Protein AF-0000000075990435 (afdb_homodimer)

InterPro domains:
  IPR014830 Glycolipid transfer protein domain [PF08718] (36-181)
  IPR014830 Glycolipid transfer protein domain [PTHR10219] (14-207)
  IPR036497 Glycolipid transfer protein superfamily [G3DSA:1.10.3520.10] (11-220)
  IPR036497 Glycolipid transfer protein superfamily [SSF110004] (26-219)

Solvent-accessible surface area (backbone atoms only — not comparable to full-atom values): 23449 Å² total; per-residue (Å²): 136,83,81,79,78,80,80,76,78,75,83,64,88,68,92,52,32,55,58,65,55,29,37,51,22,48,52,56,10,58,64,48,88,89,35,41,30,36,61,33,44,48,52,19,49,52,42,53,37,50,38,33,66,72,72,34,75,74,33,45,68,58,31,50,53,49,49,51,46,50,49,54,46,50,51,45,40,70,38,99,60,14,82,39,40,48,23,55,56,44,32,43,51,50,28,58,76,64,66,31,60,80,38,84,88,50,88,23,60,60,37,47,48,47,61,57,50,48,47,33,56,21,50,19,45,24,39,61,49,51,68,73,51,55,56,81,36,64,39,27,62,45,44,48,53,25,30,65,74,47,39,40,82,79,42,58,71,69,57,39,52,51,51,52,56,40,36,64,66,45,50,27,41,49,57,47,43,36,50,39,53,33,93,50,61,67,69,61,34,47,53,49,44,50,50,37,21,51,47,36,44,51,49,37,52,56,52,50,48,54,34,54,75,67,72,51,78,77,56,119,138,84,80,80,78,78,81,76,79,75,83,61,87,71,92,53,31,53,59,66,55,29,39,50,23,45,52,54,11,56,63,47,88,88,35,41,30,36,63,33,42,48,53,19,48,51,44,55,36,52,38,32,65,72,72,35,76,74,33,43,68,59,31,49,52,50,50,50,46,48,49,54,47,50,50,46,40,72,39,98,61,14,83,38,40,47,22,54,56,44,32,45,50,49,28,58,77,64,66,32,61,80,38,86,89,49,88,23,60,61,36,46,48,47,60,57,50,48,47,32,56,20,51,20,46,23,41,62,49,51,69,73,52,55,56,82,35,64,38,26,64,46,43,48,54,26,32,66,74,48,39,40,83,76,43,59,70,69,57,39,53,52,52,52,55,40,37,65,68,46,50,26,41,48,57,46,43,35,52,39,50,34,92,52,62,67,68,61,35,47,55,49,44,51,49,36,22,51,49,36,43,50,49,40,52,56,52,50,49,54,36,54,76,66,72,51,77,78,58,119

pLDDT: mean 89.81, std 16.33, range [26.27, 98.75]

Structure (mmCIF, N/CA/C/O backbone):
data_AF-0000000075990435-model_v1
#
loop_
_entity.id
_entity.type
_entity.pdbx_description
1 polymer 'Ceramide-1-phosphate transfer protein-like'
#
loop_
_atom_site.group_PDB
_atom_site.id
_atom_site.type_symbol
_atom_site.label_atom_id
_atom_site.label_alt_id
_atom_site.label_comp_id
_atom_site.label_asym_id
_atom_site.label_entity_id
_atom_site.label_seq_id
_atom_site.pdbx_PDB_ins_code
_atom_site.Cartn_x
_atom_site.Cartn_y
_atom_site.Cartn_z
_atom_site.occupancy
_atom_site.B_iso_or_equiv
_atom_site.auth_seq_id
_atom_site.auth_comp_id
_atom_site.auth_asym_id
_atom_site.auth_atom_id
_atom_site.pdbx_PDB_model_num
ATOM 1 N N . MET A 1 1 ? 19.688 -35.156 38.5 1 26.73 1 MET A N 1
ATOM 2 C CA . MET A 1 1 ? 19.859 -33.719 38.219 1 26.73 1 MET A CA 1
ATOM 3 C C . MET A 1 1 ? 19.641 -33.406 36.75 1 26.73 1 MET A C 1
ATOM 5 O O . MET A 1 1 ? 20.516 -33.688 35.938 1 26.73 1 MET A O 1
ATOM 9 N N . SER A 1 2 ? 18.422 -33.656 36.094 1 28.64 2 SER A N 1
ATOM 10 C CA . SER A 1 2 ? 17.859 -33.844 34.781 1 28.64 2 SER A CA 1
ATOM 11 C C . SER A 1 2 ? 17.906 -32.562 33.969 1 28.64 2 SER A C 1
ATOM 13 O O . SER A 1 2 ? 17.375 -31.547 34.375 1 28.64 2 SER A O 1
ATOM 15 N N . SER A 1 3 ? 19.062 -32.312 33.125 1 29.47 3 SER A N 1
ATOM 16 C CA . SER A 1 3 ? 19.438 -31.141 32.344 1 29.47 3 SER A CA 1
ATOM 17 C C . SER A 1 3 ? 18.359 -30.812 31.297 1 29.47 3 SER A C 1
ATOM 19 O O . SER A 1 3 ? 18.047 -31.641 30.438 1 29.47 3 SER A O 1
ATOM 21 N N . SER A 1 4 ? 17.328 -29.984 31.578 1 29.11 4 SER A N 1
ATOM 22 C CA . SER A 1 4 ? 16.203 -29.5 30.797 1 29.11 4 SER A CA 1
ATOM 23 C C . SER A 1 4 ? 16.672 -28.891 29.484 1 29.11 4 SER A C 1
ATOM 25 O O . SER A 1 4 ? 17.375 -27.875 29.484 1 29.11 4 SER A O 1
ATOM 27 N N . GLU A 1 5 ? 16.875 -29.656 28.359 1 28.59 5 GLU A N 1
ATOM 28 C CA . GLU A 1 5 ? 17.25 -29.281 26.984 1 28.59 5 GLU A CA 1
ATOM 29 C C . GLU A 1 5 ? 16.312 -28.219 26.438 1 28.59 5 GLU A C 1
ATOM 31 O O . GLU A 1 5 ? 15.102 -28.391 26.422 1 28.59 5 GLU A O 1
ATOM 36 N N . ASP A 1 6 ? 16.609 -26.922 26.516 1 30.27 6 ASP A N 1
ATOM 37 C CA . ASP A 1 6 ? 16 -25.734 25.922 1 30.27 6 ASP A CA 1
ATOM 38 C C . ASP A 1 6 ? 15.742 -25.938 24.438 1 30.27 6 ASP A C 1
ATOM 40 O O . ASP A 1 6 ? 16.672 -26.188 23.656 1 30.27 6 ASP A O 1
ATOM 44 N N . VAL A 1 7 ? 14.68 -26.531 23.969 1 30.16 7 VAL A N 1
ATOM 45 C CA . VAL A 1 7 ? 14.156 -26.734 22.625 1 30.16 7 VAL A CA 1
ATOM 46 C C . VAL A 1 7 ? 14.172 -25.406 21.859 1 30.16 7 VAL A C 1
ATOM 48 O O . VAL A 1 7 ? 13.375 -24.516 22.141 1 30.16 7 VAL A O 1
ATOM 51 N N . ASN A 1 8 ? 15.352 -24.641 21.594 1 30.36 8 ASN A N 1
ATOM 52 C CA . ASN A 1 8 ? 15.516 -23.562 20.625 1 30.36 8 ASN A CA 1
ATOM 53 C C . ASN A 1 8 ? 14.906 -23.938 19.266 1 30.36 8 ASN A C 1
ATOM 55 O O . ASN A 1 8 ? 15.492 -24.719 18.516 1 30.36 8 ASN A O 1
ATOM 59 N N . ASN A 1 9 ? 13.719 -24.281 19.156 1 32.03 9 ASN A N 1
ATOM 60 C CA . ASN A 1 9 ? 13.023 -24.5 17.891 1 32.03 9 ASN A CA 1
ATOM 61 C C . ASN A 1 9 ? 13.359 -23.406 16.875 1 32.03 9 ASN A C 1
ATOM 63 O O . ASN A 1 9 ? 13.047 -22.234 17.094 1 32.03 9 ASN A O 1
ATOM 67 N N . GLY A 1 10 ? 14.523 -23.219 16.203 1 32.03 10 GLY A N 1
ATOM 68 C CA . GLY A 1 10 ? 15.32 -22.453 15.242 1 32.03 10 GLY A CA 1
ATOM 69 C C . GLY A 1 10 ? 14.508 -21.969 14.055 1 32.03 10 GLY A C 1
ATOM 70 O O . GLY A 1 10 ? 14.953 -22.078 12.906 1 32.03 10 GLY A O 1
ATOM 71 N N . SER A 1 11 ? 13.242 -21.938 13.883 1 37.38 11 SER A N 1
ATOM 72 C CA . SER A 1 11 ? 12.531 -21.25 12.82 1 37.38 11 SER A CA 1
ATOM 73 C C . SER A 1 11 ? 12.969 -19.797 12.711 1 37.38 11 SER A C 1
ATOM 75 O O . SER A 1 11 ? 12.5 -18.938 13.469 1 37.38 11 SER A O 1
ATOM 77 N N . GLY A 1 12 ? 14.18 -19.359 12.742 1 40.19 12 GLY A N 1
ATOM 78 C CA . GLY A 1 12 ? 14.914 -18.109 12.797 1 40.19 12 GLY A CA 1
ATOM 79 C C . GLY A 1 12 ? 14.438 -17.094 11.766 1 40.19 12 GLY A C 1
ATOM 80 O O . GLY A 1 12 ? 14.188 -17.453 10.609 1 40.19 12 GLY A O 1
ATOM 81 N N . LYS A 1 13 ? 13.766 -15.992 12.016 1 50.91 13 LYS A N 1
ATOM 82 C CA . LYS A 1 13 ? 13.406 -14.828 11.203 1 50.91 13 LYS A CA 1
ATOM 83 C C . LYS A 1 13 ? 14.492 -14.516 10.18 1 50.91 13 LYS A C 1
ATOM 85 O O . LYS A 1 13 ? 15.609 -14.141 10.539 1 50.91 13 LYS A O 1
ATOM 90 N N . LYS A 1 14 ? 14.695 -15.266 9.211 1 56 14 LYS A N 1
ATOM 91 C CA . LYS A 1 14 ? 15.617 -15 8.117 1 56 14 LYS A CA 1
ATOM 92 C C . LYS A 1 14 ? 15.383 -13.609 7.527 1 56 14 LYS A C 1
ATOM 94 O O . LYS A 1 14 ? 14.242 -13.219 7.27 1 56 14 LYS A O 1
ATOM 99 N N . ASP A 1 15 ? 16.344 -12.867 7.496 1 63.31 15 ASP A N 1
ATOM 100 C CA . ASP A 1 15 ? 16.359 -11.469 7.066 1 63.31 15 ASP A CA 1
ATOM 101 C C . ASP A 1 15 ? 16.531 -11.359 5.555 1 63.31 15 ASP A C 1
ATOM 103 O O . ASP A 1 15 ? 16.922 -10.305 5.047 1 63.31 15 ASP A O 1
ATOM 107 N N . TYR A 1 16 ? 16.469 -12.641 4.758 1 69.94 16 TYR A N 1
ATOM 108 C CA . TYR A 1 16 ? 16.656 -12.484 3.32 1 69.94 16 TYR A CA 1
ATOM 109 C C . TYR A 1 16 ? 15.766 -13.453 2.551 1 69.94 16 TYR A C 1
ATOM 111 O O . TYR A 1 16 ? 15.273 -14.438 3.109 1 69.94 16 TYR A O 1
ATOM 119 N N . PHE A 1 17 ? 15.414 -13.102 1.371 1 83.06 17 PHE A N 1
ATOM 120 C CA . PHE A 1 17 ? 14.766 -13.977 0.401 1 83.06 17 PHE A CA 1
ATOM 121 C C . PHE A 1 17 ? 15.688 -15.117 -0.009 1 83.06 17 PHE A C 1
ATOM 123 O O . PHE A 1 17 ? 16.844 -14.891 -0.365 1 83.06 17 PHE A O 1
ATOM 130 N N . ASP A 1 18 ? 15.195 -16.391 0.081 1 86.38 18 ASP A N 1
ATOM 131 C CA . ASP A 1 18 ? 15.977 -17.578 -0.246 1 86.38 18 ASP A CA 1
ATOM 132 C C . ASP A 1 18 ? 15.539 -18.172 -1.585 1 86.38 18 ASP A C 1
ATOM 134 O O . ASP A 1 18 ? 14.703 -19.078 -1.628 1 86.38 18 ASP A O 1
ATOM 138 N N . ALA A 1 19 ? 16.219 -17.719 -2.604 1 89 19 ALA A N 1
ATOM 139 C CA . ALA A 1 19 ? 15.898 -18.188 -3.951 1 89 19 ALA A CA 1
ATOM 140 C C . ALA A 1 19 ? 16.141 -19.672 -4.102 1 89 19 ALA A C 1
ATOM 142 O O . ALA A 1 19 ? 15.414 -20.359 -4.832 1 89 19 ALA A O 1
ATOM 143 N N . ARG A 1 20 ? 17.125 -20.188 -3.424 1 90.31 20 ARG A N 1
ATOM 144 C CA . ARG A 1 20 ? 17.422 -21.625 -3.475 1 90.31 20 ARG A CA 1
ATOM 145 C C . ARG A 1 20 ? 16.281 -22.438 -2.9 1 90.31 20 ARG A C 1
ATOM 147 O O . ARG A 1 20 ? 15.914 -23.484 -3.443 1 90.31 20 ARG A O 1
ATOM 154 N N . PHE A 1 21 ? 15.781 -21.906 -1.858 1 92.88 21 PHE A N 1
ATOM 155 C CA . PHE A 1 21 ? 14.648 -22.594 -1.239 1 92.88 21 PHE A CA 1
ATOM 156 C C . PHE A 1 21 ? 13.453 -22.625 -2.186 1 92.88 21 PHE A C 1
ATOM 158 O O . PHE A 1 21 ? 12.742 -23.641 -2.254 1 92.88 21 PHE A O 1
ATOM 165 N N . VAL A 1 22 ? 13.219 -21.578 -2.91 1 94.56 22 VAL A N 1
ATOM 166 C CA . VAL A 1 22 ? 12.141 -21.547 -3.893 1 94.56 22 VAL A CA 1
ATOM 167 C C . VAL A 1 22 ? 12.383 -22.625 -4.953 1 94.56 22 VAL A C 1
ATOM 169 O O . VAL A 1 22 ? 11.484 -23.406 -5.27 1 94.56 22 VAL A O 1
ATOM 172 N N . CYS A 1 23 ? 13.57 -22.656 -5.434 1 95.31 23 CYS A N 1
ATOM 173 C CA . CYS A 1 23 ? 13.922 -23.641 -6.449 1 95.31 23 CYS A CA 1
ATOM 174 C C . CYS A 1 23 ? 13.688 -25.062 -5.934 1 95.31 23 CYS A C 1
ATOM 176 O O . CYS A 1 23 ? 13.039 -25.875 -6.594 1 95.31 23 CYS A O 1
ATOM 178 N N . GLU A 1 24 ? 14.172 -25.281 -4.801 1 96.56 24 GLU A N 1
ATOM 179 C CA . GLU A 1 24 ? 14.047 -26.625 -4.215 1 96.56 24 GLU A CA 1
ATOM 180 C C . GLU A 1 24 ? 12.586 -27 -4 1 96.56 24 GLU A C 1
ATOM 182 O O . GLU A 1 24 ? 12.188 -28.141 -4.262 1 96.56 24 GLU A O 1
ATOM 187 N N . SER A 1 25 ? 11.836 -26.078 -3.508 1 97.56 25 SER A N 1
ATOM 188 C CA . SER A 1 25 ? 10.422 -26.328 -3.264 1 97.56 25 SER A CA 1
ATOM 189 C C . SER A 1 25 ? 9.68 -26.625 -4.562 1 97.56 25 SER A C 1
ATOM 191 O O . SER A 1 25 ? 8.875 -27.562 -4.625 1 97.56 25 SER A O 1
ATOM 193 N N . PHE A 1 26 ? 9.938 -25.906 -5.582 1 97.31 26 PHE A N 1
ATOM 194 C CA . PHE A 1 26 ? 9.266 -26.078 -6.863 1 97.31 26 PHE A CA 1
ATOM 195 C C . PHE A 1 26 ? 9.711 -27.375 -7.527 1 97.31 26 PHE A C 1
ATOM 197 O O . PHE A 1 26 ? 8.906 -28.062 -8.164 1 97.31 26 PHE A O 1
ATOM 204 N N . GLU A 1 27 ? 10.953 -27.719 -7.355 1 96.88 27 GLU A N 1
ATOM 205 C CA . GLU A 1 27 ? 11.414 -29.016 -7.863 1 96.88 27 GLU A CA 1
ATOM 206 C C . GLU A 1 27 ? 10.75 -30.172 -7.125 1 96.88 27 GLU A C 1
ATOM 208 O O . GLU A 1 27 ? 10.305 -31.141 -7.75 1 96.88 27 GLU A O 1
ATOM 213 N N . LYS A 1 28 ? 10.68 -30.016 -5.887 1 96.81 28 LYS A N 1
ATOM 214 C CA . LYS A 1 28 ? 10.086 -31.047 -5.051 1 96.81 28 LYS A CA 1
ATOM 215 C C . LYS A 1 28 ? 8.609 -31.25 -5.387 1 96.81 28 LYS A C 1
ATOM 217 O O . LYS A 1 28 ? 8.102 -32.375 -5.32 1 96.81 28 LYS A O 1
ATOM 222 N N . CYS A 1 29 ? 7.945 -30.156 -5.746 1 96.19 29 CYS A N 1
ATOM 223 C CA . CYS A 1 29 ? 6.508 -30.297 -5.953 1 96.19 29 CYS A CA 1
ATOM 224 C C . CYS A 1 29 ? 6.215 -31.141 -7.191 1 96.19 29 CYS A C 1
ATOM 226 O O . CYS A 1 29 ? 5.129 -31.703 -7.312 1 96.19 29 CYS A O 1
ATOM 228 N N . MET A 1 30 ? 7.203 -31.312 -8.023 1 95.31 30 MET A N 1
ATOM 229 C CA . MET A 1 30 ? 7.023 -32.062 -9.258 1 95.31 30 MET A CA 1
ATOM 230 C C . MET A 1 30 ? 7.684 -33.438 -9.164 1 95.31 30 MET A C 1
ATOM 232 O O . MET A 1 30 ? 7.727 -34.188 -10.148 1 95.31 30 MET A O 1
ATOM 236 N N . GLU A 1 31 ? 8.227 -33.75 -8.062 1 92.56 31 GLU A N 1
ATOM 237 C CA . GLU A 1 31 ? 9.008 -34.969 -7.914 1 92.56 31 GLU A CA 1
ATOM 238 C C . GLU A 1 31 ? 8.141 -36.219 -8.086 1 92.56 31 GLU A C 1
ATOM 240 O O . GLU A 1 31 ? 8.562 -37.219 -8.688 1 92.56 31 GLU A O 1
ATOM 245 N N . ASP A 1 32 ? 6.988 -36.125 -7.496 1 87.69 32 ASP A N 1
ATOM 246 C CA . ASP A 1 32 ? 6.086 -37.281 -7.578 1 87.69 32 ASP A CA 1
ATOM 247 C C . ASP A 1 32 ? 5.328 -37.281 -8.898 1 87.69 32 ASP A C 1
ATOM 249 O O . ASP A 1 32 ? 4.695 -36.281 -9.273 1 87.69 32 ASP A O 1
ATOM 253 N N . VAL A 1 33 ? 5.359 -38.344 -9.586 1 81.62 33 VAL A N 1
ATOM 254 C CA . VAL A 1 33 ? 4.762 -38.5 -10.906 1 81.62 33 VAL A CA 1
ATOM 255 C C . VAL A 1 33 ? 3.238 -38.5 -10.789 1 81.62 33 VAL A C 1
ATOM 257 O O . VAL A 1 33 ? 2.533 -38.156 -11.742 1 81.62 33 VAL A O 1
ATOM 260 N N . SER A 1 34 ? 2.764 -38.75 -9.633 1 84.94 34 SER A N 1
ATOM 261 C CA . SER A 1 34 ? 1.323 -38.906 -9.445 1 84.94 34 SER A CA 1
ATOM 262 C C . SER A 1 34 ? 0.635 -37.562 -9.344 1 84.94 34 SER A C 1
ATOM 264 O O . SER A 1 34 ? -0.583 -37.438 -9.508 1 84.94 34 SER A O 1
ATOM 266 N N . GLY A 1 35 ? 1.438 -36.562 -9.086 1 93.31 35 GLY A N 1
ATOM 267 C CA . GLY A 1 35 ? 0.807 -35.281 -9.008 1 93.31 35 GLY A CA 1
ATOM 268 C C . GLY A 1 35 ? 1.725 -34.188 -8.445 1 93.31 35 GLY A C 1
ATOM 269 O O . GLY A 1 35 ? 2.775 -34.5 -7.883 1 93.31 35 GLY A O 1
ATOM 270 N N . ILE A 1 36 ? 1.298 -32.969 -8.609 1 97.81 36 ILE A N 1
ATOM 271 C CA . ILE A 1 36 ? 2.051 -31.828 -8.117 1 97.81 36 ILE A CA 1
ATOM 272 C C . ILE A 1 36 ? 1.727 -31.594 -6.641 1 97.81 36 ILE A C 1
ATOM 274 O O . ILE A 1 36 ? 0.574 -31.344 -6.285 1 97.81 36 ILE A O 1
ATOM 278 N N . SER A 1 37 ? 2.715 -31.688 -5.781 1 98.44 37 SER A N 1
ATOM 279 C CA . SER A 1 37 ? 2.516 -31.5 -4.352 1 98.44 37 SER A CA 1
ATOM 280 C C . SER A 1 37 ? 2.059 -30.078 -4.051 1 98.44 37 SER A C 1
ATOM 282 O O . SER A 1 37 ? 2.787 -29.109 -4.312 1 98.44 37 SER A O 1
ATOM 284 N N . LEU A 1 38 ? 0.878 -29.984 -3.463 1 98.56 38 LEU A N 1
ATOM 285 C CA . LEU A 1 38 ? 0.361 -28.672 -3.115 1 98.56 38 LEU A CA 1
ATOM 286 C C . LEU A 1 38 ? 1.186 -28.047 -1.998 1 98.56 38 LEU A C 1
ATOM 288 O O . LEU A 1 38 ? 1.482 -26.844 -2.039 1 98.56 38 LEU A O 1
ATOM 292 N N . ASP A 1 39 ? 1.584 -28.844 -1.064 1 98 39 ASP A N 1
ATOM 293 C CA . ASP A 1 39 ? 2.363 -28.344 0.071 1 98 39 ASP A CA 1
ATOM 294 C C . ASP A 1 39 ? 3.678 -27.734 -0.392 1 98 39 ASP A C 1
ATOM 296 O O . ASP A 1 39 ? 4 -26.594 -0.023 1 98 39 ASP A O 1
ATOM 300 N N . SER A 1 40 ? 4.414 -28.453 -1.192 1 98.06 40 SER A N 1
ATOM 301 C CA . SER A 1 40 ? 5.691 -27.953 -1.69 1 98.06 40 SER A CA 1
ATOM 302 C C . SER A 1 40 ? 5.5 -26.719 -2.57 1 98.06 40 SER A C 1
ATOM 304 O O . SER A 1 40 ? 6.316 -25.797 -2.539 1 98.06 40 SER A O 1
ATOM 306 N N . TYR A 1 41 ? 4.457 -26.766 -3.377 1 98.44 41 TYR A N 1
ATOM 307 C CA . TYR A 1 41 ? 4.105 -25.609 -4.199 1 98.44 41 TYR A CA 1
ATOM 308 C C . TYR A 1 41 ? 3.92 -24.359 -3.342 1 98.44 41 TYR A C 1
ATOM 310 O O . TYR A 1 41 ? 4.496 -23.312 -3.631 1 98.44 41 TYR A O 1
ATOM 318 N N . LEU A 1 42 ? 3.188 -24.484 -2.26 1 98.5 42 LEU A N 1
ATOM 319 C CA . LEU A 1 42 ? 2.873 -23.359 -1.386 1 98.5 42 LEU A CA 1
ATOM 320 C C . LEU A 1 42 ? 4.105 -22.922 -0.598 1 98.5 42 LEU A C 1
ATOM 322 O O . LEU A 1 42 ? 4.273 -21.734 -0.31 1 98.5 42 LEU A O 1
ATOM 326 N N . LYS A 1 43 ? 4.992 -23.828 -0.3 1 97.44 43 LYS A N 1
ATOM 327 C CA . LYS A 1 43 ? 6.254 -23.484 0.344 1 97.44 43 LYS A CA 1
ATOM 328 C C . LYS A 1 43 ? 7.09 -22.562 -0.549 1 97.44 43 LYS A C 1
ATOM 330 O O . LYS A 1 43 ? 7.699 -21.609 -0.069 1 97.44 43 LYS A O 1
ATOM 335 N N . GLY A 1 44 ? 7.105 -22.859 -1.802 1 96.81 44 GLY A N 1
ATOM 336 C CA . GLY A 1 44 ? 7.762 -21.969 -2.742 1 96.81 44 GLY A CA 1
ATOM 337 C C . GLY A 1 44 ? 7.164 -20.578 -2.766 1 96.81 44 GLY A C 1
ATOM 338 O O . GLY A 1 44 ? 7.891 -19.578 -2.705 1 96.81 44 GLY A O 1
ATOM 339 N N . TYR A 1 45 ? 5.855 -20.516 -2.758 1 97.25 45 TYR A N 1
ATOM 340 C CA . TYR A 1 45 ? 5.16 -19.234 -2.816 1 97.25 45 TYR A CA 1
ATOM 341 C C . TYR A 1 45 ? 5.32 -18.469 -1.508 1 97.25 45 TYR A C 1
ATOM 343 O O . TYR A 1 45 ? 5.32 -17.234 -1.499 1 97.25 45 TYR A O 1
ATOM 351 N N . MET A 1 46 ? 5.465 -19.203 -0.44 1 95.81 46 MET A N 1
ATOM 352 C CA . MET A 1 46 ? 5.703 -18.547 0.839 1 95.81 46 MET A CA 1
ATOM 353 C C . MET A 1 46 ? 7.012 -17.766 0.812 1 95.81 46 MET A C 1
ATOM 355 O O . MET A 1 46 ? 7.09 -16.656 1.349 1 95.81 46 MET A O 1
ATOM 359 N N . GLU A 1 47 ? 7.965 -18.328 0.23 1 92.62 47 GLU A N 1
ATOM 360 C CA . GLU A 1 47 ? 9.219 -17.609 0.101 1 92.62 47 GLU A CA 1
ATOM 361 C C . GLU A 1 47 ? 9.07 -16.406 -0.833 1 92.62 47 GLU A C 1
ATOM 363 O O . GLU A 1 47 ? 9.641 -15.344 -0.582 1 92.62 47 GLU A O 1
ATOM 368 N N . LEU A 1 48 ? 8.336 -16.578 -1.896 1 92.31 48 LEU A N 1
ATOM 369 C CA . LEU A 1 48 ? 8.062 -15.461 -2.799 1 92.31 48 LEU A CA 1
ATOM 370 C C . LEU A 1 48 ? 7.32 -14.344 -2.074 1 92.31 48 LEU A C 1
ATOM 372 O O . LEU A 1 48 ? 7.57 -13.164 -2.324 1 92.31 48 LEU A O 1
ATOM 376 N N . TYR A 1 49 ? 6.441 -14.719 -1.205 1 93.88 49 TYR A N 1
ATOM 377 C CA . TYR A 1 49 ? 5.746 -13.742 -0.366 1 93.88 49 TYR A CA 1
ATOM 378 C C . TYR A 1 49 ? 6.738 -12.922 0.453 1 93.88 49 TYR A C 1
ATOM 380 O O . TYR A 1 49 ? 6.621 -11.703 0.535 1 93.88 49 TYR A O 1
ATOM 388 N N . ARG A 1 50 ? 7.715 -13.5 1.008 1 88.62 50 ARG A N 1
ATOM 389 C CA . ARG A 1 50 ? 8.719 -12.82 1.818 1 88.62 50 ARG A CA 1
ATOM 390 C C . ARG A 1 50 ? 9.531 -11.836 0.98 1 88.62 50 ARG A C 1
ATOM 392 O O . ARG A 1 50 ? 9.914 -10.773 1.467 1 88.62 50 ARG A O 1
ATOM 399 N N . PHE A 1 51 ? 9.742 -12.25 -0.193 1 87.5 51 PHE A N 1
ATOM 400 C CA . PHE A 1 51 ? 10.461 -11.383 -1.119 1 87.5 51 PHE A CA 1
ATOM 401 C C . PHE A 1 51 ? 9.781 -10.016 -1.22 1 87.5 51 PHE A C 1
ATOM 403 O O . PHE A 1 51 ? 10.453 -8.984 -1.217 1 87.5 51 PHE A O 1
ATOM 410 N N . PHE A 1 52 ? 8.438 -9.945 -1.305 1 88.62 52 PHE A N 1
ATOM 411 C CA . PHE A 1 52 ? 7.699 -8.695 -1.447 1 88.62 52 PHE A CA 1
ATOM 412 C C . PHE A 1 52 ? 7.852 -7.828 -0.205 1 88.62 52 PHE A C 1
ATOM 414 O O . PHE A 1 52 ? 7.828 -6.598 -0.293 1 88.62 52 PHE A O 1
ATOM 421 N N . GLY A 1 53 ? 8.062 -8.422 0.913 1 83.88 53 GLY A N 1
ATOM 422 C CA . GLY A 1 53 ? 8.336 -7.676 2.133 1 83.88 53 GLY A CA 1
ATOM 423 C C . GLY A 1 53 ? 9.633 -6.895 2.078 1 83.88 53 GLY A C 1
ATOM 424 O O . GLY A 1 53 ? 9.75 -5.836 2.697 1 83.88 53 GLY A O 1
ATOM 425 N N . PHE A 1 54 ? 10.516 -7.398 1.285 1 83.69 54 PHE A N 1
ATOM 426 C CA . PHE A 1 54 ? 11.828 -6.77 1.183 1 83.69 54 PHE A CA 1
ATOM 427 C C . PHE A 1 54 ? 11.805 -5.617 0.184 1 83.69 54 PHE A C 1
ATOM 429 O O . PHE A 1 54 ? 12.672 -4.746 0.21 1 83.69 54 PHE A O 1
ATOM 436 N N . LEU A 1 55 ? 10.883 -5.629 -0.687 1 87.5 55 LEU A N 1
ATOM 437 C CA . LEU A 1 55 ? 10.844 -4.621 -1.741 1 87.5 55 LEU A CA 1
ATOM 438 C C . LEU A 1 55 ? 10.266 -3.311 -1.22 1 87.5 55 LEU A C 1
ATOM 440 O O . LEU A 1 55 ? 10.477 -2.252 -1.813 1 87.5 55 LEU A O 1
ATOM 444 N N . GLY A 1 56 ? 9.445 -3.389 -0.057 1 83.19 56 GLY A N 1
ATOM 445 C CA . GLY A 1 56 ? 8.938 -2.158 0.527 1 83.19 56 GLY A CA 1
ATOM 446 C C . GLY A 1 56 ? 7.426 -2.137 0.654 1 83.19 56 GLY A C 1
ATOM 447 O O . GLY A 1 56 ? 6.738 -2.967 0.058 1 83.19 56 GLY A O 1
ATOM 448 N N . SER A 1 57 ? 6.996 -1.16 1.251 1 83.31 57 SER A N 1
ATOM 449 C CA . SER A 1 57 ? 5.59 -1.082 1.638 1 83.31 57 SER A CA 1
ATOM 450 C C . SER A 1 57 ? 4.695 -0.878 0.421 1 83.31 57 SER A C 1
ATOM 452 O O . SER A 1 57 ? 3.5 -1.186 0.465 1 83.31 57 SER A O 1
ATOM 454 N N . VAL A 1 58 ? 5.27 -0.387 -0.657 1 87 58 VAL A N 1
ATOM 455 C CA . VAL A 1 58 ? 4.496 -0.153 -1.874 1 87 58 VAL A CA 1
ATOM 456 C C . VAL A 1 58 ? 4.016 -1.484 -2.445 1 87 58 VAL A C 1
ATOM 458 O O . VAL A 1 58 ? 3.055 -1.525 -3.215 1 87 58 VAL A O 1
ATOM 461 N N . PHE A 1 59 ? 4.605 -2.557 -1.979 1 91.12 59 PHE A N 1
ATOM 462 C CA . PHE A 1 59 ? 4.23 -3.879 -2.469 1 91.12 59 PHE A CA 1
ATOM 463 C C . PHE A 1 59 ? 3.338 -4.594 -1.462 1 91.12 59 PHE A C 1
ATOM 465 O O . PHE A 1 59 ? 3.064 -5.789 -1.607 1 91.12 59 PHE A O 1
ATOM 472 N N . SER A 1 60 ? 2.867 -3.896 -0.507 1 88.12 60 SER A N 1
ATOM 473 C CA . SER A 1 60 ? 2.086 -4.523 0.553 1 88.12 60 SER A CA 1
ATOM 474 C C . SER A 1 60 ? 0.803 -5.141 0.004 1 88.12 60 SER A C 1
ATOM 476 O O . SER A 1 60 ? 0.356 -6.184 0.479 1 88.12 60 SER A O 1
ATOM 478 N N . PHE A 1 61 ? 0.216 -4.484 -0.916 1 89 61 PHE A N 1
ATOM 479 C CA . PHE A 1 61 ? -1.024 -5.012 -1.473 1 89 61 PHE A CA 1
ATOM 480 C C . PHE A 1 61 ? -0.771 -6.312 -2.227 1 89 61 PHE A C 1
ATOM 482 O O . PHE A 1 61 ? -1.626 -7.199 -2.246 1 89 61 PHE A O 1
ATOM 489 N N . VAL A 1 62 ? 0.383 -6.406 -2.918 1 93.38 62 VAL A N 1
ATOM 490 C CA . VAL A 1 62 ? 0.752 -7.641 -3.598 1 93.38 62 VAL A CA 1
ATOM 491 C C . VAL A 1 62 ? 0.998 -8.742 -2.57 1 93.38 62 VAL A C 1
ATOM 493 O O . VAL A 1 62 ? 0.479 -9.852 -2.705 1 93.38 62 VAL A O 1
ATOM 496 N N . ALA A 1 63 ? 1.798 -8.336 -1.546 1 92 63 ALA A N 1
ATOM 497 C CA . ALA A 1 63 ? 2.109 -9.281 -0.479 1 92 63 ALA A CA 1
ATOM 498 C C . ALA A 1 63 ? 0.836 -9.797 0.188 1 92 63 ALA A C 1
ATOM 500 O O . ALA A 1 63 ? 0.683 -11 0.402 1 92 63 ALA A O 1
ATOM 501 N N . SER A 1 64 ? -0.027 -8.93 0.453 1 91.19 64 SER A N 1
ATOM 502 C CA . SER A 1 64 ? -1.279 -9.289 1.107 1 91.19 64 SER A CA 1
ATOM 503 C C . SER A 1 64 ? -2.102 -10.242 0.243 1 91.19 64 SER A C 1
ATOM 505 O O . SER A 1 64 ? -2.697 -11.188 0.752 1 91.19 64 SER A O 1
ATOM 507 N N . ASP A 1 65 ? -2.123 -9.969 -1.02 1 93.81 65 ASP A N 1
ATOM 508 C CA . ASP A 1 65 ? -2.859 -10.828 -1.942 1 93.81 65 ASP A CA 1
ATOM 509 C C . ASP A 1 65 ? -2.254 -12.227 -1.992 1 93.81 65 ASP A C 1
ATOM 511 O O . ASP A 1 65 ? -2.977 -13.227 -1.934 1 93.81 65 ASP A O 1
ATOM 515 N N . VAL A 1 66 ? -0.976 -12.328 -2.035 1 96.44 66 VAL A N 1
ATOM 516 C CA . VAL A 1 66 ? -0.278 -13.602 -2.133 1 96.44 66 VAL A CA 1
ATOM 517 C C . VAL A 1 66 ? -0.496 -14.414 -0.856 1 96.44 66 VAL A C 1
ATOM 519 O O . VAL A 1 66 ? -0.911 -15.57 -0.911 1 96.44 66 VAL A O 1
ATOM 522 N N . ILE A 1 67 ? -0.32 -13.797 0.291 1 96.94 67 ILE A N 1
ATOM 523 C CA . ILE A 1 67 ? -0.412 -14.531 1.55 1 96.94 67 ILE A CA 1
ATOM 524 C C . ILE A 1 67 ? -1.855 -14.969 1.789 1 96.94 67 ILE A C 1
ATOM 526 O O . ILE A 1 67 ? -2.102 -16.047 2.342 1 96.94 67 ILE A O 1
ATOM 530 N N . SER A 1 68 ? -2.771 -14.156 1.409 1 96.94 68 SER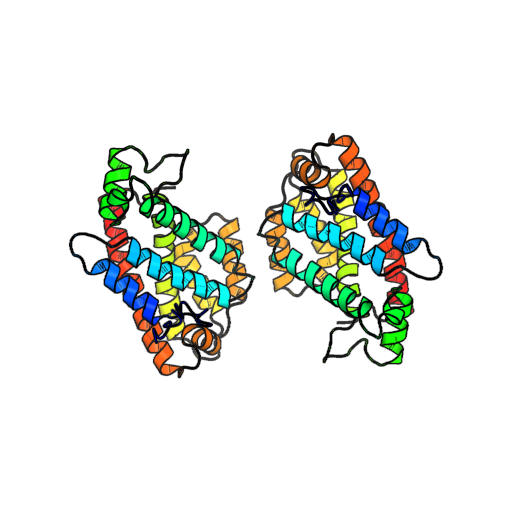 A N 1
ATOM 531 C CA . SER A 1 68 ? -4.176 -14.531 1.551 1 96.94 68 SER A CA 1
ATOM 532 C C . SER A 1 68 ? -4.492 -15.805 0.771 1 96.94 68 SER A C 1
ATOM 534 O O . SER A 1 68 ? -5.195 -16.688 1.269 1 96.94 68 SER A O 1
ATOM 536 N N . LYS A 1 69 ? -3.967 -15.945 -0.417 1 97.81 69 LYS A N 1
ATOM 537 C CA . LYS A 1 69 ? -4.207 -17.125 -1.239 1 97.81 69 LYS A CA 1
ATOM 538 C C . LYS A 1 69 ? -3.516 -18.359 -0.654 1 97.81 69 LYS A C 1
ATOM 540 O O . LYS A 1 69 ? -4.094 -19.438 -0.618 1 97.81 69 LYS A O 1
ATOM 545 N N . ILE A 1 70 ? -2.326 -18.109 -0.158 1 98.5 70 ILE A N 1
ATOM 546 C CA . ILE A 1 70 ? -1.618 -19.203 0.501 1 98.5 70 ILE A CA 1
ATOM 547 C C . ILE A 1 70 ? -2.424 -19.688 1.704 1 98.5 70 ILE A C 1
ATOM 549 O O . ILE A 1 70 ? -2.629 -20.891 1.875 1 98.5 70 ILE A O 1
ATOM 553 N N . ASN A 1 71 ? -2.914 -18.766 2.463 1 98.31 71 ASN A N 1
ATOM 554 C CA . ASN A 1 71 ? -3.662 -19.109 3.668 1 98.31 71 ASN A CA 1
ATOM 555 C C . ASN A 1 71 ? -4.938 -19.875 3.338 1 98.31 71 ASN A C 1
ATOM 557 O O . ASN A 1 71 ? -5.293 -20.828 4.035 1 98.31 71 ASN A O 1
ATOM 561 N N . ILE A 1 72 ? -5.598 -19.484 2.33 1 98.19 72 ILE A N 1
ATOM 562 C CA . ILE A 1 72 ? -6.809 -20.172 1.903 1 98.19 72 ILE A CA 1
ATOM 563 C C . ILE A 1 72 ? -6.48 -21.625 1.566 1 98.19 72 ILE A C 1
ATOM 565 O O . ILE A 1 72 ? -7.137 -22.547 2.062 1 98.19 72 ILE A O 1
ATOM 569 N N . LEU A 1 73 ? -5.492 -21.844 0.814 1 98.75 73 LEU A N 1
ATOM 570 C CA . LEU A 1 73 ? -5.125 -23.188 0.378 1 98.75 73 LEU A CA 1
ATOM 571 C C . LEU A 1 73 ? -4.629 -24.016 1.552 1 98.75 73 LEU A C 1
ATOM 573 O O . LEU A 1 73 ? -4.984 -25.188 1.678 1 98.75 73 LEU A O 1
ATOM 577 N N . GLU A 1 74 ? -3.848 -23.406 2.428 1 98.62 74 GLU A N 1
ATOM 578 C CA . GLU A 1 74 ? -3.365 -24.109 3.613 1 98.62 74 GLU A CA 1
ATOM 579 C C . GLU A 1 74 ? -4.52 -24.5 4.535 1 98.62 74 GLU A C 1
ATOM 581 O O . GLU A 1 74 ? -4.488 -25.547 5.168 1 98.62 74 GLU A O 1
ATOM 586 N N . SER A 1 75 ? -5.488 -23.641 4.648 1 98.44 75 SER A N 1
ATOM 587 C CA . SER A 1 75 ? -6.637 -23.953 5.492 1 98.44 75 SER A CA 1
ATOM 588 C C . SER A 1 75 ? -7.375 -25.188 4.98 1 98.44 75 SER A C 1
ATOM 590 O O . SER A 1 75 ? -7.895 -25.984 5.77 1 98.44 75 SER A O 1
ATOM 592 N N . TYR A 1 76 ? -7.453 -25.344 3.676 1 98.38 76 TYR A N 1
ATOM 593 C CA . TYR A 1 76 ? -8.055 -26.547 3.107 1 98.38 76 TYR A CA 1
ATOM 594 C C . TYR A 1 76 ? -7.219 -27.781 3.424 1 98.38 76 TYR A C 1
ATOM 596 O O . TYR A 1 76 ? -7.758 -28.828 3.77 1 98.38 76 TYR A O 1
ATOM 604 N N . GLN A 1 77 ? -5.906 -27.609 3.332 1 98.44 77 GLN A N 1
ATOM 605 C CA . GLN A 1 77 ? -5.016 -28.719 3.648 1 98.44 77 GLN A CA 1
ATOM 606 C C . GLN A 1 77 ? -5.18 -29.172 5.098 1 98.44 77 GLN A C 1
ATOM 608 O O . GLN A 1 77 ? -5.035 -30.359 5.41 1 98.44 77 GLN A O 1
ATOM 613 N N . LYS A 1 78 ? -5.496 -28.297 6 1 98 78 LYS A N 1
ATOM 614 C CA . LYS A 1 78 ? -5.574 -28.562 7.434 1 98 78 LYS A CA 1
ATOM 615 C C . LYS A 1 78 ? -6.992 -28.953 7.84 1 98 78 LYS A C 1
ATOM 617 O O . LYS A 1 78 ? -7.223 -29.375 8.977 1 98 78 LYS A O 1
ATOM 622 N N . SER A 1 79 ? -7.91 -28.875 6.945 1 97.62 79 SER A N 1
ATOM 623 C CA . SER A 1 79 ? -9.312 -29.172 7.246 1 97.62 79 SER A CA 1
ATOM 624 C C . SER A 1 79 ? -9.57 -30.672 7.258 1 97.62 79 SER A C 1
ATOM 626 O O . SER A 1 79 ? -8.672 -31.469 6.988 1 97.62 79 SER A O 1
ATOM 628 N N . GLU A 1 80 ? -10.844 -31.062 7.562 1 96.88 80 GLU A N 1
ATOM 629 C CA . GLU A 1 80 ? -11.273 -32.469 7.551 1 96.88 80 GLU A CA 1
ATOM 630 C C . GLU A 1 80 ? -11.18 -33.062 6.148 1 96.88 80 GLU A C 1
ATOM 632 O O . GLU A 1 80 ? -11.102 -34.281 5.988 1 96.88 80 GLU A O 1
ATOM 637 N N . ARG A 1 81 ? -11.102 -32.188 5.125 1 96.94 81 ARG A N 1
ATOM 638 C CA . ARG A 1 81 ? -11.023 -32.625 3.74 1 96.94 81 ARG A CA 1
ATOM 639 C C . ARG A 1 81 ? -9.602 -32.5 3.205 1 96.94 81 ARG A C 1
ATOM 641 O O . ARG A 1 81 ? -9.383 -32.562 1.991 1 96.94 81 ARG A O 1
ATOM 648 N N . GLY A 1 82 ? -8.688 -32.344 4.047 1 98 82 GLY A N 1
ATOM 649 C CA . GLY A 1 82 ? -7.297 -32.094 3.688 1 98 82 GLY A CA 1
ATOM 650 C C . GLY A 1 82 ? -6.707 -33.188 2.811 1 98 82 GLY A C 1
ATOM 651 O O . GLY A 1 82 ? -5.781 -32.906 2.035 1 98 82 GLY A O 1
ATOM 652 N N . GLY A 1 83 ? -7.168 -34.375 2.928 1 97.5 83 GLY A N 1
ATOM 653 C CA . GLY A 1 83 ? -6.703 -35.469 2.098 1 97.5 83 GLY A CA 1
ATOM 654 C C . GLY A 1 83 ? -6.875 -35.219 0.612 1 97.5 83 GLY A C 1
ATOM 655 O O . GLY A 1 83 ? -6.105 -35.719 -0.205 1 97.5 83 GLY A O 1
ATOM 656 N N . HIS A 1 84 ? -7.867 -34.406 0.242 1 98.12 84 HIS A N 1
ATOM 657 C CA . HIS A 1 84 ? -8.133 -34.094 -1.157 1 98.12 84 HIS A CA 1
ATOM 658 C C . HIS A 1 84 ? -7.25 -32.938 -1.64 1 98.12 84 HIS A C 1
ATOM 660 O O . HIS A 1 84 ? -7.238 -32.625 -2.83 1 98.12 84 HIS A O 1
ATOM 666 N N . TYR A 1 85 ? -6.523 -32.375 -0.716 1 98.38 85 TYR A N 1
ATOM 667 C CA . TYR A 1 85 ? -5.703 -31.219 -1.045 1 98.38 85 TYR A CA 1
ATOM 668 C C . TYR A 1 85 ? -4.223 -31.516 -0.854 1 98.38 85 TYR A C 1
ATOM 670 O O . TYR A 1 85 ? -3.451 -30.656 -0.447 1 98.38 85 TYR A O 1
ATOM 678 N N . LYS A 1 86 ? -3.863 -32.75 -1.118 1 97.69 86 LYS A N 1
ATOM 679 C CA . LYS A 1 86 ? -2.461 -33.125 -1.072 1 97.69 86 LYS A CA 1
ATOM 680 C C . LYS A 1 86 ? -1.733 -32.75 -2.355 1 97.69 86 LYS A C 1
ATOM 682 O O . LYS A 1 86 ? -0.588 -32.281 -2.311 1 97.69 86 LYS A O 1
ATOM 687 N N . THR A 1 87 ? -2.412 -33 -3.506 1 98.19 87 THR A N 1
ATOM 688 C CA . THR A 1 87 ? -1.881 -32.594 -4.809 1 98.19 87 THR A CA 1
ATOM 689 C C . THR A 1 87 ? -2.848 -31.672 -5.531 1 98.19 87 THR A C 1
ATOM 691 O O . THR A 1 87 ? -4.023 -31.594 -5.176 1 98.19 87 THR A O 1
ATOM 694 N N . ILE A 1 88 ? -2.328 -30.938 -6.527 1 98.56 88 ILE A N 1
ATOM 695 C CA . ILE A 1 88 ? -3.189 -30.062 -7.324 1 98.56 88 ILE A CA 1
ATOM 696 C C . ILE A 1 88 ? -4.227 -30.906 -8.062 1 98.56 88 ILE A C 1
ATOM 698 O O . ILE A 1 88 ? -5.391 -30.516 -8.172 1 98.56 88 ILE A O 1
ATOM 702 N N . GLN A 1 89 ? -3.865 -32.156 -8.484 1 98.12 89 GLN A N 1
ATOM 703 C CA . GLN A 1 89 ? -4.77 -33.062 -9.188 1 98.12 89 GLN A CA 1
ATOM 704 C C . GLN A 1 89 ? -5.93 -33.469 -8.289 1 98.12 89 GLN A C 1
ATOM 706 O O . GLN A 1 89 ? -7.094 -33.375 -8.68 1 98.12 89 GLN A O 1
ATOM 711 N N . SER A 1 90 ? -5.566 -33.906 -7.102 1 98.06 90 SER A N 1
ATOM 712 C CA . SER A 1 90 ? -6.613 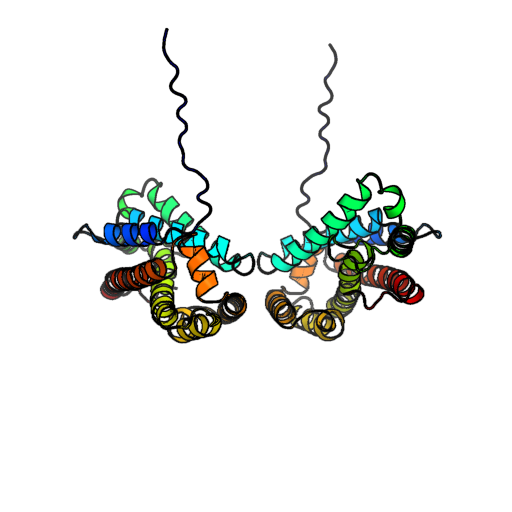-34.406 -6.203 1 98.06 90 SER A CA 1
ATOM 713 C C . SER A 1 90 ? -7.531 -33.25 -5.77 1 98.06 90 SER A C 1
ATOM 715 O O . SER A 1 90 ? -8.727 -33.469 -5.562 1 98.06 90 SER A O 1
ATOM 717 N N . MET A 1 91 ? -6.969 -32.031 -5.625 1 98.56 91 MET A N 1
ATOM 718 C CA . MET A 1 91 ? -7.77 -30.859 -5.324 1 98.56 91 MET A CA 1
ATOM 719 C C . MET A 1 91 ? -8.773 -30.578 -6.438 1 98.56 91 MET A C 1
ATOM 721 O O . MET A 1 91 ? -9.969 -30.422 -6.176 1 98.56 91 MET A O 1
ATOM 725 N N . ILE A 1 92 ? -8.344 -30.609 -7.688 1 98.44 92 ILE A N 1
ATOM 726 C CA . ILE A 1 92 ? -9.195 -30.328 -8.844 1 98.44 92 ILE A CA 1
ATOM 727 C C . ILE A 1 92 ? -10.273 -31.406 -8.953 1 98.44 92 ILE A C 1
ATOM 729 O O . ILE A 1 92 ? -11.453 -31.094 -9.156 1 98.44 92 ILE A O 1
ATOM 733 N N . ASP A 1 93 ? -9.859 -32.656 -8.766 1 98.19 93 ASP A N 1
ATOM 734 C CA . ASP A 1 93 ? -10.805 -33.75 -8.836 1 98.19 93 ASP A CA 1
ATOM 735 C C . ASP A 1 93 ? -11.914 -33.594 -7.797 1 98.19 93 ASP A C 1
ATOM 737 O O . ASP A 1 93 ? -13.102 -33.719 -8.125 1 98.19 93 ASP A O 1
ATOM 741 N N . TYR A 1 94 ? -11.547 -33.344 -6.621 1 98.5 94 TYR A N 1
ATOM 742 C CA . TYR A 1 94 ? -12.492 -33.219 -5.52 1 98.5 94 TYR A CA 1
ATOM 743 C C . TYR A 1 94 ? -13.461 -32.062 -5.758 1 98.5 94 TYR A C 1
ATOM 745 O O . TYR A 1 94 ? -14.672 -32.25 -5.645 1 98.5 94 TYR A O 1
ATOM 753 N N . GLU A 1 95 ? -12.875 -30.953 -6.102 1 98.38 95 GLU A N 1
ATOM 754 C CA . GLU A 1 95 ? -13.727 -29.781 -6.266 1 98.38 95 GLU A CA 1
ATOM 755 C C . GLU A 1 95 ? -14.609 -29.906 -7.504 1 98.38 95 GLU A C 1
ATOM 757 O O . GLU A 1 95 ? -15.742 -29.406 -7.523 1 98.38 95 GLU A O 1
ATOM 762 N N . SER A 1 96 ? -14.102 -30.578 -8.516 1 97.88 96 SER A N 1
ATOM 763 C CA . SER A 1 96 ? -14.906 -30.859 -9.695 1 97.88 96 SER A CA 1
ATOM 764 C C . SER A 1 96 ? -16.062 -31.797 -9.367 1 97.88 96 SER A C 1
ATOM 766 O O . SER A 1 96 ? -17.219 -31.516 -9.703 1 97.88 96 SER A O 1
ATOM 768 N N . ALA A 1 97 ? -15.836 -32.812 -8.656 1 98 97 ALA A N 1
ATOM 769 C CA . ALA A 1 97 ? -16.812 -33.844 -8.336 1 98 97 ALA A CA 1
ATOM 770 C C . ALA A 1 97 ? -17.906 -33.312 -7.406 1 98 97 ALA A C 1
ATOM 772 O O . ALA A 1 97 ? -19.016 -33.844 -7.359 1 98 97 ALA A O 1
ATOM 773 N N . ASN A 1 98 ? -17.578 -32.281 -6.723 1 97.69 98 ASN A N 1
ATOM 774 C CA . ASN A 1 98 ? -18.516 -31.781 -5.73 1 97.69 98 ASN A CA 1
ATOM 775 C C . ASN A 1 98 ? -19.047 -30.391 -6.105 1 97.69 98 ASN A C 1
ATOM 777 O O . ASN A 1 98 ? -19.594 -29.688 -5.262 1 97.69 98 ASN A O 1
ATOM 781 N N . ASP A 1 99 ? -18.812 -29.906 -7.309 1 96.94 99 ASP A N 1
ATOM 782 C CA . ASP A 1 99 ? -19.312 -28.656 -7.867 1 96.94 99 ASP A CA 1
ATOM 783 C C . ASP A 1 99 ? -18.844 -27.469 -7.043 1 96.94 99 ASP A C 1
ATOM 785 O O . ASP A 1 99 ? -19.641 -26.594 -6.688 1 96.94 99 ASP A O 1
ATOM 789 N N . LEU A 1 100 ? -17.547 -27.516 -6.715 1 97.5 100 LEU A N 1
ATOM 790 C CA . LEU A 1 100 ? -16.984 -26.484 -5.844 1 97.5 100 LEU A CA 1
ATOM 791 C C . LEU A 1 100 ? -16.094 -25.547 -6.629 1 97.5 100 LEU A C 1
ATOM 793 O O . LEU A 1 100 ? -15.641 -24.516 -6.098 1 97.5 100 LEU A O 1
ATOM 797 N N . LEU A 1 101 ? -15.812 -25.781 -7.875 1 97.62 101 LEU A N 1
ATOM 798 C CA . LEU A 1 101 ? -14.875 -25 -8.68 1 97.62 101 LEU A CA 1
ATOM 799 C C . LEU A 1 101 ? -15.375 -23.562 -8.852 1 97.62 101 LEU A C 1
ATOM 801 O O . LEU A 1 101 ? -14.586 -22.625 -8.859 1 97.62 101 LEU A O 1
ATOM 805 N N . ARG A 1 102 ? -16.672 -23.375 -8.977 1 95.56 102 ARG A N 1
ATOM 806 C CA . ARG A 1 102 ? -17.266 -22.078 -9.242 1 95.56 102 ARG A CA 1
ATOM 807 C C . ARG A 1 102 ? -18.172 -21.641 -8.109 1 95.56 102 ARG A C 1
ATOM 809 O O . ARG A 1 102 ? -19.047 -20.781 -8.289 1 95.56 102 ARG A O 1
ATOM 816 N N . ASP A 1 103 ? -17.953 -22.266 -7.035 1 92.88 103 ASP A N 1
ATOM 817 C CA . ASP A 1 103 ? -18.734 -21.922 -5.855 1 92.88 103 ASP A CA 1
ATOM 818 C C . ASP A 1 103 ? -18.516 -20.469 -5.441 1 92.88 103 ASP A C 1
ATOM 820 O O . ASP A 1 103 ? -17.375 -20 -5.367 1 92.88 103 ASP A O 1
ATOM 824 N N . LYS A 1 104 ? -19.609 -19.766 -5.051 1 91.81 104 LYS A N 1
ATOM 825 C CA . LYS A 1 104 ? -19.531 -18.344 -4.707 1 91.81 104 LYS A CA 1
ATOM 826 C C . LYS A 1 104 ? -19.594 -18.141 -3.197 1 91.81 104 LYS A C 1
ATOM 828 O O . LYS A 1 104 ? -19.312 -17.047 -2.699 1 91.81 104 LYS A O 1
ATOM 833 N N . THR A 1 105 ? -19.891 -19.203 -2.514 1 92.88 105 THR A N 1
ATOM 834 C CA . THR A 1 105 ? -20.062 -19.078 -1.07 1 92.88 105 THR A CA 1
ATOM 835 C C . THR A 1 105 ? -18.734 -19.297 -0.343 1 92.88 105 THR A C 1
ATOM 837 O O . THR A 1 105 ? -18.594 -18.922 0.823 1 92.88 105 THR A O 1
ATOM 840 N N . ARG A 1 106 ? -17.844 -19.969 -0.969 1 93.81 106 ARG A N 1
ATOM 841 C CA . ARG A 1 106 ? -16.484 -20.141 -0.444 1 93.81 106 ARG A CA 1
ATOM 842 C C . ARG A 1 106 ? -15.453 -20.047 -1.56 1 93.81 106 ARG A C 1
ATOM 844 O O . ARG A 1 106 ? -15.742 -20.375 -2.711 1 93.81 106 ARG A O 1
ATOM 851 N N . PRO A 1 107 ? -14.281 -19.703 -1.216 1 96.44 107 PRO A N 1
ATOM 852 C CA . PRO A 1 107 ? -13.25 -19.75 -2.254 1 96.44 107 PRO A CA 1
ATOM 853 C C . PRO A 1 107 ? -12.93 -21.172 -2.711 1 96.44 107 PRO A C 1
ATOM 855 O O . PRO A 1 107 ? -12.891 -22.094 -1.891 1 96.44 107 PRO A O 1
ATOM 858 N N . SER A 1 108 ? -12.797 -21.312 -4.02 1 97.94 108 SER A N 1
ATOM 859 C CA . SER A 1 108 ? -12.312 -22.578 -4.57 1 97.94 108 SER A CA 1
ATOM 860 C C . SER A 1 108 ? -10.797 -22.688 -4.469 1 97.94 108 SER A C 1
ATOM 862 O O . SER A 1 108 ? -10.078 -21.734 -4.773 1 97.94 108 SER A O 1
ATOM 864 N N . GLY A 1 109 ? -10.336 -23.875 -4.02 1 98.5 109 GLY A N 1
ATOM 865 C CA . GLY A 1 109 ? -8.898 -24.109 -4.02 1 98.5 109 GLY A CA 1
ATOM 866 C C . GLY A 1 109 ? -8.281 -24.016 -5.398 1 98.5 109 GLY A C 1
ATOM 867 O O . GLY A 1 109 ? -7.262 -23.344 -5.586 1 98.5 109 GLY A O 1
ATOM 868 N N . ALA A 1 110 ? -8.883 -24.625 -6.336 1 98.69 110 ALA A N 1
ATOM 869 C CA . ALA A 1 110 ? -8.398 -24.625 -7.711 1 98.69 110 ALA A CA 1
ATOM 870 C C . ALA A 1 110 ? -8.383 -23.219 -8.289 1 98.69 110 ALA A C 1
ATOM 872 O O . ALA A 1 110 ? -7.422 -22.828 -8.953 1 98.69 110 ALA A O 1
ATOM 873 N N . ARG A 1 111 ? -9.414 -22.484 -8.023 1 98.25 111 ARG A N 1
ATOM 874 C CA . ARG A 1 111 ? -9.477 -21.094 -8.492 1 98.25 111 ARG A CA 1
ATOM 875 C C . ARG A 1 111 ? -8.414 -20.234 -7.809 1 98.25 111 ARG A C 1
ATOM 877 O O . ARG A 1 111 ? -7.758 -19.422 -8.461 1 98.25 111 ARG A O 1
ATOM 884 N N . THR A 1 112 ? -8.281 -20.422 -6.523 1 98.38 112 THR A N 1
ATOM 885 C CA . THR A 1 112 ? -7.277 -19.688 -5.766 1 98.38 112 THR A CA 1
ATOM 886 C C . THR A 1 112 ? -5.879 -19.984 -6.289 1 98.38 112 THR A C 1
ATOM 888 O O . THR A 1 112 ? -5.078 -19.078 -6.504 1 98.38 112 THR A O 1
ATOM 891 N N . LEU A 1 113 ? -5.582 -21.234 -6.52 1 98.75 113 LEU A N 1
ATOM 892 C CA . LEU A 1 113 ? -4.27 -21.625 -7.02 1 98.75 113 LEU A CA 1
ATOM 893 C C . LEU A 1 113 ? -4.031 -21.078 -8.422 1 98.75 113 LEU A C 1
ATOM 895 O O . LEU A 1 113 ? -2.906 -20.719 -8.773 1 98.75 113 LEU A O 1
ATOM 899 N N . LEU A 1 114 ? -5.051 -21 -9.203 1 98.5 114 LEU A N 1
ATOM 900 C CA . LEU A 1 114 ? -4.926 -20.484 -10.555 1 98.5 114 LEU A CA 1
ATOM 901 C C . LEU A 1 114 ? -4.391 -19.047 -10.539 1 98.5 114 LEU A C 1
ATOM 903 O O . LEU A 1 114 ? -3.564 -18.672 -11.375 1 98.5 114 LEU A O 1
ATOM 907 N N . ARG A 1 115 ? -4.836 -18.312 -9.609 1 96.94 115 ARG A N 1
ATOM 908 C CA . ARG A 1 115 ? -4.402 -16.922 -9.5 1 96.94 115 ARG A CA 1
ATOM 909 C C . ARG A 1 115 ? -2.928 -16.844 -9.109 1 96.94 115 ARG A C 1
ATOM 911 O O . ARG A 1 115 ? -2.197 -15.984 -9.609 1 96.94 115 ARG A O 1
ATOM 918 N N . LEU A 1 116 ? -2.443 -17.719 -8.273 1 97.88 116 LEU A N 1
ATOM 919 C CA . LEU A 1 116 ? -1.016 -17.828 -7.996 1 97.88 116 LEU A CA 1
ATOM 920 C C . LEU A 1 116 ? -0.254 -18.297 -9.227 1 97.88 116 LEU A C 1
ATOM 922 O O . LEU A 1 116 ? 0.797 -17.75 -9.562 1 97.88 116 LEU A O 1
ATOM 926 N N . HIS A 1 117 ? -0.783 -19.266 -9.867 1 98.25 117 HIS A N 1
ATOM 927 C CA . HIS A 1 117 ? -0.185 -19.875 -11.055 1 98.25 117 HIS A CA 1
ATOM 928 C C . HIS A 1 117 ? 0.074 -18.828 -12.141 1 98.25 117 HIS A C 1
ATOM 930 O O . HIS A 1 117 ? 1.137 -18.828 -12.766 1 98.25 117 HIS A O 1
ATOM 936 N N . ARG A 1 118 ? -0.81 -17.953 -12.336 1 97.44 118 ARG A N 1
ATOM 937 C CA . ARG A 1 118 ? -0.708 -16.938 -13.383 1 97.44 118 ARG A CA 1
ATOM 938 C C . ARG A 1 118 ? 0.471 -16 -13.125 1 97.44 118 ARG A C 1
ATOM 940 O O . ARG A 1 118 ? 1.08 -15.484 -14.07 1 97.44 118 ARG A O 1
ATOM 947 N N . ALA A 1 119 ? 0.767 -15.797 -11.906 1 96.94 119 ALA A N 1
ATOM 948 C CA . ALA A 1 119 ? 1.883 -14.93 -11.547 1 96.94 119 ALA A CA 1
ATOM 949 C C . ALA A 1 119 ? 3.221 -15.586 -11.883 1 96.94 119 ALA A C 1
ATOM 951 O O . ALA A 1 119 ? 4.234 -14.898 -12.039 1 96.94 119 ALA A O 1
ATOM 952 N N . LEU A 1 120 ? 3.328 -16.906 -11.977 1 96.69 120 LEU A N 1
ATOM 953 C CA . LEU A 1 120 ? 4.582 -17.625 -12.211 1 96.69 120 LEU A CA 1
ATOM 954 C C . LEU A 1 120 ? 5.141 -17.297 -13.594 1 96.69 120 LEU A C 1
ATOM 956 O O . LEU A 1 120 ? 6.359 -17.219 -13.773 1 96.69 120 LEU A O 1
ATOM 960 N N . GLU A 1 121 ? 4.246 -17.156 -14.5 1 96.75 121 GLU A N 1
ATOM 961 C CA . GLU A 1 121 ? 4.711 -16.781 -15.828 1 96.75 121 GLU A CA 1
ATOM 962 C C . GLU A 1 121 ? 5.387 -15.406 -15.805 1 96.75 121 GLU A C 1
ATOM 964 O O . GLU A 1 121 ? 6.414 -15.203 -16.453 1 96.75 121 GLU A O 1
ATOM 969 N N . PHE A 1 122 ? 4.766 -14.461 -15.141 1 97.88 122 PHE A N 1
ATOM 970 C CA . PHE A 1 122 ? 5.352 -13.133 -14.969 1 97.88 122 PHE A CA 1
ATOM 971 C C . PHE A 1 122 ? 6.727 -13.227 -14.312 1 97.88 122 PHE A C 1
ATOM 973 O O . PHE A 1 122 ? 7.691 -12.633 -14.797 1 97.88 122 PHE A O 1
ATOM 980 N N . ILE A 1 123 ? 6.824 -13.992 -13.258 1 95.31 123 ILE A N 1
ATOM 981 C CA . ILE A 1 123 ? 8.062 -14.117 -12.508 1 95.31 123 ILE A CA 1
ATOM 982 C C . ILE A 1 123 ? 9.156 -14.695 -13.406 1 95.31 123 ILE A C 1
ATOM 984 O O . ILE A 1 123 ? 10.266 -14.164 -13.461 1 95.31 123 ILE A O 1
ATOM 988 N N . ALA A 1 124 ? 8.867 -15.719 -14.07 1 95.31 124 ALA A N 1
ATOM 989 C CA . ALA A 1 124 ? 9.828 -16.344 -14.969 1 95.31 124 ALA A CA 1
ATOM 990 C C . ALA A 1 124 ? 10.289 -15.383 -16.062 1 95.31 124 ALA A C 1
ATOM 992 O O . ALA A 1 124 ? 11.484 -15.25 -16.312 1 95.31 124 ALA A O 1
ATOM 993 N N . SER A 1 125 ? 9.336 -14.711 -16.656 1 97 125 SER A N 1
ATOM 994 C CA . SER A 1 125 ? 9.641 -13.75 -17.719 1 97 125 SER A CA 1
ATOM 995 C C . SER A 1 125 ? 10.508 -12.609 -17.188 1 97 125 SER A C 1
ATOM 997 O O . SER A 1 125 ? 11.484 -12.227 -17.828 1 97 125 SER A O 1
ATOM 999 N N . PHE A 1 126 ? 10.148 -12.07 -16.062 1 97.44 126 PHE A N 1
ATOM 1000 C CA . PHE A 1 126 ? 10.898 -10.977 -15.445 1 97.44 126 PHE A CA 1
ATOM 1001 C C . PHE A 1 126 ? 12.336 -11.398 -15.156 1 97.44 126 PHE A C 1
ATOM 1003 O O . PHE A 1 126 ? 13.281 -10.672 -15.469 1 97.44 126 PHE A O 1
ATOM 1010 N N . ILE A 1 127 ? 12.461 -12.562 -14.594 1 94.12 127 ILE A N 1
ATOM 1011 C CA . ILE A 1 127 ? 13.789 -13.062 -14.266 1 94.12 127 ILE A CA 1
ATOM 1012 C C . ILE A 1 127 ? 14.609 -13.211 -15.539 1 94.12 127 ILE A C 1
ATOM 1014 O O . ILE A 1 127 ? 15.789 -12.844 -15.578 1 94.12 127 ILE A O 1
ATOM 1018 N N . GLY A 1 128 ? 14.023 -13.773 -16.547 1 93.81 128 GLY A N 1
ATOM 1019 C CA . GLY A 1 128 ? 14.703 -13.914 -17.828 1 93.81 128 GLY A CA 1
ATOM 1020 C C . GLY A 1 128 ? 15.227 -12.594 -18.375 1 93.81 128 GLY A C 1
ATOM 1021 O O . GLY A 1 128 ? 16.312 -12.539 -18.938 1 93.81 128 GLY A O 1
ATOM 1022 N N . ASN A 1 129 ? 14.5 -11.523 -18.188 1 95.62 129 ASN A N 1
ATOM 1023 C CA . ASN A 1 129 ? 14.898 -10.195 -18.641 1 95.62 129 ASN A CA 1
ATOM 1024 C C . ASN A 1 129 ? 15.906 -9.555 -17.688 1 95.62 129 ASN A C 1
ATOM 1026 O O . ASN A 1 129 ? 16.797 -8.828 -18.109 1 95.62 129 ASN A O 1
ATOM 1030 N N . LEU A 1 130 ? 15.773 -9.836 -16.453 1 94.44 130 LEU A N 1
ATOM 1031 C CA . LEU A 1 130 ? 16.609 -9.258 -15.398 1 94.44 130 LEU A CA 1
ATOM 1032 C C . LEU A 1 130 ? 18.062 -9.688 -15.547 1 94.44 130 LEU A C 1
ATOM 1034 O O . LEU A 1 130 ? 18.969 -8.875 -15.391 1 94.44 130 LEU A O 1
ATOM 1038 N N . VAL A 1 131 ? 18.281 -10.914 -15.852 1 92.06 131 VAL A N 1
ATOM 1039 C CA . VAL A 1 131 ? 19.625 -11.492 -15.828 1 92.06 131 VAL A CA 1
ATOM 1040 C C . VAL A 1 131 ? 20.469 -10.922 -16.969 1 92.06 131 VAL A C 1
ATOM 1042 O O . VAL A 1 131 ? 21.688 -10.992 -16.938 1 92.06 131 VAL A O 1
ATOM 1045 N N . VAL A 1 132 ? 19.859 -10.305 -17.938 1 94.19 132 VAL A N 1
ATOM 1046 C CA . VAL A 1 132 ? 20.609 -9.797 -19.078 1 94.19 132 VAL A CA 1
ATOM 1047 C C . VAL A 1 132 ? 20.859 -8.305 -18.922 1 94.19 132 VAL A C 1
ATOM 1049 O O . VAL A 1 132 ? 21.531 -7.684 -19.75 1 94.19 132 VAL A O 1
ATOM 1052 N N . LEU A 1 133 ? 20.359 -7.676 -17.875 1 95.69 133 LEU A N 1
ATOM 1053 C CA . LEU A 1 133 ? 20.578 -6.262 -17.594 1 95.69 133 LEU A CA 1
ATOM 1054 C C . LEU A 1 133 ? 21.984 -6.016 -17.062 1 95.69 133 LEU A C 1
ATOM 1056 O O . LEU A 1 133 ? 22.641 -6.953 -16.609 1 95.69 133 LEU A O 1
ATOM 1060 N N . HIS A 1 134 ? 22.359 -4.707 -17.188 1 95.19 134 HIS A N 1
ATOM 1061 C CA . HIS A 1 134 ? 23.562 -4.285 -16.484 1 95.19 134 HIS A CA 1
ATOM 1062 C C . HIS A 1 134 ? 23.266 -4.031 -15 1 95.19 134 HIS A C 1
ATOM 1064 O O . HIS A 1 134 ? 22.141 -3.705 -14.633 1 95.19 134 HIS A O 1
ATOM 1070 N N . ASP A 1 135 ? 24.281 -4.117 -14.18 1 92.12 135 ASP A N 1
ATOM 1071 C CA . ASP A 1 135 ? 24.141 -4.035 -12.727 1 92.12 135 ASP A CA 1
ATOM 1072 C C . ASP A 1 135 ? 23.531 -2.701 -12.305 1 92.12 135 ASP A C 1
ATOM 1074 O O . ASP A 1 135 ? 22.75 -2.645 -11.352 1 92.12 135 ASP A O 1
ATOM 1078 N N . ASP A 1 136 ? 23.781 -1.679 -13.102 1 95.25 136 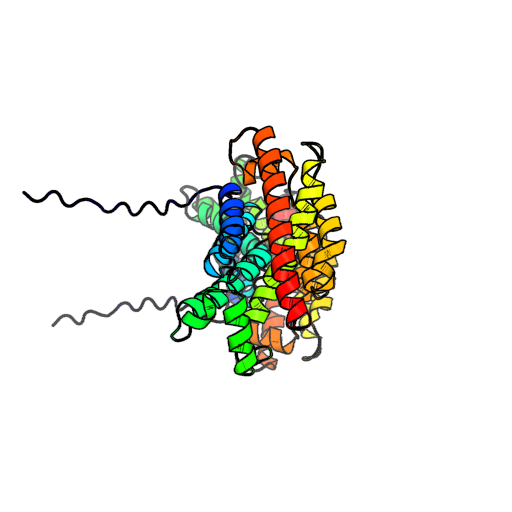ASP A N 1
ATOM 1079 C CA . ASP A 1 136 ? 23.359 -0.34 -12.703 1 95.25 136 ASP A CA 1
ATOM 1080 C C . ASP A 1 136 ? 22.016 0.021 -13.328 1 95.25 136 ASP A C 1
ATOM 1082 O O . ASP A 1 136 ? 21.453 1.082 -13.039 1 95.25 136 ASP A O 1
ATOM 1086 N N . ASP A 1 137 ? 21.453 -0.943 -14.141 1 96.25 137 ASP A N 1
ATOM 1087 C CA . ASP A 1 137 ? 20.172 -0.687 -14.766 1 96.25 137 ASP A CA 1
ATOM 1088 C C . ASP A 1 137 ? 19.031 -0.839 -13.758 1 96.25 137 ASP A C 1
ATOM 1090 O O . ASP A 1 137 ? 19.062 -1.741 -12.914 1 96.25 137 ASP A O 1
ATOM 1094 N N . VAL A 1 138 ? 18.078 0.097 -13.836 1 95.38 138 VAL A N 1
ATOM 1095 C CA . VAL A 1 138 ? 16.844 -0.117 -13.094 1 95.38 138 VAL A CA 1
ATOM 1096 C C . VAL A 1 138 ? 16.094 -1.312 -13.672 1 95.38 138 VAL A C 1
ATOM 1098 O O . VAL A 1 138 ? 16.156 -1.572 -14.875 1 95.38 138 VAL A O 1
ATOM 1101 N N . THR A 1 139 ? 15.367 -1.98 -12.836 1 96.81 139 THR A N 1
ATOM 1102 C CA . THR A 1 139 ? 14.703 -3.199 -13.281 1 96.81 139 THR A CA 1
ATOM 1103 C C . THR A 1 139 ? 13.234 -2.936 -13.578 1 96.81 139 THR A C 1
ATOM 1105 O O . THR A 1 139 ? 12.516 -3.828 -14.031 1 96.81 139 THR A O 1
ATOM 1108 N N . SER A 1 140 ? 12.766 -1.76 -13.352 1 97.38 140 SER A N 1
ATOM 1109 C CA . SER A 1 140 ? 11.359 -1.39 -13.5 1 97.38 140 SER A CA 1
ATOM 1110 C C . SER A 1 140 ? 10.852 -1.682 -14.906 1 97.38 140 SER A C 1
ATOM 1112 O O . SER A 1 140 ? 9.797 -2.295 -15.078 1 97.38 140 SER A O 1
ATOM 1114 N N . THR A 1 141 ? 11.641 -1.357 -15.922 1 97.25 141 THR A N 1
ATOM 1115 C CA . THR A 1 141 ? 11.219 -1.532 -17.312 1 97.25 141 THR A CA 1
ATOM 1116 C C . THR A 1 141 ? 11.062 -3.012 -17.641 1 97.25 141 THR A C 1
ATOM 1118 O O . THR A 1 141 ? 10.062 -3.412 -18.25 1 97.25 141 THR A O 1
ATOM 1121 N N . ALA A 1 142 ? 12.023 -3.762 -17.219 1 97.5 142 ALA A N 1
ATOM 1122 C CA . ALA A 1 142 ? 11.945 -5.203 -17.453 1 97.5 142 ALA A CA 1
ATOM 1123 C C . ALA A 1 142 ? 10.719 -5.805 -16.766 1 97.5 142 ALA A C 1
ATOM 1125 O O . ALA A 1 142 ? 10.023 -6.641 -17.344 1 97.5 142 ALA A O 1
ATOM 1126 N N . ALA A 1 143 ? 10.469 -5.379 -15.57 1 98.06 143 ALA A N 1
ATOM 1127 C CA . ALA A 1 143 ? 9.312 -5.883 -14.82 1 98.06 143 ALA A CA 1
ATOM 1128 C C . ALA A 1 143 ? 8.008 -5.469 -15.492 1 98.06 143 ALA A C 1
ATOM 1130 O O . ALA A 1 143 ? 7.117 -6.301 -15.688 1 98.06 143 ALA A O 1
ATOM 1131 N N . GLN A 1 144 ? 7.898 -4.223 -15.891 1 98.56 144 GLN A N 1
ATOM 1132 C CA . GLN A 1 144 ? 6.672 -3.701 -16.484 1 98.56 144 GLN A CA 1
ATOM 1133 C C . GLN A 1 144 ? 6.406 -4.348 -17.844 1 98.56 144 GLN A C 1
ATOM 1135 O O . GLN A 1 144 ? 5.262 -4.664 -18.172 1 98.56 144 GLN A O 1
ATOM 1140 N N . GLU A 1 145 ? 7.426 -4.555 -18.609 1 98.25 145 GLU A N 1
ATOM 1141 C CA . GLU A 1 145 ? 7.266 -5.223 -19.906 1 98.25 145 GLU A CA 1
ATOM 1142 C C . GLU A 1 145 ? 6.789 -6.66 -19.719 1 98.25 145 GLU A C 1
ATOM 1144 O O . GLU A 1 145 ? 5.867 -7.105 -20.406 1 98.25 145 GLU A O 1
ATOM 1149 N N . SER A 1 146 ? 7.453 -7.34 -18.797 1 98.56 146 SER A N 1
ATOM 1150 C CA . SER A 1 146 ? 7.043 -8.711 -18.516 1 98.56 146 SER A CA 1
ATOM 1151 C C . SER A 1 146 ? 5.605 -8.766 -18 1 98.56 146 SER A C 1
ATOM 1153 O O . SER A 1 146 ? 4.832 -9.633 -18.422 1 98.56 146 SER A O 1
ATOM 1155 N N . TYR A 1 147 ? 5.277 -7.871 -17.125 1 98.62 147 TYR A N 1
ATOM 1156 C CA . TYR A 1 147 ? 3.926 -7.789 -16.578 1 98.62 147 TYR A CA 1
ATOM 1157 C C . TYR A 1 147 ? 2.9 -7.586 -17.688 1 98.62 147 TYR A C 1
ATOM 1159 O O . TYR A 1 147 ? 1.909 -8.312 -17.766 1 98.62 147 TYR A O 1
ATOM 1167 N N . ASN A 1 148 ? 3.162 -6.672 -18.594 1 98.5 148 ASN A N 1
ATOM 1168 C CA . ASN A 1 148 ? 2.244 -6.332 -19.672 1 98.5 148 ASN A CA 1
ATOM 1169 C C . ASN A 1 148 ? 2.049 -7.504 -20.641 1 98.5 148 ASN A C 1
ATOM 1171 O O . ASN A 1 148 ? 0.964 -7.68 -21.203 1 98.5 148 ASN A O 1
ATOM 1175 N N . LYS A 1 149 ? 2.996 -8.352 -20.719 1 98.12 149 LYS A N 1
ATOM 1176 C CA . LYS A 1 149 ? 2.943 -9.469 -21.656 1 98.12 149 LYS A CA 1
ATOM 1177 C C . LYS A 1 149 ? 2.295 -10.695 -21.031 1 98.12 149 LYS A C 1
ATOM 1179 O O . LYS A 1 149 ? 1.926 -11.641 -21.719 1 98.12 149 LYS A O 1
ATOM 1184 N N . THR A 1 150 ? 2.174 -10.688 -19.719 1 97.88 150 THR A N 1
ATOM 1185 C CA . THR A 1 150 ? 1.775 -11.93 -19.078 1 97.88 150 THR A CA 1
ATOM 1186 C C . THR A 1 150 ? 0.617 -11.695 -18.109 1 97.88 150 THR A C 1
ATOM 1188 O O . THR A 1 150 ? -0.549 -11.742 -18.5 1 97.88 150 THR A O 1
ATOM 1191 N N . LEU A 1 151 ? 0.882 -11.148 -16.969 1 98.12 151 LEU A N 1
ATOM 1192 C CA . LEU A 1 151 ? -0.022 -11.164 -15.82 1 98.12 151 LEU A CA 1
ATOM 1193 C C . LEU A 1 151 ? -1.104 -10.102 -15.961 1 98.12 151 LEU A C 1
ATOM 1195 O O . LEU A 1 151 ? -2.223 -10.273 -15.477 1 98.12 151 LEU A O 1
ATOM 1199 N N . SER A 1 152 ? -0.849 -8.992 -16.688 1 98.31 152 SER A N 1
ATOM 1200 C CA . SER A 1 152 ? -1.758 -7.855 -16.766 1 98.31 152 SER A CA 1
ATOM 1201 C C . SER A 1 152 ? -3.096 -8.258 -17.375 1 98.31 152 SER A C 1
ATOM 1203 O O . SER A 1 152 ? -4.141 -7.719 -17.016 1 98.31 152 SER A O 1
ATOM 1205 N N . LYS A 1 153 ? -3.152 -9.242 -18.234 1 97.25 153 LYS A N 1
ATOM 1206 C CA . LYS A 1 153 ? -4.359 -9.625 -18.969 1 97.25 153 LYS A CA 1
ATOM 1207 C C . LYS A 1 153 ? -5.398 -10.227 -18.031 1 97.25 153 LYS A C 1
ATOM 1209 O O . LYS A 1 153 ? -6.578 -10.328 -18.391 1 97.25 153 LYS A O 1
ATOM 1214 N N . PHE A 1 154 ? -4.934 -10.609 -16.859 1 97.38 154 PHE A N 1
ATOM 1215 C CA . PHE A 1 154 ? -5.855 -11.242 -15.922 1 97.38 154 PHE A CA 1
ATOM 1216 C C . PHE A 1 154 ? -6.293 -10.258 -14.836 1 97.38 154 PHE A C 1
ATOM 1218 O O . PHE A 1 154 ? -7.176 -10.57 -14.031 1 97.38 154 PHE A O 1
ATOM 1225 N N . HIS A 1 155 ? -5.637 -9.062 -14.75 1 96.81 155 HIS A N 1
ATOM 1226 C CA . HIS A 1 155 ? -5.922 -8.109 -13.68 1 96.81 155 HIS A CA 1
ATOM 1227 C C . HIS A 1 155 ? -6.887 -7.023 -14.156 1 96.81 155 HIS A C 1
ATOM 1229 O O . HIS A 1 155 ? -6.723 -6.477 -15.25 1 96.81 155 HIS A O 1
ATOM 1235 N N . PRO A 1 156 ? -7.918 -6.719 -13.344 1 95.38 156 PRO A N 1
ATOM 1236 C CA . PRO A 1 156 ? -8.711 -5.523 -13.648 1 95.38 156 PRO A CA 1
ATOM 1237 C C . PRO A 1 156 ? -7.859 -4.254 -13.711 1 95.38 156 PRO A C 1
ATOM 1239 O O . PRO A 1 156 ? -6.734 -4.234 -13.195 1 95.38 156 PRO A O 1
ATOM 1242 N N . TRP A 1 157 ? -8.344 -3.244 -14.297 1 95.44 157 TRP A N 1
ATOM 1243 C CA . TRP A 1 157 ? -7.621 -2.014 -14.609 1 95.44 157 TRP A CA 1
ATOM 1244 C C . TRP A 1 157 ? -6.98 -1.432 -13.352 1 95.44 157 TRP A C 1
ATOM 1246 O O . TRP A 1 157 ? -5.816 -1.018 -13.375 1 95.44 157 TRP A O 1
ATOM 1256 N N . LEU A 1 158 ? -7.609 -1.399 -12.219 1 93.38 158 LEU A N 1
ATOM 1257 C CA . LEU A 1 158 ? -7.078 -0.813 -11 1 93.38 158 LEU A CA 1
ATOM 1258 C C . LEU A 1 158 ? -5.883 -1.612 -10.492 1 93.38 158 LEU A C 1
ATOM 1260 O O . LEU A 1 158 ? -4.895 -1.034 -10.023 1 93.38 158 LEU A O 1
ATOM 1264 N N . ILE A 1 159 ? -5.98 -2.916 -10.508 1 94.88 159 ILE A N 1
ATOM 1265 C CA . ILE A 1 159 ? -4.879 -3.775 -10.086 1 94.88 159 ILE A CA 1
ATOM 1266 C C . ILE A 1 159 ? -3.693 -3.596 -11.031 1 94.88 159 ILE A C 1
ATOM 1268 O O . ILE A 1 159 ? -2.539 -3.598 -10.594 1 94.88 159 ILE A O 1
ATOM 1272 N N . GLN A 1 160 ? -3.986 -3.408 -12.297 1 97.44 160 GLN A N 1
ATOM 1273 C CA . GLN A 1 160 ? -2.932 -3.141 -13.266 1 97.44 160 GLN A CA 1
ATOM 1274 C C . GLN A 1 160 ? -2.178 -1.86 -12.922 1 97.44 160 GLN A C 1
ATOM 1276 O O . GLN A 1 160 ? -0.945 -1.851 -12.891 1 97.44 160 GLN A O 1
ATOM 1281 N N . LYS A 1 161 ? -2.877 -0.816 -12.672 1 96.12 161 LYS A N 1
ATOM 1282 C CA . LYS A 1 161 ? -2.264 0.466 -12.336 1 96.12 161 LYS A CA 1
ATOM 1283 C C . LYS A 1 161 ? -1.434 0.364 -11.062 1 96.12 161 LYS A C 1
ATOM 1285 O O . LYS A 1 161 ? -0.321 0.891 -10.992 1 96.12 161 LYS A O 1
ATOM 1290 N N . GLY A 1 162 ? -2.018 -0.308 -10.078 1 95.12 162 GLY A N 1
ATOM 1291 C CA . GLY A 1 162 ? -1.275 -0.508 -8.844 1 95.12 162 GLY A CA 1
ATOM 1292 C C . GLY A 1 162 ? 0.015 -1.28 -9.047 1 95.12 162 GLY A C 1
ATOM 1293 O O . GLY A 1 162 ? 1.062 -0.898 -8.516 1 95.12 162 GLY A O 1
ATOM 1294 N N . ALA A 1 163 ? -0.069 -2.326 -9.766 1 96.75 163 ALA A N 1
ATOM 1295 C CA . ALA A 1 163 ? 1.103 -3.162 -10.023 1 96.75 163 ALA A CA 1
ATOM 1296 C C . ALA A 1 163 ? 2.18 -2.379 -10.773 1 96.75 163 ALA A C 1
ATOM 1298 O O . ALA A 1 163 ? 3.35 -2.396 -10.383 1 96.75 163 ALA A O 1
ATOM 1299 N N . LEU A 1 164 ? 1.796 -1.658 -11.773 1 97.5 164 LEU A N 1
ATOM 1300 C CA . LEU A 1 164 ? 2.732 -0.876 -12.57 1 97.5 164 LEU A CA 1
ATOM 1301 C C . LEU A 1 164 ? 3.377 0.223 -11.734 1 97.5 164 LEU A C 1
ATOM 1303 O O . LEU A 1 164 ? 4.578 0.471 -11.844 1 97.5 164 LEU A O 1
ATOM 1307 N N . LEU A 1 165 ? 2.604 0.846 -10.93 1 95.69 165 LEU A N 1
ATOM 1308 C CA . LEU A 1 165 ? 3.139 1.872 -10.039 1 95.69 165 LEU A CA 1
ATOM 1309 C C . LEU A 1 165 ? 4.164 1.278 -9.086 1 95.69 165 LEU A C 1
ATOM 1311 O O . LEU A 1 165 ? 5.25 1.839 -8.898 1 95.69 165 LEU A O 1
ATOM 1315 N N . ALA A 1 166 ? 3.787 0.176 -8.445 1 95 166 ALA A N 1
ATOM 1316 C CA . ALA A 1 166 ? 4.699 -0.476 -7.508 1 95 166 ALA A CA 1
ATOM 1317 C C . ALA A 1 166 ? 6.023 -0.82 -8.18 1 95 166 ALA A C 1
ATOM 1319 O O . ALA A 1 166 ? 7.094 -0.635 -7.594 1 95 166 ALA A O 1
ATOM 1320 N N . MET A 1 167 ? 6.043 -1.188 -9.406 1 96.81 167 MET A N 1
ATOM 1321 C CA . MET A 1 167 ? 7.227 -1.649 -10.125 1 96.81 167 MET A CA 1
ATOM 1322 C C . MET A 1 167 ? 8.172 -0.488 -10.43 1 96.81 167 MET A C 1
ATOM 1324 O O . MET A 1 167 ? 9.367 -0.69 -10.617 1 96.81 167 MET A O 1
ATOM 1328 N N . TYR A 1 168 ? 7.621 0.708 -10.406 1 95.31 168 TYR A N 1
ATOM 1329 C CA . TYR A 1 168 ? 8.477 1.881 -10.57 1 95.31 168 TYR A CA 1
ATOM 1330 C C . TYR A 1 168 ? 9.5 1.972 -9.445 1 95.31 168 TYR A C 1
ATOM 1332 O O . TYR A 1 168 ? 10.555 2.58 -9.609 1 95.31 168 TYR A O 1
ATOM 1340 N N . THR A 1 169 ? 9.211 1.406 -8.359 1 93.75 169 THR A N 1
ATOM 1341 C CA . THR A 1 169 ? 10.07 1.577 -7.191 1 93.75 169 THR A CA 1
ATOM 1342 C C . THR A 1 169 ? 11.102 0.458 -7.109 1 93.75 169 THR A C 1
ATOM 1344 O O . THR A 1 169 ? 11.883 0.398 -6.156 1 93.75 169 THR A O 1
ATOM 1347 N N . LEU A 1 170 ? 11.102 -0.441 -8.055 1 95.5 170 LEU A N 1
ATOM 1348 C CA . LEU A 1 170 ? 12.094 -1.51 -8.047 1 95.5 170 LEU A CA 1
ATOM 1349 C C . LEU A 1 170 ? 13.508 -0.941 -8.164 1 95.5 170 LEU A C 1
ATOM 1351 O O . LEU A 1 170 ? 13.734 0.015 -8.914 1 95.5 170 LEU A O 1
ATOM 1355 N N . PRO A 1 171 ? 14.453 -1.526 -7.504 1 94 171 PRO A N 1
ATOM 1356 C CA . PRO A 1 171 ? 15.836 -1.033 -7.523 1 94 171 PRO A CA 1
ATOM 1357 C C . PRO A 1 171 ? 16.609 -1.513 -8.742 1 94 171 PRO A C 1
ATOM 1359 O O . PRO A 1 171 ? 16.031 -2.086 -9.672 1 94 171 PRO A O 1
ATOM 1362 N N . THR A 1 172 ? 17.891 -1.133 -8.711 1 95.56 172 THR A N 1
ATOM 1363 C CA . THR A 1 172 ? 18.781 -1.615 -9.758 1 95.56 172 THR A CA 1
ATOM 1364 C C . THR A 1 172 ? 18.953 -3.127 -9.664 1 95.56 172 THR A C 1
ATOM 1366 O O . THR A 1 172 ? 18.641 -3.732 -8.641 1 95.56 172 THR A O 1
ATOM 1369 N N . LYS A 1 173 ? 19.453 -3.631 -10.766 1 94.62 173 LYS A N 1
ATOM 1370 C CA . LYS A 1 173 ? 19.719 -5.062 -10.773 1 94.62 17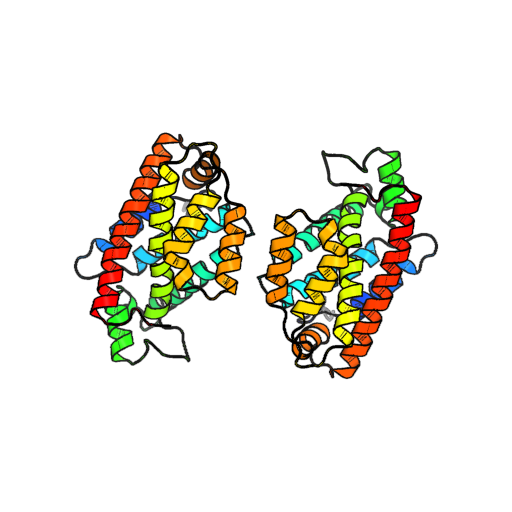3 LYS A CA 1
ATOM 1371 C C . LYS A 1 173 ? 20.625 -5.457 -9.602 1 94.62 173 LYS A C 1
ATOM 1373 O O . LYS A 1 173 ? 20.312 -6.398 -8.867 1 94.62 173 LYS A O 1
ATOM 1378 N N . GLN A 1 174 ? 21.672 -4.703 -9.383 1 91.31 174 GLN A N 1
ATOM 1379 C CA . GLN A 1 174 ? 22.625 -4.996 -8.32 1 91.31 174 GLN A CA 1
ATOM 1380 C C . GLN A 1 174 ? 21.938 -4.973 -6.953 1 91.31 174 GLN A C 1
ATOM 1382 O O . GLN A 1 174 ? 22.141 -5.875 -6.137 1 91.31 174 GLN A O 1
ATOM 1387 N N . GLN A 1 175 ? 21.125 -4.02 -6.738 1 90.5 175 GLN A N 1
ATOM 1388 C CA . GLN A 1 175 ? 20.422 -3.895 -5.461 1 90.5 175 GLN A CA 1
ATOM 1389 C C . GLN A 1 175 ? 19.406 -5.012 -5.281 1 90.5 175 GLN A C 1
ATOM 1391 O O . GLN A 1 175 ? 19.234 -5.539 -4.18 1 90.5 175 GLN A O 1
ATOM 1396 N N . LEU A 1 176 ? 18.766 -5.297 -6.352 1 90.75 176 LEU A N 1
ATOM 1397 C CA . LEU A 1 176 ? 17.781 -6.363 -6.305 1 90.75 176 LEU A CA 1
ATOM 1398 C C . LEU A 1 176 ? 18.438 -7.711 -6.02 1 90.75 176 LEU A C 1
ATOM 1400 O O . LEU A 1 176 ? 17.938 -8.477 -5.188 1 90.75 176 LEU A O 1
ATOM 1404 N N . LEU A 1 177 ? 19.516 -7.965 -6.637 1 88.31 177 LEU A N 1
ATOM 1405 C CA . LEU A 1 177 ? 20.234 -9.219 -6.441 1 88.31 177 LEU A CA 1
ATOM 1406 C C . LEU A 1 177 ? 20.766 -9.328 -5.016 1 88.31 177 LEU A C 1
ATOM 1408 O O . LEU A 1 177 ? 20.781 -10.414 -4.438 1 88.31 177 LEU A O 1
ATOM 1412 N N . LYS A 1 178 ? 21.141 -8.25 -4.488 1 84.81 178 LYS A N 1
ATOM 1413 C CA . LYS A 1 178 ? 21.609 -8.25 -3.104 1 84.81 178 LYS A CA 1
ATOM 1414 C C . LYS A 1 178 ? 20.469 -8.609 -2.141 1 84.81 178 LYS A C 1
ATOM 1416 O O . LYS A 1 178 ? 20.703 -9.312 -1.153 1 84.81 178 LYS A O 1
ATOM 1421 N N . LYS A 1 179 ? 19.297 -8.148 -2.471 1 80.69 179 LYS A N 1
ATOM 1422 C CA . LYS A 1 179 ? 18.141 -8.438 -1.63 1 80.69 179 LYS A CA 1
ATOM 1423 C C . LYS A 1 179 ? 17.75 -9.914 -1.73 1 80.69 179 LYS A C 1
ATOM 1425 O O . LYS A 1 179 ? 17.219 -10.484 -0.773 1 80.69 179 LYS A O 1
ATOM 1430 N N . VAL A 1 180 ? 17.969 -10.492 -2.834 1 75.5 180 VAL A N 1
ATOM 1431 C CA . VAL A 1 180 ? 17.516 -11.859 -3.096 1 75.5 180 VAL A CA 1
ATOM 1432 C C . VAL A 1 180 ? 18.562 -12.852 -2.584 1 75.5 180 VAL A C 1
ATOM 1434 O O . VAL A 1 180 ? 18.219 -13.93 -2.098 1 75.5 180 VAL A O 1
ATOM 1437 N N . THR A 1 181 ? 19.859 -12.523 -2.654 1 71.75 181 THR A N 1
ATOM 1438 C CA . THR A 1 181 ? 20.875 -13.523 -2.352 1 71.75 181 THR A CA 1
ATOM 1439 C C . THR A 1 181 ? 21.656 -13.133 -1.099 1 71.75 181 THR A C 1
ATOM 1441 O O . THR A 1 181 ? 22.484 -13.906 -0.62 1 71.75 181 THR A O 1
ATOM 1444 N N . GLY A 1 182 ? 21.094 -12.07 -0.499 1 69.62 182 GLY A N 1
ATOM 1445 C CA . GLY A 1 182 ? 21.906 -11.578 0.6 1 69.62 182 GLY A CA 1
ATOM 1446 C C . GLY A 1 182 ? 23.266 -11.078 0.155 1 69.62 182 GLY A C 1
ATOM 1447 O O . GLY A 1 182 ? 23.391 -10.477 -0.912 1 69.62 182 GLY A O 1
ATOM 1448 N N . ASN A 1 183 ? 24.25 -11.281 1.073 1 63.5 183 ASN A N 1
ATOM 1449 C CA . ASN A 1 183 ? 25.594 -10.766 0.848 1 63.5 183 ASN A CA 1
ATOM 1450 C C . ASN A 1 183 ? 26.406 -11.688 -0.063 1 63.5 183 ASN A C 1
ATOM 1452 O O . ASN A 1 183 ? 27.641 -11.641 -0.068 1 63.5 183 ASN A O 1
ATOM 1456 N N . HIS A 1 184 ? 25.656 -12.484 -0.814 1 61.59 184 HIS A N 1
ATOM 1457 C CA . HIS A 1 184 ? 26.484 -13.328 -1.669 1 61.59 184 HIS A CA 1
ATOM 1458 C C . HIS A 1 184 ? 26.953 -12.57 -2.908 1 61.59 184 HIS A C 1
ATOM 1460 O O . HIS A 1 184 ? 26.297 -11.617 -3.338 1 61.59 184 HIS A O 1
ATOM 1466 N N . PRO A 1 185 ? 28.094 -12.992 -3.406 1 62 185 PRO A N 1
ATOM 1467 C CA . PRO A 1 185 ? 28.609 -12.359 -4.625 1 62 185 PRO A CA 1
ATOM 1468 C C . PRO A 1 185 ? 27.594 -12.375 -5.766 1 62 185 PRO A C 1
ATOM 1470 O O . PRO A 1 185 ? 26.781 -13.312 -5.867 1 62 185 PRO A O 1
ATOM 1473 N N . SER A 1 186 ? 27.578 -11.336 -6.582 1 62.81 186 SER A N 1
ATOM 1474 C CA . SER A 1 186 ? 26.641 -11.039 -7.656 1 62.81 186 SER A CA 1
ATOM 1475 C C . SER A 1 186 ? 26.547 -12.195 -8.648 1 62.81 186 SER A C 1
ATOM 1477 O O . SER A 1 186 ? 25.469 -12.555 -9.102 1 62.81 186 SER A O 1
ATOM 1479 N N . GLN A 1 187 ? 27.672 -12.852 -9.016 1 67.44 187 GLN A N 1
ATOM 1480 C CA . GLN A 1 187 ? 27.656 -13.875 -10.047 1 67.44 187 GLN A CA 1
ATOM 1481 C C . GLN A 1 187 ? 26.844 -15.086 -9.609 1 67.44 187 GLN A C 1
ATOM 1483 O O . GLN A 1 187 ? 26.062 -15.648 -10.391 1 67.44 187 GLN A O 1
ATOM 1488 N N . ASP A 1 188 ? 26.969 -15.43 -8.469 1 81.31 188 ASP A N 1
ATOM 1489 C CA . ASP A 1 188 ? 26.219 -16.547 -7.918 1 81.31 188 ASP A CA 1
ATOM 1490 C C . ASP A 1 188 ? 24.734 -16.203 -7.832 1 81.31 188 ASP A C 1
ATOM 1492 O O . ASP A 1 188 ? 23.875 -17.062 -8.062 1 81.31 188 ASP A O 1
ATOM 1496 N N . ALA A 1 189 ? 24.562 -14.984 -7.777 1 83.81 189 ALA A N 1
ATOM 1497 C CA . ALA A 1 189 ? 23.188 -14.531 -7.68 1 83.81 189 ALA A CA 1
ATOM 1498 C C . ALA A 1 189 ? 22.469 -14.648 -9.023 1 83.81 189 ALA A C 1
ATOM 1500 O O . ALA A 1 189 ? 21.328 -15.094 -9.094 1 83.81 189 ALA A O 1
ATOM 1501 N N . CYS A 1 190 ? 23.188 -14.352 -10.086 1 86.69 190 CYS A N 1
ATOM 1502 C CA . CYS A 1 190 ? 22.609 -14.43 -11.422 1 86.69 190 CYS A CA 1
ATOM 1503 C C . CYS A 1 190 ? 22.312 -15.875 -11.812 1 86.69 190 CYS A C 1
ATOM 1505 O O . CYS A 1 190 ? 21.281 -16.156 -12.422 1 86.69 190 CYS A O 1
ATOM 1507 N N . ILE A 1 191 ? 23.219 -16.719 -11.469 1 89.38 191 ILE A N 1
ATOM 1508 C CA . ILE A 1 191 ? 23.031 -18.125 -11.766 1 89.38 191 ILE A CA 1
ATOM 1509 C C . ILE A 1 191 ? 21.812 -18.656 -11.016 1 89.38 191 ILE A C 1
ATOM 1511 O O . ILE A 1 191 ? 20.984 -19.375 -11.586 1 89.38 191 ILE A O 1
ATOM 1515 N N . LEU A 1 192 ? 21.75 -18.281 -9.859 1 90 192 LEU A N 1
ATOM 1516 C CA . LEU A 1 192 ? 20.625 -18.719 -9.031 1 90 192 LEU A CA 1
ATOM 1517 C C . LEU A 1 192 ? 19.312 -18.156 -9.57 1 90 192 LEU A C 1
ATOM 1519 O O . LEU A 1 192 ? 18.297 -18.859 -9.609 1 90 192 LEU A O 1
ATOM 1523 N N . MET A 1 193 ? 19.328 -16.922 -9.992 1 91.56 193 MET A N 1
ATOM 1524 C CA . MET A 1 193 ? 18.125 -16.312 -10.562 1 91.56 193 MET A CA 1
ATOM 1525 C C . MET A 1 193 ? 17.719 -17.016 -11.859 1 91.56 193 MET A C 1
ATOM 1527 O O . MET A 1 193 ? 16.531 -17.266 -12.094 1 91.56 193 MET A O 1
ATOM 1531 N N . LYS A 1 194 ? 18.719 -17.328 -12.617 1 93.25 194 LYS A N 1
ATOM 1532 C CA . LYS A 1 194 ? 18.438 -18.078 -13.836 1 93.25 194 LYS A CA 1
ATOM 1533 C C . LYS A 1 194 ? 17.781 -19.422 -13.523 1 93.25 194 LYS A C 1
ATOM 1535 O O . LYS A 1 194 ? 16.812 -19.812 -14.172 1 93.25 194 LYS A O 1
ATOM 1540 N N . GLN A 1 195 ? 18.312 -20.062 -12.586 1 94.62 195 GLN A N 1
ATOM 1541 C CA . GLN A 1 195 ? 17.75 -21.344 -12.164 1 94.62 195 GLN A CA 1
ATOM 1542 C C . GLN A 1 195 ? 16.312 -21.156 -11.688 1 94.62 195 GLN A C 1
ATOM 1544 O O . GLN A 1 195 ? 15.43 -21.969 -12.016 1 94.62 195 GLN A O 1
ATOM 1549 N N . LEU A 1 196 ? 16.109 -20.172 -10.93 1 94.69 196 LEU A N 1
ATOM 1550 C CA . LEU A 1 196 ? 14.773 -19.891 -10.438 1 94.69 196 LEU A CA 1
ATOM 1551 C C . LEU A 1 196 ? 13.805 -19.656 -11.594 1 94.69 196 LEU A C 1
ATOM 1553 O O . LEU A 1 196 ? 12.695 -20.203 -11.594 1 94.69 196 LEU A O 1
ATOM 1557 N N . GLY A 1 197 ? 14.242 -18.844 -12.539 1 95.69 197 GLY A N 1
ATOM 1558 C CA . GLY A 1 197 ? 13.406 -18.625 -13.711 1 95.69 197 GLY A CA 1
ATOM 1559 C C . GLY A 1 197 ? 13.055 -19.906 -14.438 1 95.69 197 GLY A C 1
ATOM 1560 O O . GLY A 1 197 ? 11.906 -20.109 -14.828 1 95.69 197 GLY A O 1
ATOM 1561 N N . GLU A 1 198 ? 13.969 -20.797 -14.57 1 96.56 198 GLU A N 1
ATOM 1562 C CA . GLU A 1 198 ? 13.781 -22.062 -15.281 1 96.56 198 GLU A CA 1
ATOM 1563 C C . GLU A 1 198 ? 12.828 -22.984 -14.523 1 96.56 198 GLU A C 1
ATOM 1565 O O . GLU A 1 198 ? 11.922 -23.562 -15.125 1 96.56 198 GLU A O 1
ATOM 1570 N N . VAL A 1 199 ? 13.078 -23.094 -13.289 1 96.75 199 VAL A N 1
ATOM 1571 C CA . VAL A 1 199 ? 12.242 -23.984 -12.5 1 96.75 199 VAL A CA 1
ATOM 1572 C C . VAL A 1 199 ? 10.812 -23.438 -12.445 1 96.75 199 VAL A C 1
ATOM 1574 O O . VAL A 1 199 ? 9.844 -24.203 -12.516 1 96.75 199 VAL A O 1
ATOM 1577 N N . ALA A 1 200 ? 10.688 -22.125 -12.281 1 96.38 200 ALA A N 1
ATOM 1578 C CA . ALA A 1 200 ? 9.367 -21.516 -12.289 1 96.38 200 ALA A CA 1
ATOM 1579 C C . ALA A 1 200 ? 8.625 -21.812 -13.594 1 96.38 200 ALA A C 1
ATOM 1581 O O . ALA A 1 200 ? 7.43 -22.109 -13.578 1 96.38 200 ALA A O 1
ATOM 1582 N N . LEU A 1 201 ? 9.312 -21.75 -14.664 1 96.75 201 LEU A N 1
ATOM 1583 C CA . LEU A 1 201 ? 8.719 -22.031 -15.969 1 96.75 201 LEU A CA 1
ATOM 1584 C C . LEU A 1 201 ? 8.289 -23.5 -16.062 1 96.75 201 LEU A C 1
ATOM 1586 O O . LEU A 1 201 ? 7.23 -23.797 -16.609 1 96.75 201 LEU A O 1
ATOM 1590 N N . GLU A 1 202 ? 9.062 -24.344 -15.562 1 96.25 202 GLU A N 1
ATOM 1591 C CA . GLU A 1 202 ? 8.734 -25.766 -15.602 1 96.25 202 GLU A CA 1
ATOM 1592 C C . GLU A 1 202 ? 7.469 -26.062 -14.797 1 96.25 202 GLU A C 1
ATOM 1594 O O . GLU A 1 202 ? 6.574 -26.766 -15.273 1 96.25 202 GLU A O 1
ATOM 1599 N N . VAL A 1 203 ? 7.48 -25.547 -13.609 1 96.94 203 VAL A N 1
ATOM 1600 C CA . VAL A 1 203 ? 6.301 -25.734 -12.766 1 96.94 203 VAL A CA 1
ATOM 1601 C C . VAL A 1 203 ? 5.078 -25.125 -13.445 1 96.94 203 VAL A C 1
ATOM 1603 O O . VAL A 1 203 ? 3.988 -25.703 -13.414 1 96.94 203 VAL A O 1
ATOM 1606 N N . HIS A 1 204 ? 5.266 -23.953 -14.008 1 97.81 204 HIS A N 1
ATOM 1607 C CA . HIS A 1 204 ? 4.18 -23.297 -14.734 1 97.81 204 HIS A CA 1
ATOM 1608 C C . HIS A 1 204 ? 3.637 -24.188 -15.844 1 97.81 204 HIS A C 1
ATOM 1610 O O . HIS A 1 204 ? 2.424 -24.375 -15.961 1 97.81 204 HIS A O 1
ATOM 1616 N N . LYS A 1 205 ? 4.477 -24.812 -16.609 1 97.12 205 LYS A N 1
ATOM 1617 C CA . LYS A 1 205 ? 4.07 -25.656 -17.734 1 97.12 205 LYS A CA 1
ATOM 1618 C C . LYS A 1 205 ? 3.246 -26.844 -17.266 1 97.12 205 LYS A C 1
ATOM 1620 O O . LYS A 1 205 ? 2.193 -27.141 -17.844 1 97.12 205 LYS A O 1
ATOM 1625 N N . VAL A 1 206 ? 3.74 -27.484 -16.281 1 96.69 206 VAL A N 1
ATOM 1626 C CA . VAL A 1 206 ? 3.061 -28.688 -15.797 1 96.69 206 VAL A CA 1
ATOM 1627 C C . VAL A 1 206 ? 1.714 -28.312 -15.188 1 96.69 206 VAL A C 1
ATOM 1629 O O . VAL A 1 206 ? 0.705 -28.969 -15.438 1 96.69 206 VAL A O 1
ATOM 1632 N N . THR A 1 207 ? 1.705 -27.266 -14.398 1 97.94 207 THR A N 1
ATOM 1633 C CA . THR A 1 207 ? 0.465 -26.812 -13.781 1 97.94 207 THR A CA 1
ATOM 1634 C C . THR A 1 207 ? -0.519 -26.328 -14.844 1 97.94 207 THR A C 1
ATOM 1636 O O . THR A 1 207 ? -1.713 -26.625 -14.773 1 97.94 207 THR A O 1
ATOM 1639 N N . GLN A 1 208 ? -0.009 -25.578 -15.828 1 97.62 208 GLN A N 1
ATOM 1640 C CA . GLN A 1 208 ? -0.825 -25.078 -16.938 1 97.62 208 GLN A CA 1
ATOM 1641 C C . GLN A 1 208 ? -1.511 -26.234 -17.672 1 97.62 208 GLN A C 1
ATOM 1643 O O . GLN A 1 208 ? -2.701 -26.156 -17.969 1 97.62 208 GLN A O 1
ATOM 1648 N N . ARG A 1 209 ? -0.811 -27.266 -17.906 1 96.88 209 ARG A N 1
ATOM 1649 C CA . ARG A 1 209 ? -1.351 -28.438 -18.594 1 96.88 209 ARG A CA 1
ATOM 1650 C C . ARG A 1 209 ? -2.48 -29.062 -17.781 1 96.88 209 ARG A C 1
ATOM 1652 O O . ARG A 1 209 ? -3.496 -29.484 -18.359 1 96.88 209 ARG A O 1
ATOM 1659 N N . LEU A 1 210 ? -2.24 -29.125 -16.531 1 97.06 210 LEU A N 1
ATOM 1660 C CA . LEU A 1 210 ? -3.26 -29.703 -15.656 1 97.06 210 LEU A CA 1
ATOM 1661 C C . LEU A 1 210 ? -4.559 -28.906 -15.742 1 97.06 210 LEU A C 1
ATOM 1663 O O . LEU A 1 210 ? -5.641 -29.484 -15.867 1 97.06 210 LEU A O 1
ATOM 1667 N N . TYR A 1 211 ? -4.48 -27.625 -15.688 1 98.19 211 TYR A N 1
ATOM 1668 C CA . TYR A 1 211 ? -5.668 -26.781 -15.766 1 98.19 211 TYR A CA 1
ATOM 1669 C C . TYR A 1 211 ? -6.297 -26.859 -17.156 1 98.19 211 TYR A C 1
ATOM 1671 O O . TYR A 1 211 ? -7.523 -26.828 -17.281 1 98.19 211 TYR A O 1
ATOM 1679 N N . GLU A 1 212 ? -5.492 -26.938 -18.188 1 98 212 GLU A N 1
ATOM 1680 C CA . GLU A 1 212 ? -5.969 -27.062 -19.562 1 98 212 GLU A CA 1
ATOM 1681 C C . GLU A 1 212 ? -6.707 -28.375 -19.781 1 98 212 GLU A C 1
ATOM 1683 O O . GLU A 1 212 ? -7.801 -28.406 -20.344 1 98 212 GLU A O 1
ATOM 1688 N N . GLU A 1 213 ? -6.133 -29.453 -19.297 1 97.06 213 GLU A N 1
ATOM 1689 C CA . GLU A 1 213 ? -6.703 -30.781 -19.453 1 97.06 213 GLU A CA 1
ATOM 1690 C C . GLU A 1 213 ? -8.055 -30.891 -18.766 1 97.06 213 GLU A C 1
ATOM 1692 O O . GLU A 1 213 ? -8.914 -31.688 -19.172 1 97.06 213 GLU A O 1
ATOM 1697 N N . ASN A 1 214 ? -8.211 -30.125 -17.75 1 97.5 214 ASN A N 1
ATOM 1698 C CA . ASN A 1 214 ? -9.469 -30.156 -17.016 1 97.5 214 ASN A CA 1
ATOM 1699 C C . ASN A 1 214 ? -10.414 -29.047 -17.469 1 97.5 214 ASN A C 1
ATOM 1701 O O . ASN A 1 214 ? -11.5 -28.875 -16.922 1 97.5 214 ASN A O 1
ATOM 1705 N N . ASP A 1 215 ? -10.039 -28.156 -18.469 1 97.75 215 ASP A N 1
ATOM 1706 C CA . ASP A 1 215 ? -10.828 -27.078 -19.062 1 97.75 215 ASP A CA 1
ATOM 1707 C C . ASP A 1 215 ? -11.297 -26.094 -18 1 97.75 215 ASP A C 1
ATOM 1709 O O . ASP A 1 215 ? -12.484 -25.781 -17.922 1 97.75 215 ASP A O 1
ATOM 1713 N N . ILE A 1 216 ? -10.32 -25.656 -17.125 1 98.12 216 ILE A N 1
ATOM 1714 C CA . ILE A 1 216 ? -10.727 -24.781 -16.047 1 98.12 216 ILE A CA 1
ATOM 1715 C C . ILE A 1 216 ? -9.82 -23.562 -16 1 98.12 216 ILE A C 1
ATOM 1717 O O . ILE A 1 216 ? -9.695 -22.906 -14.961 1 98.12 216 ILE A O 1
ATOM 1721 N N . LEU A 1 217 ? -9.18 -23.156 -17.031 1 97.81 217 LEU A N 1
ATOM 1722 C CA . LEU A 1 217 ? -8.328 -21.984 -17.109 1 97.81 217 LEU A CA 1
ATOM 1723 C C . LEU A 1 217 ? -9.164 -20.703 -17.047 1 97.81 217 LEU A C 1
ATOM 1725 O O . LEU A 1 217 ? -8.625 -19.609 -16.859 1 97.81 217 LEU A O 1
ATOM 1729 N N . ASP A 1 218 ? -10.492 -20.812 -17.219 1 95.44 218 ASP A N 1
ATOM 1730 C CA . ASP A 1 218 ? -11.367 -19.656 -17.312 1 95.44 218 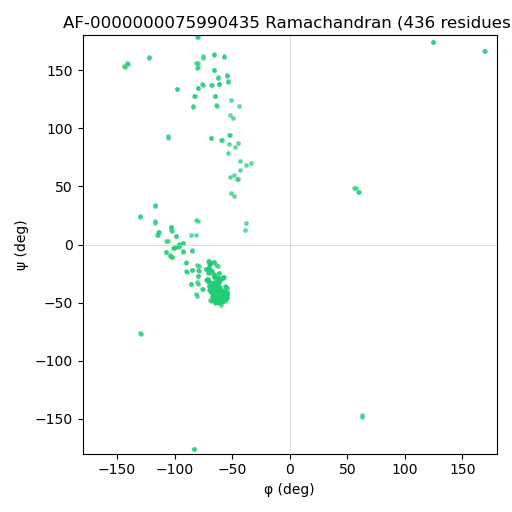ASP A CA 1
ATOM 1731 C C . ASP A 1 218 ? -12.047 -19.375 -15.969 1 95.44 218 ASP A C 1
ATOM 1733 O O . ASP A 1 218 ? -12.977 -18.578 -15.883 1 95.44 218 ASP A O 1
ATOM 1737 N N . LEU A 1 219 ? -11.586 -20.141 -14.984 1 94.81 219 LEU A N 1
ATOM 1738 C CA . LEU A 1 219 ? -12.133 -19.844 -13.672 1 94.81 219 LEU A CA 1
ATOM 1739 C C . LEU A 1 219 ? -11.961 -18.359 -13.336 1 94.81 219 LEU A C 1
ATOM 1741 O O . LEU A 1 219 ? -10.922 -17.766 -13.633 1 94.81 219 LEU A O 1
ATOM 1745 N N . PRO A 1 220 ? -12.961 -17.875 -12.75 1 84.12 220 PRO A N 1
ATOM 1746 C CA . PRO A 1 220 ? -12.922 -16.422 -12.516 1 84.12 220 PRO A CA 1
ATOM 1747 C C . PRO A 1 220 ? -11.969 -16.031 -11.383 1 84.12 220 PRO A C 1
ATOM 1749 O O . PRO A 1 220 ? -11.672 -16.859 -10.516 1 84.12 220 PRO A O 1
ATOM 1752 N N . MET B 1 1 ? -13.445 -5.477 54.031 1 26.27 1 MET B N 1
ATOM 1753 C CA . MET B 1 1 ? -13.875 -6.227 52.875 1 26.27 1 MET B CA 1
ATOM 1754 C C . MET B 1 1 ? -13.695 -5.402 51.594 1 26.27 1 MET B C 1
ATOM 1756 O O . MET B 1 1 ? -14.508 -4.523 51.312 1 26.27 1 MET B O 1
ATOM 1760 N N . SER B 1 2 ? -12.453 -4.93 51.219 1 29.02 2 SER B N 1
ATOM 1761 C CA . SER B 1 2 ? -11.914 -3.883 50.375 1 29.02 2 SER B CA 1
ATOM 1762 C C . SER B 1 2 ? -12.188 -4.176 48.906 1 29.02 2 SER B C 1
ATOM 1764 O O . SER B 1 2 ? -11.82 -5.238 48.406 1 29.02 2 SER B O 1
ATOM 1766 N N . SER B 1 3 ? -13.375 -3.662 48.312 1 28.33 3 SER B N 1
ATOM 1767 C CA . SER B 1 3 ? -13.945 -3.865 47 1 28.33 3 SER B CA 1
ATOM 1768 C C . SER B 1 3 ? -12.984 -3.422 45.906 1 28.33 3 SER B C 1
ATOM 1770 O O . SER B 1 3 ? -12.57 -2.262 45.875 1 28.33 3 SER B O 1
ATOM 1772 N N . SER B 1 4 ? -12.102 -4.277 45.375 1 28.62 4 SER B N 1
ATOM 1773 C CA . SER B 1 4 ? -11.102 -4.148 44.312 1 28.62 4 SER B CA 1
ATOM 1774 C C . SER B 1 4 ? -11.711 -3.617 43.031 1 28.62 4 SER B C 1
ATOM 1776 O O . SER B 1 4 ? -12.516 -4.301 42.406 1 28.62 4 SER B O 1
ATOM 1778 N N . GLU B 1 5 ? -11.969 -2.268 42.906 1 27.89 5 GLU B N 1
ATOM 1779 C CA . GLU B 1 5 ? -12.484 -1.574 41.719 1 27.89 5 GLU B CA 1
ATOM 1780 C C . GLU B 1 5 ? -11.656 -1.902 40.469 1 27.89 5 GLU B C 1
ATOM 1782 O O . GLU B 1 5 ? -10.438 -1.73 40.469 1 27.89 5 GLU B O 1
ATOM 1787 N N . ASP B 1 6 ? -12.016 -2.869 39.656 1 30.17 6 ASP B N 1
ATOM 1788 C CA . ASP B 1 6 ? -11.539 -3.246 38.312 1 30.17 6 ASP B CA 1
ATOM 1789 C C . ASP B 1 6 ? -11.391 -2.021 37.406 1 30.17 6 ASP B C 1
ATOM 1791 O O . ASP B 1 6 ? -12.359 -1.306 37.188 1 30.17 6 ASP B O 1
ATOM 1795 N N . VAL B 1 7 ? -10.289 -1.312 37.375 1 29.67 7 VAL B N 1
ATOM 1796 C CA . VAL B 1 7 ? -9.859 -0.199 36.562 1 29.67 7 VAL B CA 1
ATOM 1797 C C . VAL B 1 7 ? -10.039 -0.561 35.094 1 29.67 7 VAL B C 1
ATOM 1799 O O . VAL B 1 7 ? -9.281 -1.369 34.531 1 29.67 7 VAL B O 1
ATOM 1802 N N . ASN B 1 8 ? -11.266 -0.94 34.5 1 30.16 8 ASN B N 1
ATOM 1803 C CA . ASN B 1 8 ? -11.555 -0.958 33.062 1 30.16 8 ASN B CA 1
ATOM 1804 C C . ASN B 1 8 ? -11.047 0.306 32.375 1 30.16 8 ASN B C 1
ATOM 1806 O O . ASN B 1 8 ? -11.664 1.368 32.469 1 30.16 8 ASN B O 1
ATOM 1810 N N . ASN B 1 9 ? -9.875 0.689 32.406 1 31.53 9 ASN B N 1
ATOM 1811 C CA . ASN B 1 9 ? -9.273 1.765 31.625 1 31.53 9 ASN B CA 1
ATOM 1812 C C . ASN B 1 9 ? -9.727 1.729 30.172 1 31.53 9 ASN B C 1
ATOM 1814 O O . ASN B 1 9 ? -9.375 0.807 29.438 1 31.53 9 ASN B O 1
ATOM 1818 N N . GLY B 1 10 ? -10.977 1.906 29.688 1 31.33 10 GLY B N 1
ATOM 1819 C CA . GLY B 1 10 ? -11.867 1.952 28.531 1 31.33 10 GLY B CA 1
ATOM 1820 C C . GLY B 1 10 ? -11.242 2.59 27.312 1 31.33 10 GLY B C 1
ATOM 1821 O O . GLY B 1 10 ? -11.812 3.514 26.734 1 31.33 10 GLY B O 1
ATOM 1822 N N . SER B 1 11 ? -10 2.801 27.031 1 36.75 11 SER B N 1
ATOM 1823 C CA . SER B 1 11 ? -9.422 3.18 25.75 1 36.75 11 SER B CA 1
ATOM 1824 C C . SER B 1 11 ? -9.938 2.287 24.625 1 36.75 11 SER B C 1
ATOM 1826 O O . SER B 1 11 ? -9.406 1.195 24.406 1 36.75 11 SER B O 1
ATOM 1828 N N . GLY B 1 12 ? -11.125 1.889 24.453 1 39.38 12 GLY B N 1
ATOM 1829 C CA . GLY B 1 12 ? -11.891 0.974 23.609 1 39.38 12 GLY B CA 1
ATOM 1830 C C . GLY B 1 12 ? -11.648 1.181 22.125 1 39.38 12 GLY B C 1
ATOM 1831 O O . GLY B 1 12 ? -11.523 2.316 21.672 1 39.38 12 GLY B O 1
ATOM 1832 N N . LYS B 1 13 ? -11.023 0.354 21.312 1 48.91 13 LYS B N 1
ATOM 1833 C CA . LYS B 1 13 ? -10.812 0.348 19.859 1 48.91 13 LYS B CA 1
ATOM 1834 C C . LYS B 1 13 ? -12.047 0.849 19.125 1 48.91 13 LYS B C 1
ATOM 1836 O O . LYS B 1 13 ? -13.094 0.195 19.141 1 48.91 13 LYS B O 1
ATOM 1841 N N . LYS B 1 14 ? -12.352 2.213 19.281 1 54.78 14 LYS B N 1
ATOM 1842 C CA . LYS B 1 14 ? -13.422 2.822 18.516 1 54.78 14 LYS B CA 1
ATOM 1843 C C . LYS B 1 14 ? -13.367 2.381 17.047 1 54.78 14 LYS B C 1
ATOM 1845 O O . LYS B 1 14 ? -12.289 2.328 16.453 1 54.78 14 LYS B O 1
ATOM 1850 N N . ASP B 1 15 ? -14.359 1.752 16.562 1 62.69 15 ASP B N 1
ATOM 1851 C CA . ASP B 1 15 ? -14.5 1.137 15.25 1 62.69 15 ASP B CA 1
ATOM 1852 C C . ASP B 1 15 ? -14.875 2.176 14.195 1 62.69 15 ASP B C 1
ATOM 1854 O O . ASP B 1 15 ? -15.375 1.828 13.125 1 62.69 15 ASP B O 1
ATOM 1858 N N . TYR B 1 16 ? -14.859 3.605 14.586 1 69.94 16 TYR B N 1
ATOM 1859 C CA . TYR B 1 16 ? -15.234 4.559 13.547 1 69.94 16 TYR B CA 1
ATOM 1860 C C . TYR B 1 16 ? -14.406 5.836 13.656 1 69.94 16 TYR B C 1
ATOM 1862 O O . TYR B 1 16 ? -13.805 6.105 14.695 1 69.94 16 TYR B O 1
ATOM 1870 N N . PHE B 1 17 ? -14.227 6.504 12.609 1 83.25 17 PHE B N 1
ATOM 1871 C CA . PHE B 1 17 ? -13.656 7.844 12.539 1 83.25 17 PHE B CA 1
ATOM 1872 C C . PHE B 1 17 ? -14.555 8.852 13.242 1 83.25 17 PHE B C 1
ATOM 1874 O O . PHE B 1 17 ? -15.758 8.898 12.992 1 83.25 17 PHE B O 1
ATOM 1881 N N . ASP B 1 18 ? -13.977 9.664 14.188 1 86.56 18 ASP B N 1
ATOM 1882 C CA . ASP B 1 18 ? -14.719 10.648 14.961 1 86.56 18 ASP B CA 1
ATOM 1883 C C . ASP B 1 18 ? -14.43 12.07 14.469 1 86.56 18 ASP B C 1
ATOM 1885 O O . ASP B 1 18 ? -13.547 12.75 15.008 1 86.56 18 ASP B O 1
ATOM 1889 N N . ALA B 1 19 ? -15.273 12.516 13.57 1 89 19 ALA B N 1
ATOM 1890 C CA . ALA B 1 19 ? -15.086 13.844 12.984 1 89 19 ALA B CA 1
ATOM 1891 C C . ALA B 1 19 ? -15.258 14.938 14.039 1 89 19 ALA B C 1
ATOM 1893 O O . ALA B 1 19 ? -14.594 15.977 13.977 1 89 19 ALA B O 1
ATOM 1894 N N . ARG B 1 20 ? -16.125 14.711 14.992 1 90.31 20 ARG B N 1
ATOM 1895 C CA . ARG B 1 20 ? -16.344 15.68 16.062 1 90.31 20 ARG B CA 1
ATOM 1896 C C . ARG B 1 20 ? -15.07 15.859 16.891 1 90.31 20 ARG B C 1
ATOM 1898 O O . ARG B 1 20 ? -14.727 16.984 17.281 1 90.31 20 ARG B O 1
ATOM 1905 N N . PHE B 1 21 ? -14.477 14.758 17.125 1 92.88 21 PHE B N 1
ATOM 1906 C CA . PHE B 1 21 ? -13.234 14.812 17.891 1 92.88 21 PHE B CA 1
ATOM 1907 C C . PHE B 1 21 ? -12.172 15.617 17.141 1 92.88 21 PHE B C 1
ATOM 1909 O O . PHE B 1 21 ? -11.414 16.375 17.75 1 92.88 21 PHE B O 1
ATOM 1916 N N . VAL B 1 22 ? -12.102 15.477 15.852 1 94.5 22 VAL B N 1
ATOM 1917 C CA . VAL B 1 22 ? -11.164 16.25 15.047 1 94.5 22 VAL B CA 1
ATOM 1918 C C . VAL B 1 22 ? -11.477 17.734 15.18 1 94.5 22 VAL B C 1
ATOM 1920 O O . VAL B 1 22 ? -10.578 18.547 15.445 1 94.5 22 VAL B O 1
ATOM 1923 N N . CYS B 1 23 ? -12.711 18.047 15.055 1 95.19 23 CYS B N 1
ATOM 1924 C CA . CYS B 1 23 ? -13.133 19.438 15.172 1 95.19 23 CYS B CA 1
ATOM 1925 C C . CYS B 1 23 ? -12.75 20 16.531 1 95.19 23 CYS B C 1
ATOM 1927 O O . CYS B 1 23 ? -12.148 21.078 16.625 1 95.19 23 CYS B O 1
ATOM 1929 N N . GLU B 1 24 ? -13.07 19.281 17.516 1 96.5 24 GLU B N 1
ATOM 1930 C CA . GLU B 1 24 ? -12.789 19.734 18.875 1 96.5 24 GLU B CA 1
ATOM 1931 C C . GLU B 1 24 ? -11.289 19.906 19.094 1 96.5 24 GLU B C 1
ATOM 1933 O O . GLU B 1 24 ? -10.867 20.875 19.734 1 96.5 24 GLU B O 1
ATOM 1938 N N . SER B 1 25 ? -10.539 18.984 18.641 1 97.56 25 SER B N 1
ATOM 1939 C CA . SER B 1 25 ? -9.094 19.047 18.797 1 97.56 25 SER B CA 1
ATOM 1940 C C . SER B 1 25 ? -8.508 20.25 18.078 1 97.56 25 SER B C 1
ATOM 1942 O O . SER B 1 25 ? -7.668 20.969 18.625 1 97.56 25 SER B O 1
ATOM 1944 N N . PHE B 1 26 ? -8.945 20.516 16.906 1 97.25 26 PHE B N 1
ATOM 1945 C CA . PHE B 1 26 ? -8.438 21.641 16.109 1 97.25 26 PHE B CA 1
ATOM 1946 C C . PHE B 1 26 ? -8.883 22.969 16.703 1 97.25 26 PHE B C 1
ATOM 1948 O O . PHE B 1 26 ? -8.133 23.938 16.703 1 97.25 26 PHE B O 1
ATOM 1955 N N . GLU B 1 27 ? -10.07 22.984 17.234 1 96.81 27 GLU B N 1
ATOM 1956 C CA . GLU B 1 27 ? -10.523 24.188 17.922 1 96.81 27 GLU B CA 1
ATOM 1957 C C . GLU B 1 27 ? -9.703 24.438 19.172 1 96.81 27 GLU B C 1
ATOM 1959 O O . GLU B 1 27 ? -9.289 25.578 19.438 1 96.81 27 GLU B O 1
ATOM 1964 N N . LYS B 1 28 ? -9.477 23.422 19.859 1 96.81 28 LYS B N 1
ATOM 1965 C CA . LYS B 1 28 ? -8.719 23.516 21.109 1 96.81 28 LYS B CA 1
ATOM 1966 C C . LYS B 1 28 ? -7.293 23.984 20.844 1 96.81 28 LYS B C 1
ATOM 1968 O O . LYS B 1 28 ? -6.715 24.719 21.656 1 96.81 28 LYS B O 1
ATOM 1973 N N . CYS B 1 29 ? -6.738 23.578 19.703 1 96.12 29 CYS B N 1
ATOM 1974 C CA . CYS B 1 29 ? -5.336 23.906 19.484 1 96.12 29 CYS B CA 1
ATOM 1975 C C . CYS B 1 29 ? -5.16 25.406 19.266 1 96.12 29 CYS B C 1
ATOM 1977 O O . CYS B 1 29 ? -4.066 25.938 19.469 1 96.12 29 CYS B O 1
ATOM 1979 N N . MET B 1 30 ? -6.238 26.094 19 1 95.12 30 MET B N 1
ATOM 1980 C CA . MET B 1 30 ? -6.18 27.531 18.734 1 95.12 30 MET B CA 1
ATOM 1981 C C . MET B 1 30 ? -6.742 28.328 19.906 1 95.12 30 MET B C 1
ATOM 1983 O O . MET B 1 30 ? -6.879 29.547 19.828 1 95.12 30 MET B O 1
ATOM 1987 N N . GLU B 1 31 ? -7.102 27.656 20.938 1 92.25 31 GLU B N 1
ATOM 1988 C CA . GLU B 1 31 ? -7.789 28.312 22.047 1 92.25 31 GLU B CA 1
ATOM 1989 C C . GLU B 1 31 ? -6.879 29.312 22.75 1 92.25 31 GLU B C 1
ATOM 1991 O O . GLU B 1 31 ? -7.324 30.391 23.156 1 92.25 31 GLU B O 1
ATOM 1996 N N . ASP B 1 32 ? -5.66 28.891 22.891 1 87.44 32 ASP B N 1
ATOM 1997 C CA . ASP B 1 32 ? -4.711 29.766 23.578 1 87.44 32 ASP B CA 1
ATOM 1998 C C . ASP B 1 32 ? -4.141 30.797 22.625 1 87.44 32 ASP B C 1
ATOM 2000 O O . ASP B 1 32 ? -3.631 30.453 21.547 1 87.44 32 ASP B O 1
ATOM 2004 N N . VAL B 1 33 ? -4.203 32.031 22.984 1 81.44 33 VAL B N 1
ATOM 2005 C CA . VAL B 1 33 ? -3.779 33.156 22.156 1 81.44 33 VAL B CA 1
ATOM 2006 C C . VAL B 1 33 ? -2.258 33.156 22.031 1 81.44 33 VAL B C 1
ATOM 2008 O O . VAL B 1 33 ? -1.70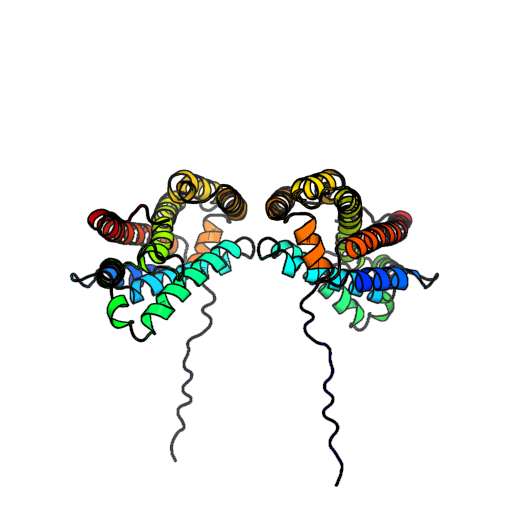9 33.688 21.062 1 81.44 33 VAL B O 1
ATOM 2011 N N . SER B 1 34 ? -1.615 32.5 22.922 1 84.62 34 SER B N 1
ATOM 2012 C CA . SER B 1 34 ? -0.157 32.531 22.969 1 84.62 34 SER B CA 1
ATOM 2013 C C . SER B 1 34 ? 0.457 31.609 21.922 1 84.62 34 SER B C 1
ATOM 2015 O O . SER B 1 34 ? 1.632 31.75 21.578 1 84.62 34 SER B O 1
ATOM 2017 N N . GLY B 1 35 ? -0.365 30.719 21.469 1 93.12 35 GLY B N 1
ATOM 2018 C CA . GLY B 1 35 ? 0.197 29.812 20.469 1 93.12 35 GLY B CA 1
ATOM 2019 C C . GLY B 1 35 ? -0.703 28.641 20.141 1 93.12 35 GLY B C 1
ATOM 2020 O O . GLY B 1 35 ? -1.657 28.359 20.875 1 93.12 35 GLY B O 1
ATOM 2021 N N . ILE B 1 36 ? -0.373 27.969 19.078 1 97.81 36 ILE B N 1
ATOM 2022 C CA . ILE B 1 36 ? -1.119 26.797 18.641 1 97.81 36 ILE B CA 1
ATOM 2023 C C . ILE B 1 36 ? -0.62 25.562 19.391 1 97.81 36 ILE B C 1
ATOM 2025 O O . ILE B 1 36 ? 0.553 25.203 19.281 1 97.81 36 ILE B O 1
ATOM 2029 N N . SER B 1 37 ? -1.483 24.922 20.141 1 98.38 37 SER B N 1
ATOM 2030 C CA . SER B 1 37 ? -1.111 23.734 20.906 1 98.38 37 SER B CA 1
ATOM 2031 C C . SER B 1 37 ? -0.702 22.594 19.969 1 98.38 37 SER B C 1
ATOM 2033 O O . SER B 1 37 ? -1.512 22.109 19.188 1 98.38 37 SER B O 1
ATOM 2035 N N . LEU B 1 38 ? 0.54 22.172 20.156 1 98.56 38 LEU B N 1
ATOM 2036 C CA . LEU B 1 38 ? 1.02 21.078 19.328 1 98.56 38 LEU B CA 1
ATOM 2037 C C . LEU B 1 38 ? 0.312 19.766 19.703 1 98.56 38 LEU B C 1
ATOM 2039 O O . LEU B 1 38 ? -0.059 18.984 18.812 1 98.56 38 LEU B O 1
ATOM 2043 N N . ASP B 1 39 ? 0.09 19.578 20.953 1 98 39 ASP B N 1
ATOM 2044 C CA . ASP B 1 39 ? -0.562 18.359 21.438 1 98 39 ASP B CA 1
ATOM 2045 C C . ASP B 1 39 ? -1.961 18.219 20.828 1 98 39 ASP B C 1
ATOM 2047 O O . ASP B 1 39 ? -2.299 17.172 20.281 1 98 39 ASP B O 1
ATOM 2051 N N . SER B 1 40 ? -2.744 19.25 20.953 1 98.06 40 SER B N 1
ATOM 2052 C CA . SER B 1 40 ? -4.102 19.219 20.422 1 98.06 40 SER B CA 1
ATOM 2053 C C . SER B 1 40 ? -4.102 19.062 18.906 1 98.06 40 SER B C 1
ATOM 2055 O O . SER B 1 40 ? -4.957 18.391 18.344 1 98.06 40 SER B O 1
ATOM 2057 N N . TYR B 1 41 ? -3.18 19.766 18.266 1 98.44 41 TYR B N 1
ATOM 2058 C CA . TYR B 1 41 ? -3.004 19.625 16.812 1 98.44 41 TYR B CA 1
ATOM 2059 C C . TYR B 1 41 ? -2.779 18.172 16.422 1 98.44 41 TYR B C 1
ATOM 2061 O O . TYR B 1 41 ? -3.447 17.656 15.523 1 98.44 41 TYR B O 1
ATOM 2069 N N . LEU B 1 42 ? -1.908 17.484 17.141 1 98.5 42 LEU B N 1
ATOM 2070 C CA . LEU B 1 42 ? -1.551 16.109 16.828 1 98.5 42 LEU B CA 1
ATOM 2071 C C . LEU B 1 42 ? -2.693 15.164 17.172 1 98.5 42 LEU B C 1
ATOM 2073 O O . LEU B 1 42 ? -2.893 14.148 16.5 1 98.5 42 LEU B O 1
ATOM 2077 N N . LYS B 1 43 ? -3.473 15.492 18.172 1 97.44 43 LYS B N 1
ATOM 2078 C CA . LYS B 1 43 ? -4.66 14.695 18.484 1 97.44 43 LYS B CA 1
ATOM 2079 C C . LYS B 1 43 ? -5.656 14.711 17.328 1 97.44 43 LYS B C 1
ATOM 2081 O O . LYS B 1 43 ? -6.25 13.68 17 1 97.44 43 LYS B O 1
ATOM 2086 N N . GLY B 1 44 ? -5.824 15.852 16.734 1 96.75 44 GLY B N 1
ATOM 2087 C CA . GLY B 1 44 ? -6.656 15.922 15.547 1 96.75 44 GLY B CA 1
ATOM 2088 C C . GLY B 1 44 ? -6.148 15.055 14.406 1 96.75 44 GLY B C 1
ATOM 2089 O O . GLY B 1 44 ? -6.918 14.305 13.805 1 96.75 44 GLY B O 1
ATOM 2090 N N . TYR B 1 45 ? -4.863 15.078 14.195 1 97.19 45 TYR B N 1
ATOM 2091 C CA . TYR B 1 45 ? -4.262 14.312 13.109 1 97.19 45 TYR B CA 1
ATOM 2092 C C . TYR B 1 45 ? -4.289 12.82 13.414 1 97.19 45 TYR B C 1
ATOM 2094 O O . TYR B 1 45 ? -4.363 11.992 12.5 1 97.19 45 TYR B O 1
ATOM 2102 N N . MET B 1 46 ? -4.242 12.508 14.68 1 95.81 46 MET B N 1
ATOM 2103 C CA . MET B 1 46 ? -4.352 11.102 15.055 1 95.81 46 MET B CA 1
ATOM 2104 C C . MET B 1 46 ? -5.695 10.523 14.625 1 95.81 46 MET B C 1
ATOM 2106 O O . MET B 1 46 ? -5.77 9.383 14.156 1 95.81 46 MET B O 1
ATOM 2110 N N . GLU B 1 47 ? -6.68 11.281 14.805 1 92.62 47 GLU B N 1
ATOM 2111 C CA . GLU B 1 47 ? -7.984 10.82 14.336 1 92.62 47 GLU B CA 1
ATOM 2112 C C . GLU B 1 47 ? -8.031 10.734 12.82 1 92.62 47 GLU B C 1
ATOM 2114 O O . GLU B 1 47 ? -8.625 9.805 12.266 1 92.62 47 GLU B O 1
ATOM 2119 N N . LEU B 1 48 ? -7.438 11.68 12.133 1 92.19 48 LEU B N 1
ATOM 2120 C CA . LEU B 1 48 ? -7.355 11.625 10.68 1 92.19 48 LEU B CA 1
ATOM 2121 C C . LEU B 1 48 ? -6.59 10.391 10.219 1 92.19 48 LEU B C 1
ATOM 2123 O O . LEU B 1 48 ? -6.938 9.781 9.211 1 92.19 48 LEU B O 1
ATOM 2127 N N . TYR B 1 49 ? -5.586 10.039 10.953 1 93.81 49 TYR B N 1
ATOM 2128 C CA . TYR B 1 49 ? -4.848 8.812 10.688 1 93.81 49 TYR B CA 1
ATOM 2129 C C . TYR B 1 49 ? -5.77 7.598 10.742 1 93.81 49 TYR B C 1
ATOM 2131 O O . TYR B 1 49 ? -5.719 6.73 9.867 1 93.81 49 TYR B O 1
ATOM 2139 N N . ARG B 1 50 ? -6.613 7.508 11.672 1 88.56 50 ARG B N 1
ATOM 2140 C CA . ARG B 1 50 ? -7.547 6.395 11.828 1 88.56 50 ARG B CA 1
ATOM 2141 C C . ARG B 1 50 ? -8.516 6.324 10.648 1 88.56 50 ARG B C 1
ATOM 2143 O O . ARG B 1 50 ? -8.906 5.234 10.219 1 88.56 50 ARG B O 1
ATOM 2150 N N . PHE B 1 51 ? -8.867 7.457 10.211 1 87.38 51 PHE B N 1
ATOM 2151 C CA . PHE B 1 51 ? -9.75 7.535 9.055 1 87.38 51 PHE B CA 1
ATOM 2152 C C . PHE B 1 51 ? -9.172 6.75 7.883 1 87.38 51 PHE B C 1
ATOM 2154 O O . PHE B 1 51 ? -9.898 6.023 7.199 1 87.38 51 PHE B O 1
ATOM 2161 N N . PHE B 1 52 ? -7.867 6.832 7.594 1 88.5 52 PHE B N 1
ATOM 2162 C CA . PHE B 1 52 ? -7.223 6.16 6.473 1 88.5 52 PHE B CA 1
ATOM 2163 C C . PHE B 1 52 ? -7.27 4.645 6.652 1 88.5 52 PHE B C 1
ATOM 2165 O O . PHE B 1 52 ? -7.324 3.9 5.672 1 88.5 52 PHE B O 1
ATOM 2172 N N . GLY B 1 53 ? -7.301 4.207 7.863 1 84 53 GLY B N 1
ATOM 2173 C CA . GLY B 1 53 ? -7.457 2.785 8.133 1 84 53 GLY B CA 1
ATOM 2174 C C . GLY B 1 53 ? -8.797 2.234 7.68 1 84 53 GLY B C 1
ATOM 2175 O O . GLY B 1 53 ? -8.898 1.062 7.312 1 84 53 GLY B O 1
ATOM 2176 N N . PHE B 1 54 ? -9.734 3.107 7.645 1 83.75 54 PHE B N 1
ATOM 2177 C CA . PHE B 1 54 ? -11.086 2.693 7.273 1 83.75 54 PHE B CA 1
ATOM 2178 C C . PHE B 1 54 ? -11.25 2.68 5.762 1 83.75 54 PHE B C 1
ATOM 2180 O O . PHE B 1 54 ? -12.172 2.047 5.238 1 83.75 54 PHE B O 1
ATOM 2187 N N . LEU B 1 55 ? -10.461 3.387 5.074 1 87.44 55 LEU B N 1
ATOM 2188 C CA . LEU B 1 55 ? -10.609 3.506 3.627 1 87.44 55 LEU B CA 1
ATOM 2189 C C . LEU B 1 55 ? -10.047 2.281 2.918 1 87.44 55 LEU B C 1
ATOM 2191 O O . LEU B 1 55 ? -10.398 2.006 1.767 1 87.44 55 LEU B O 1
ATOM 2195 N N . GLY B 1 56 ? -9.078 1.516 3.629 1 83.44 56 GLY B N 1
ATOM 2196 C CA . GLY B 1 56 ? -8.57 0.292 3.027 1 83.44 56 GLY B CA 1
ATOM 2197 C C . GLY B 1 56 ? -7.059 0.271 2.898 1 83.44 56 GLY B C 1
ATOM 2198 O O . GLY B 1 56 ? -6.406 1.305 3.047 1 83.44 56 GLY B O 1
ATOM 2199 N N . SER B 1 57 ? -6.617 -0.815 2.498 1 83.5 57 SER B N 1
ATOM 2200 C CA . SER B 1 57 ? -5.184 -1.072 2.502 1 83.5 57 SER B CA 1
ATOM 2201 C C . SER B 1 57 ? -4.469 -0.247 1.437 1 83.5 57 SER B C 1
ATOM 2203 O O . SER B 1 57 ? -3.266 -0.002 1.536 1 83.5 57 SER B O 1
ATOM 2205 N N . VAL B 1 58 ? -5.215 0.203 0.442 1 87.25 58 VAL B N 1
ATOM 2206 C CA . VAL B 1 58 ? -4.629 1.001 -0.631 1 87.25 58 VAL B CA 1
ATOM 2207 C C . VAL B 1 58 ? -4.145 2.338 -0.075 1 87.25 58 VAL B C 1
ATOM 2209 O O . VAL B 1 58 ? -3.289 2.992 -0.674 1 87.25 58 VAL B O 1
ATOM 2212 N N . PHE B 1 59 ? -4.594 2.67 1.122 1 91.12 59 PHE B N 1
ATOM 2213 C CA . PHE B 1 59 ? -4.207 3.934 1.74 1 91.12 59 PHE B CA 1
ATOM 2214 C C . PHE B 1 59 ? -3.15 3.709 2.816 1 91.12 59 PHE B C 1
ATOM 2216 O O . PHE B 1 59 ? -2.828 4.625 3.576 1 91.12 59 PHE B O 1
ATOM 2223 N N . SER B 1 60 ? -2.602 2.562 2.848 1 88.19 60 SER B N 1
ATOM 2224 C CA . SER B 1 60 ? -1.657 2.23 3.908 1 88.19 60 SER B CA 1
ATOM 2225 C C . SER B 1 60 ? -0.421 3.121 3.85 1 88.19 60 SER B C 1
ATOM 2227 O O . SER B 1 60 ? 0.14 3.486 4.883 1 88.19 60 SER B O 1
ATOM 2229 N N . PHE B 1 61 ? 0.007 3.408 2.682 1 89 61 PHE B N 1
ATOM 2230 C CA . PHE B 1 61 ? 1.198 4.242 2.559 1 89 61 PHE B CA 1
ATOM 2231 C C . PHE B 1 61 ? 0.928 5.648 3.07 1 89 61 PHE B C 1
ATOM 2233 O O . PHE B 1 61 ? 1.823 6.301 3.613 1 89 61 PHE B O 1
ATOM 2240 N N . VAL B 1 62 ? -0.307 6.16 2.832 1 93.25 62 VAL B N 1
ATOM 2241 C CA . VAL B 1 62 ? -0.69 7.469 3.359 1 93.25 62 VAL B CA 1
ATOM 2242 C C . VAL B 1 62 ? -0.736 7.414 4.883 1 93.25 62 VAL B C 1
ATOM 2244 O O . VAL B 1 62 ? -0.177 8.281 5.559 1 93.25 62 VAL B O 1
ATOM 2247 N N . ALA B 1 63 ? -1.414 6.34 5.355 1 92 63 ALA B N 1
ATOM 2248 C CA . ALA B 1 63 ? -1.528 6.148 6.797 1 92 63 ALA B CA 1
ATOM 2249 C C . ALA B 1 63 ? -0.151 6.066 7.449 1 92 63 ALA B C 1
ATOM 2251 O O . ALA B 1 63 ? 0.101 6.715 8.469 1 92 63 ALA B O 1
ATOM 2252 N N . SER B 1 64 ? 0.677 5.344 6.852 1 91.19 64 SER B N 1
ATOM 2253 C CA . SER B 1 64 ? 2.025 5.164 7.383 1 91.19 64 SER B CA 1
ATOM 2254 C C . SER B 1 64 ? 2.783 6.488 7.422 1 91.19 64 SER B C 1
ATOM 2256 O O . SER B 1 64 ? 3.5 6.77 8.383 1 91.19 64 SER B O 1
ATOM 2258 N N . ASP B 1 65 ? 2.625 7.25 6.398 1 93.81 65 ASP B N 1
ATOM 2259 C CA . ASP B 1 65 ? 3.283 8.555 6.34 1 93.81 65 ASP B CA 1
ATOM 2260 C C . ASP B 1 65 ? 2.764 9.484 7.434 1 93.81 65 ASP B C 1
ATOM 2262 O O . ASP B 1 65 ? 3.549 10.141 8.125 1 93.81 65 ASP B O 1
ATOM 2266 N N . VAL B 1 66 ? 1.505 9.508 7.645 1 96.38 66 VAL B N 1
ATOM 2267 C CA . VAL B 1 66 ? 0.879 10.383 8.625 1 96.38 66 VAL B CA 1
ATOM 2268 C C . VAL B 1 66 ? 1.308 9.977 10.031 1 96.38 66 VAL B C 1
ATOM 2270 O O . VAL B 1 66 ? 1.781 10.812 10.812 1 96.38 66 VAL B O 1
ATOM 2273 N N . ILE B 1 67 ? 1.241 8.711 10.352 1 96.88 67 ILE B N 1
ATOM 2274 C CA . ILE B 1 67 ? 1.537 8.258 11.703 1 96.88 67 ILE B CA 1
ATOM 2275 C C . ILE B 1 67 ? 3.023 8.445 12 1 96.88 67 ILE B C 1
ATOM 2277 O O . ILE B 1 67 ? 3.404 8.758 13.133 1 96.88 67 ILE B O 1
ATOM 2281 N N . SER B 1 68 ? 3.834 8.25 11.031 1 96.94 68 SER B N 1
ATOM 2282 C CA . SER B 1 68 ? 5.266 8.469 11.219 1 96.94 68 SER B CA 1
ATOM 2283 C C . SER B 1 68 ? 5.551 9.914 11.617 1 96.94 68 SER B C 1
ATOM 2285 O O . SER B 1 68 ? 6.367 10.164 12.508 1 96.94 68 SER B O 1
ATOM 2287 N N . LYS B 1 69 ? 4.891 10.867 11.016 1 97.75 69 LYS B N 1
ATOM 2288 C CA . LYS B 1 69 ? 5.09 12.281 11.328 1 97.75 69 LYS B CA 1
ATOM 2289 C C . LYS B 1 69 ? 4.551 12.617 12.719 1 97.75 69 LYS B C 1
ATOM 2291 O O . LYS B 1 69 ? 5.195 13.344 13.477 1 97.75 69 LYS B O 1
ATOM 2296 N N . ILE B 1 70 ? 3.438 12.016 13.016 1 98.44 70 ILE B N 1
ATOM 2297 C CA . ILE B 1 70 ? 2.887 12.203 14.352 1 98.44 70 ILE B CA 1
ATOM 2298 C C . ILE B 1 70 ? 3.869 11.672 15.398 1 98.44 70 ILE B C 1
ATOM 2300 O O . ILE B 1 70 ? 4.164 12.352 16.375 1 98.44 70 ILE B O 1
ATOM 2304 N N . ASN B 1 71 ? 4.402 10.523 15.133 1 98.31 71 ASN B N 1
ATOM 2305 C CA . ASN B 1 71 ? 5.32 9.891 16.078 1 98.31 71 ASN B CA 1
ATOM 2306 C C . ASN B 1 71 ? 6.586 10.719 16.266 1 98.31 71 ASN B C 1
ATOM 2308 O O . ASN B 1 71 ? 7.086 10.844 17.391 1 98.31 71 ASN B O 1
ATOM 2312 N N . ILE B 1 72 ? 7.074 11.258 15.234 1 98.25 72 ILE B N 1
ATOM 2313 C CA . ILE B 1 72 ? 8.258 12.102 15.312 1 98.25 72 ILE B CA 1
ATOM 2314 C C . ILE B 1 72 ? 7.977 13.297 16.219 1 98.25 72 ILE B C 1
ATOM 2316 O O . ILE B 1 72 ? 8.742 13.578 17.141 1 98.25 72 ILE B O 1
ATOM 2320 N N . LEU B 1 73 ? 6.914 13.945 16.016 1 98.75 73 LEU B N 1
ATOM 2321 C CA . LEU B 1 73 ? 6.57 15.133 16.781 1 98.75 73 LEU B CA 1
ATOM 2322 C C . LEU B 1 73 ? 6.281 14.781 18.234 1 98.75 73 LEU B C 1
ATOM 2324 O O . LEU B 1 73 ? 6.719 15.484 19.156 1 98.75 73 LEU B O 1
ATOM 2328 N N . GLU B 1 74 ? 5.598 13.68 18.453 1 98.62 74 GLU B N 1
ATOM 2329 C CA . GLU B 1 74 ? 5.316 13.227 19.812 1 98.62 74 GLU B CA 1
ATOM 2330 C C . GLU B 1 74 ? 6.598 12.859 20.547 1 98.62 74 GLU B C 1
ATOM 2332 O O . GLU B 1 74 ? 6.711 13.086 21.766 1 98.62 74 GLU B O 1
ATOM 2337 N N . SER B 1 75 ? 7.516 12.273 19.859 1 98.44 75 SER B N 1
ATOM 2338 C CA . SER B 1 75 ? 8.781 11.922 20.5 1 98.44 75 SER B CA 1
ATOM 2339 C C . SER B 1 75 ? 9.516 13.164 21 1 98.44 75 SER B C 1
ATOM 2341 O O . SER B 1 75 ? 10.18 13.125 22.031 1 98.44 75 SER B O 1
ATOM 2343 N N . TYR B 1 76 ? 9.445 14.25 20.25 1 98.44 76 TYR B N 1
ATOM 2344 C CA . TYR B 1 76 ? 10.039 15.5 20.703 1 98.44 76 TYR B CA 1
ATOM 2345 C C . TYR B 1 76 ? 9.328 16.031 21.938 1 98.44 76 TYR B C 1
ATOM 2347 O O . TYR B 1 76 ? 9.969 16.5 22.875 1 98.44 76 TYR B O 1
ATOM 2355 N N . GLN B 1 77 ? 8.008 15.898 21.922 1 98.44 77 GLN B N 1
ATOM 2356 C CA . GLN B 1 77 ? 7.23 16.344 23.062 1 98.44 77 GLN B CA 1
ATOM 2357 C C . GLN B 1 77 ? 7.609 15.57 24.328 1 98.44 77 GLN B C 1
ATOM 2359 O O . GLN B 1 77 ? 7.574 16.109 25.438 1 98.44 77 GLN B O 1
ATOM 2364 N N . LYS B 1 78 ? 7.984 14.344 24.219 1 98 78 LYS B N 1
ATOM 2365 C CA . LYS B 1 78 ? 8.266 13.453 25.344 1 98 78 LYS B CA 1
ATOM 2366 C C . LYS B 1 78 ? 9.742 13.492 25.719 1 98 78 LYS B C 1
ATOM 2368 O O . LYS B 1 78 ? 10.141 12.93 26.75 1 98 78 LYS B O 1
ATOM 2373 N N . SER B 1 79 ? 10.539 14.172 24.969 1 97.62 79 SER B N 1
ATOM 2374 C CA . SER B 1 79 ? 11.977 14.219 25.203 1 97.62 79 SER B CA 1
ATOM 2375 C C . SER B 1 79 ? 12.328 15.219 26.297 1 97.62 79 SER B C 1
ATOM 2377 O O . SER B 1 79 ? 11.445 15.898 26.828 1 97.62 79 SER B O 1
ATOM 2379 N N . GLU B 1 80 ? 13.648 15.32 26.625 1 96.88 80 GLU B N 1
ATOM 2380 C CA . GLU B 1 80 ? 14.156 16.281 27.594 1 96.88 80 GLU B CA 1
ATOM 2381 C C . GLU B 1 80 ? 13.914 17.719 27.141 1 96.88 80 GLU B C 1
ATOM 2383 O O . GLU B 1 80 ? 13.883 18.641 27.953 1 96.88 80 GLU B O 1
ATOM 2388 N N . ARG B 1 81 ? 13.656 17.906 25.828 1 96.94 81 ARG B N 1
ATOM 2389 C CA . ARG B 1 81 ? 13.43 19.234 25.266 1 96.94 81 ARG B CA 1
ATOM 2390 C C . ARG B 1 81 ? 11.945 19.469 25.016 1 96.94 81 ARG B C 1
ATOM 2392 O O . ARG B 1 81 ? 11.57 20.391 24.281 1 96.94 81 ARG B O 1
ATOM 2399 N N . GLY B 1 82 ? 11.125 18.672 25.562 1 98 82 GLY B N 1
ATOM 2400 C CA . GLY B 1 82 ? 9.688 18.703 25.312 1 98 82 GLY B CA 1
ATOM 2401 C C . GLY B 1 82 ? 9.062 20.047 25.641 1 98 82 GLY B C 1
ATOM 2402 O O . GLY B 1 82 ? 8.031 20.406 25.062 1 98 82 GLY B O 1
ATOM 2403 N N . GLY B 1 83 ? 9.609 20.766 26.547 1 97.5 83 GLY B N 1
ATOM 2404 C CA . GLY B 1 83 ? 9.109 22.094 26.891 1 97.5 83 GLY B CA 1
ATOM 2405 C C . GLY B 1 83 ? 9.07 23.047 25.703 1 97.5 83 GLY B C 1
ATOM 2406 O O . GLY B 1 83 ? 8.234 23.953 25.656 1 97.5 83 GLY B O 1
ATOM 2407 N N . HIS B 1 84 ? 9.961 22.84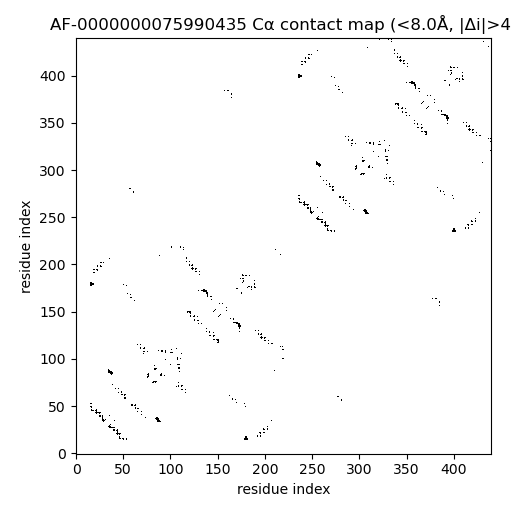4 24.719 1 98.12 84 HIS B N 1
ATOM 2408 C CA . HIS B 1 84 ? 10.023 23.703 23.547 1 98.12 84 HIS B CA 1
ATOM 2409 C C . HIS B 1 84 ? 9.023 23.25 22.484 1 98.12 84 HIS B C 1
ATOM 2411 O O . HIS B 1 84 ? 8.836 23.922 21.469 1 98.12 84 HIS B O 1
ATOM 2417 N N . TYR B 1 85 ? 8.367 22.141 22.75 1 98.31 85 TYR B N 1
ATOM 2418 C CA . TYR B 1 85 ? 7.445 21.562 21.781 1 98.31 85 TYR B CA 1
ATOM 2419 C C . TYR B 1 85 ? 6.023 21.547 22.328 1 98.31 85 TYR B C 1
ATOM 2421 O O . TYR B 1 85 ? 5.258 20.625 22.047 1 98.31 85 TYR B O 1
ATOM 2429 N N . LYS B 1 86 ? 5.711 22.516 23.109 1 97.69 86 LYS B N 1
ATOM 2430 C CA . LYS B 1 86 ? 4.352 22.672 23.625 1 97.69 86 LYS B CA 1
ATOM 2431 C C . LYS B 1 86 ? 3.443 23.328 22.594 1 97.69 86 LYS B C 1
ATOM 2433 O O . LYS B 1 86 ? 2.289 22.922 22.438 1 97.69 86 LYS B O 1
ATOM 2438 N N . THR B 1 87 ? 3.969 24.391 21.938 1 98.19 87 THR B N 1
ATOM 2439 C CA . THR B 1 87 ? 3.252 25.078 20.859 1 98.19 87 THR B CA 1
ATOM 2440 C C . THR B 1 87 ? 4.059 25.062 19.578 1 98.19 87 THR B C 1
ATOM 2442 O O . THR B 1 87 ? 5.266 24.812 19.594 1 98.19 87 THR B O 1
ATOM 2445 N N . ILE B 1 88 ? 3.377 25.281 18.438 1 98.56 88 ILE B N 1
ATOM 2446 C CA . ILE B 1 88 ? 4.074 25.359 17.156 1 98.56 88 ILE B CA 1
ATOM 2447 C C . ILE B 1 88 ? 5.055 26.531 17.156 1 98.56 88 ILE B C 1
ATOM 2449 O O . ILE B 1 88 ? 6.172 26.406 16.641 1 98.56 88 ILE B O 1
ATOM 2453 N N . GLN B 1 89 ? 4.719 27.641 17.859 1 98.06 89 GLN B N 1
ATOM 2454 C CA . GLN B 1 89 ? 5.578 28.812 17.969 1 98.06 89 GLN B CA 1
ATOM 2455 C C . GLN B 1 89 ? 6.867 28.5 18.719 1 98.06 89 GLN B C 1
ATOM 2457 O O . GLN B 1 89 ? 7.961 28.781 18.234 1 98.06 89 GLN B O 1
ATOM 2462 N N . SER B 1 90 ? 6.691 27.875 19.875 1 98.06 90 SER B N 1
ATOM 2463 C CA . SER B 1 90 ? 7.871 27.578 20.672 1 98.06 90 SER B CA 1
ATOM 2464 C C . SER B 1 90 ? 8.766 26.547 19.984 1 98.06 90 SER B C 1
ATOM 2466 O O . SER B 1 90 ? 9.992 26.609 20.125 1 98.06 90 SER B O 1
ATOM 2468 N N . MET B 1 91 ? 8.148 25.609 19.234 1 98.56 91 MET B N 1
ATOM 2469 C CA . MET B 1 91 ? 8.906 24.641 18.453 1 98.56 91 MET B CA 1
ATOM 2470 C C . MET B 1 91 ? 9.742 25.359 17.391 1 98.56 91 MET B C 1
ATOM 2472 O O . MET B 1 91 ? 10.945 25.125 17.281 1 98.56 91 MET B O 1
ATOM 2476 N N . ILE B 1 92 ? 9.164 26.281 16.641 1 98.44 92 ILE B N 1
ATOM 2477 C CA . ILE B 1 92 ? 9.844 27 15.578 1 98.44 92 ILE B CA 1
ATOM 2478 C C . ILE B 1 92 ? 10.961 27.859 16.172 1 98.44 92 ILE B C 1
ATOM 2480 O O . ILE B 1 92 ? 12.078 27.875 15.656 1 98.44 92 ILE B O 1
ATOM 2484 N N . ASP B 1 93 ? 10.648 28.531 17.266 1 98.19 93 ASP B N 1
ATOM 2485 C CA . ASP B 1 93 ? 11.641 29.375 17.922 1 98.19 93 ASP B CA 1
ATOM 2486 C C . ASP B 1 93 ? 12.859 28.562 18.344 1 98.19 93 ASP B C 1
ATOM 2488 O O . ASP B 1 93 ? 14 28.953 18.078 1 98.19 93 ASP B O 1
ATOM 2492 N N . TYR B 1 94 ? 12.625 27.469 18.969 1 98.5 94 TYR B N 1
ATOM 2493 C CA . TYR B 1 94 ? 13.695 26.625 19.469 1 98.5 94 TYR B CA 1
ATOM 2494 C C . TYR B 1 94 ? 14.562 26.094 18.328 1 98.5 94 TYR B C 1
ATOM 2496 O O . TYR B 1 94 ? 15.789 26.188 18.375 1 98.5 94 TYR B O 1
ATOM 2504 N N . GLU B 1 95 ? 13.867 25.594 17.344 1 98.38 95 GLU B N 1
ATOM 2505 C CA . GLU B 1 95 ? 14.617 24.984 16.25 1 98.38 95 GLU B CA 1
ATOM 2506 C C . GLU B 1 95 ? 15.344 26.047 15.43 1 98.38 95 GLU B C 1
ATOM 2508 O O . GLU B 1 95 ? 16.422 25.781 14.898 1 98.38 95 GLU B O 1
ATOM 2513 N N . SER B 1 96 ? 14.75 27.219 15.336 1 97.88 96 SER B N 1
ATOM 2514 C CA . SER B 1 96 ? 15.414 28.328 14.664 1 97.88 96 SER B CA 1
ATOM 2515 C C . SER B 1 96 ? 16.656 28.766 15.438 1 97.88 96 SER B C 1
ATOM 2517 O O . SER B 1 96 ? 17.734 28.906 14.852 1 97.88 96 SER B O 1
ATOM 2519 N N . ALA B 1 97 ? 16.578 28.906 16.703 1 97.94 97 ALA B N 1
ATOM 2520 C CA . ALA B 1 97 ? 17.656 29.406 17.547 1 97.94 97 ALA B CA 1
ATOM 2521 C C . ALA B 1 97 ? 18.812 28.422 17.609 1 97.94 97 ALA B C 1
ATOM 2523 O O . ALA B 1 97 ? 19.953 28.797 17.891 1 97.94 97 ALA B O 1
ATOM 2524 N N . ASN B 1 98 ? 18.531 27.203 17.328 1 97.69 98 ASN B N 1
ATOM 2525 C CA . ASN B 1 98 ? 19.547 26.172 17.469 1 97.69 98 ASN B CA 1
ATOM 2526 C C . ASN B 1 98 ? 19.938 25.578 16.125 1 97.69 98 ASN B C 1
ATOM 2528 O O . ASN B 1 98 ? 20.547 24.5 16.078 1 97.69 98 ASN B O 1
ATOM 2532 N N . ASP B 1 99 ? 19.531 26.141 15.008 1 96.94 99 ASP B N 1
ATOM 2533 C CA . ASP B 1 99 ? 19.875 25.75 13.648 1 96.94 99 ASP B CA 1
ATOM 2534 C C . ASP B 1 99 ? 19.453 24.312 13.352 1 96.94 99 ASP B C 1
ATOM 2536 O O . ASP B 1 99 ? 20.234 23.516 12.836 1 96.94 99 ASP B O 1
ATOM 2540 N N . LEU B 1 100 ? 18.203 24.031 13.773 1 97.56 100 LEU B N 1
ATOM 2541 C CA . LEU B 1 100 ? 17.703 22.672 13.641 1 97.56 100 LEU B CA 1
ATOM 2542 C C . LEU B 1 100 ? 16.656 22.578 12.531 1 97.56 100 LEU B C 1
ATOM 2544 O O . LEU B 1 100 ? 16.234 21.469 12.172 1 97.56 100 LEU B O 1
ATOM 2548 N N . LEU B 1 101 ? 16.234 23.641 11.945 1 97.69 101 LEU B N 1
ATOM 2549 C CA . LEU B 1 101 ? 15.164 23.656 10.953 1 97.69 101 LEU B CA 1
ATOM 2550 C C . LEU B 1 101 ? 15.555 22.875 9.711 1 97.69 101 LEU B C 1
ATOM 2552 O O . LEU B 1 101 ? 14.711 22.219 9.094 1 97.69 101 LEU B O 1
ATOM 2556 N N . ARG B 1 102 ? 16.812 22.938 9.32 1 95.5 102 ARG B N 1
ATOM 2557 C CA . ARG B 1 102 ? 17.281 22.297 8.094 1 95.5 102 ARG B CA 1
ATOM 2558 C C . ARG B 1 102 ? 18.312 21.219 8.398 1 95.5 102 ARG B C 1
ATOM 2560 O O . ARG B 1 102 ? 19.094 20.828 7.52 1 95.5 102 ARG B O 1
ATOM 2567 N N . ASP B 1 103 ? 18.266 20.812 9.602 1 92.94 103 ASP B N 1
ATOM 2568 C CA . ASP B 1 103 ? 19.172 19.75 10.016 1 92.94 103 ASP B CA 1
ATOM 2569 C C . ASP B 1 103 ? 18.922 18.469 9.234 1 92.94 103 ASP B C 1
ATOM 2571 O O . ASP B 1 103 ? 17.781 18.047 9.07 1 92.94 103 ASP B O 1
ATOM 2575 N N . LYS B 1 104 ? 20.016 17.766 8.812 1 91.62 104 LYS B N 1
ATOM 2576 C CA . LYS B 1 104 ? 19.891 16.562 7.988 1 91.62 104 LYS B CA 1
ATOM 2577 C C . LYS B 1 104 ? 20.125 15.297 8.812 1 91.62 104 LYS B C 1
ATOM 2579 O O . LYS B 1 104 ? 19.828 14.188 8.359 1 91.62 104 LYS B O 1
ATOM 2584 N N . THR B 1 105 ? 20.578 15.5 10.023 1 93.06 105 THR B N 1
ATOM 2585 C CA . THR B 1 105 ? 20.922 14.352 10.859 1 93.06 105 THR B CA 1
ATOM 2586 C C . THR B 1 105 ? 19.719 13.875 11.656 1 93.06 105 THR B C 1
ATOM 2588 O O . THR B 1 105 ? 19.703 12.75 12.148 1 93.06 105 THR B O 1
ATOM 2591 N N . ARG B 1 106 ? 18.797 14.742 11.859 1 94 106 ARG B N 1
ATOM 2592 C CA . ARG B 1 106 ? 17.547 14.383 12.508 1 94 106 ARG B CA 1
ATOM 2593 C C . ARG B 1 106 ? 16.359 15.109 11.852 1 94 106 ARG B C 1
ATOM 2595 O O . ARG B 1 106 ? 16.531 16.203 11.312 1 94 106 ARG B O 1
ATOM 2602 N N . PRO B 1 107 ? 15.227 14.57 11.977 1 96.56 107 PRO B N 1
ATOM 2603 C CA . PRO B 1 107 ? 14.07 15.312 11.461 1 96.56 107 PRO B CA 1
ATOM 2604 C C . PRO B 1 107 ? 13.781 16.578 12.266 1 96.56 107 PRO B C 1
ATOM 2606 O O . PRO B 1 107 ? 13.898 16.578 13.492 1 96.56 107 PRO B O 1
ATOM 2609 N N . SER B 1 108 ? 13.492 17.641 11.523 1 97.94 108 SER B N 1
ATOM 2610 C CA . SER B 1 108 ? 13.016 18.859 12.172 1 97.94 108 SER B CA 1
ATOM 2611 C C . SER B 1 108 ? 11.539 18.766 12.516 1 97.94 108 SER B C 1
ATOM 2613 O O . SER B 1 108 ? 10.734 18.312 11.695 1 97.94 108 SER B O 1
ATOM 2615 N N . GLY B 1 109 ? 11.219 19.188 13.758 1 98.5 109 GLY B N 1
ATOM 2616 C CA . GLY B 1 109 ? 9.812 19.25 14.125 1 98.5 109 GLY B CA 1
ATOM 2617 C C . GLY B 1 109 ? 9.008 20.188 13.234 1 98.5 109 GLY B C 1
ATOM 2618 O O . GLY B 1 109 ? 7.941 19.812 12.742 1 98.5 109 GLY B O 1
ATOM 2619 N N . ALA B 1 110 ? 9.523 21.328 13 1 98.69 110 ALA B N 1
ATOM 2620 C CA . ALA B 1 110 ? 8.859 22.328 12.164 1 98.69 110 ALA B CA 1
ATOM 2621 C C . ALA B 1 110 ? 8.68 21.828 10.734 1 98.69 110 ALA B C 1
ATOM 2623 O O . ALA B 1 110 ? 7.621 22 10.133 1 98.69 110 ALA B O 1
ATOM 2624 N N . ARG B 1 111 ? 9.695 21.203 10.227 1 98.25 111 ARG B N 1
ATOM 2625 C CA . ARG B 1 111 ? 9.609 20.641 8.883 1 98.25 111 ARG B CA 1
ATOM 2626 C C . ARG B 1 111 ? 8.594 19.5 8.828 1 98.25 111 ARG B C 1
ATOM 2628 O O . ARG B 1 111 ? 7.812 19.406 7.879 1 98.25 111 ARG B O 1
ATOM 2635 N N . THR B 1 112 ? 8.641 18.641 9.805 1 98.38 112 THR B N 1
ATOM 2636 C CA . THR B 1 112 ? 7.699 17.531 9.883 1 98.38 112 THR B CA 1
ATOM 2637 C C . THR B 1 112 ? 6.262 18.047 9.953 1 98.38 112 THR B C 1
ATOM 2639 O O . THR B 1 112 ? 5.391 17.562 9.234 1 98.38 112 THR B O 1
ATOM 2642 N N . LEU B 1 113 ? 6.016 19.031 10.781 1 98.75 113 LEU B N 1
ATOM 2643 C CA . LEU B 1 113 ? 4.676 19.578 10.922 1 98.75 113 LEU B CA 1
ATOM 2644 C C . LEU B 1 113 ? 4.227 20.25 9.633 1 98.75 113 LEU B C 1
ATOM 2646 O O . LEU B 1 113 ? 3.043 20.219 9.289 1 98.75 113 LEU B O 1
ATOM 2650 N N . LEU B 1 114 ? 5.133 20.859 8.93 1 98.5 114 LEU B N 1
ATOM 2651 C CA . LEU B 1 114 ? 4.801 21.516 7.672 1 98.5 114 LEU B CA 1
ATOM 2652 C C . LEU B 1 114 ? 4.191 20.516 6.691 1 98.5 114 LEU B C 1
ATOM 2654 O O . LEU B 1 114 ? 3.238 20.844 5.977 1 98.5 114 LEU B O 1
ATOM 2658 N N . ARG B 1 115 ? 4.707 19.375 6.672 1 96.94 115 ARG B N 1
ATOM 2659 C CA . ARG B 1 115 ? 4.211 18.344 5.766 1 96.94 115 ARG B CA 1
ATOM 2660 C C . ARG B 1 115 ? 2.801 17.906 6.148 1 96.94 115 ARG B C 1
ATOM 2662 O O . ARG B 1 115 ? 1.963 17.656 5.277 1 96.94 115 ARG B O 1
ATOM 2669 N N . LEU B 1 116 ? 2.486 17.828 7.414 1 97.88 116 LEU B N 1
ATOM 2670 C CA . LEU B 1 116 ? 1.116 17.594 7.859 1 97.88 116 LEU B CA 1
ATOM 2671 C C . LEU B 1 116 ? 0.229 18.797 7.516 1 97.88 116 LEU B C 1
ATOM 2673 O O . LEU B 1 116 ? -0.887 18.609 7.02 1 97.88 116 LEU B O 1
ATOM 2677 N N . HIS B 1 117 ? 0.721 19.938 7.75 1 98.25 117 HIS B N 1
ATOM 2678 C CA . HIS B 1 117 ? 0.01 21.188 7.516 1 98.25 117 HIS B CA 1
ATOM 2679 C C . HIS B 1 117 ? -0.45 21.297 6.062 1 98.25 117 HIS B C 1
ATOM 2681 O O . HIS B 1 117 ? -1.584 21.703 5.797 1 98.25 117 HIS B O 1
ATOM 2687 N N . ARG B 1 118 ? 0.345 20.922 5.156 1 97.44 118 ARG B N 1
ATOM 2688 C CA . ARG B 1 118 ? 0.047 21.016 3.73 1 97.44 118 ARG B CA 1
ATOM 2689 C C . ARG B 1 118 ? -1.144 20.141 3.357 1 97.44 118 ARG B C 1
ATOM 2691 O O . ARG B 1 118 ? -1.898 20.469 2.439 1 97.44 118 ARG B O 1
ATOM 2698 N N . ALA B 1 119 ? -1.288 19.078 4.043 1 96.94 119 ALA B N 1
ATOM 2699 C CA . ALA B 1 119 ? -2.398 18.172 3.768 1 96.94 119 ALA B CA 1
ATOM 2700 C C . ALA B 1 119 ? -3.727 18.781 4.211 1 96.94 119 ALA B C 1
ATOM 2702 O O . ALA B 1 119 ? -4.789 18.375 3.734 1 96.94 119 ALA B O 1
ATOM 2703 N N . LEU B 1 120 ? -3.762 19.719 5.168 1 96.56 120 LEU B N 1
ATOM 2704 C CA . LEU B 1 120 ? -4.992 20.281 5.707 1 96.56 120 LEU B CA 1
ATOM 2705 C C . LEU B 1 120 ? -5.742 21.062 4.629 1 96.56 120 LEU B C 1
ATOM 2707 O O . LEU B 1 120 ? -6.977 21.078 4.617 1 96.56 120 LEU B O 1
ATOM 2711 N N . GLU B 1 121 ? -4.984 21.719 3.812 1 96.62 121 GLU B N 1
ATOM 2712 C CA . GLU B 1 121 ? -5.637 22.422 2.719 1 96.62 121 GLU B CA 1
ATOM 2713 C C . GLU B 1 121 ? -6.383 21.469 1.8 1 96.62 121 GLU B C 1
ATOM 2715 O O . GLU B 1 121 ? -7.496 21.75 1.355 1 96.62 121 GLU B O 1
ATOM 2720 N N . PHE B 1 122 ? -5.746 20.375 1.446 1 97.81 122 PHE B N 1
ATOM 2721 C CA . PHE B 1 122 ? -6.383 19.328 0.646 1 97.81 122 PHE B CA 1
ATOM 2722 C C . PHE B 1 122 ? -7.652 18.828 1.322 1 97.81 122 PHE B C 1
ATOM 2724 O O . PHE B 1 122 ? -8.703 18.734 0.688 1 97.81 122 PHE B O 1
ATOM 2731 N N . ILE B 1 123 ? -7.555 18.531 2.594 1 95.19 123 ILE B N 1
ATOM 2732 C CA . ILE B 1 123 ? -8.68 17.984 3.344 1 95.19 123 ILE B CA 1
ATOM 2733 C C . ILE B 1 123 ? -9.844 18.969 3.33 1 95.19 123 ILE B C 1
ATOM 2735 O O . ILE B 1 123 ? -10.984 18.594 3.041 1 95.19 123 ILE B O 1
ATOM 2739 N N . ALA B 1 124 ? -9.586 20.172 3.633 1 95.19 124 ALA B N 1
ATOM 2740 C CA . ALA B 1 124 ? -10.625 21.203 3.643 1 95.19 124 ALA B CA 1
ATOM 2741 C C . ALA B 1 124 ? -11.273 21.344 2.27 1 95.19 124 ALA B C 1
ATOM 2743 O O . ALA B 1 124 ? -12.5 21.391 2.156 1 95.19 124 ALA B O 1
ATOM 2744 N N . SER B 1 125 ? -10.445 21.422 1.248 1 96.94 125 SER B N 1
ATOM 2745 C CA . SER B 1 125 ? -10.945 21.547 -0.118 1 96.94 125 SER B CA 1
ATOM 2746 C C . SER B 1 125 ? -11.805 20.344 -0.51 1 96.94 125 SER B C 1
ATOM 2748 O O . SER B 1 125 ? -12.875 20.516 -1.088 1 96.94 125 SER B O 1
ATOM 2750 N N . PHE B 1 126 ? -11.336 19.156 -0.23 1 97.31 126 PHE B N 1
ATOM 2751 C CA . PHE B 1 126 ? -12.062 17.938 -0.549 1 97.31 126 PHE B CA 1
ATOM 2752 C C . PHE B 1 126 ? -13.414 17.922 0.145 1 97.31 126 PHE B C 1
ATOM 2754 O O . PHE B 1 126 ? -14.438 17.609 -0.48 1 97.31 126 PHE B O 1
ATOM 2761 N N . ILE B 1 127 ? -13.398 18.266 1.407 1 94.06 127 ILE B N 1
ATOM 2762 C CA . ILE B 1 127 ? -14.641 18.266 2.166 1 94.06 127 ILE B CA 1
ATOM 2763 C C . ILE B 1 127 ? -15.617 19.281 1.553 1 94.06 127 ILE B C 1
ATOM 2765 O O . ILE B 1 127 ? -16.812 18.984 1.405 1 94.06 127 ILE B O 1
ATOM 2769 N N . GLY B 1 128 ? -15.125 20.438 1.235 1 93.62 128 GLY B N 1
ATOM 2770 C CA . GLY B 1 128 ? -15.961 21.438 0.599 1 93.62 128 GLY B CA 1
ATOM 2771 C C . GLY B 1 128 ? -16.625 20.953 -0.675 1 93.62 128 GLY B C 1
ATOM 2772 O O . GLY B 1 128 ? -17.781 21.266 -0.942 1 93.62 128 GLY B O 1
ATOM 2773 N N . ASN B 1 129 ? -15.945 20.141 -1.454 1 95.5 129 ASN B N 1
ATOM 2774 C CA . ASN B 1 129 ? -16.484 19.578 -2.691 1 95.5 129 ASN B CA 1
ATOM 2775 C C . ASN B 1 129 ? -17.391 18.375 -2.418 1 95.5 129 ASN B C 1
ATOM 2777 O O . ASN B 1 129 ? -18.375 18.172 -3.129 1 95.5 129 ASN B O 1
ATOM 2781 N N . LEU B 1 130 ? -17.094 17.656 -1.413 1 94.38 130 LEU B N 1
ATOM 2782 C CA . LEU B 1 130 ? -17.812 16.438 -1.055 1 94.38 130 LEU B CA 1
ATOM 2783 C C . LEU B 1 130 ? -19.25 16.766 -0.644 1 94.38 130 LEU B C 1
ATOM 2785 O O . LEU B 1 130 ? -20.172 16.047 -1.024 1 94.38 130 LEU B O 1
ATOM 2789 N N . VAL B 1 131 ? -19.438 17.781 0.109 1 92 131 VAL B N 1
ATOM 2790 C CA . VAL B 1 131 ? -20.719 18.062 0.737 1 92 131 VAL B CA 1
ATOM 2791 C C . VAL B 1 131 ? -21.734 18.484 -0.326 1 92 131 VAL B C 1
ATOM 2793 O O . VAL B 1 131 ? -22.938 18.438 -0.096 1 92 131 VAL B O 1
ATOM 2796 N N . VAL B 1 132 ? -21.297 18.859 -1.503 1 94.06 132 VAL B N 1
ATOM 2797 C CA . VAL B 1 132 ? -22.219 19.328 -2.527 1 94.06 132 VAL B CA 1
ATOM 2798 C C . VAL B 1 132 ? -22.531 18.203 -3.5 1 94.06 132 VAL B C 1
ATOM 2800 O O . VAL B 1 132 ? -23.344 18.375 -4.414 1 94.06 132 VAL B O 1
ATOM 2803 N N . LEU B 1 133 ? -21.938 17.031 -3.35 1 95.56 133 LEU B N 1
ATOM 2804 C CA . LEU B 1 133 ? -22.203 15.875 -4.199 1 95.56 133 LEU B CA 1
ATOM 2805 C C . LEU B 1 133 ? -23.547 15.234 -3.84 1 95.56 133 LEU B C 1
ATOM 2807 O O . LEU B 1 133 ? -24.078 15.477 -2.76 1 95.56 133 LEU B O 1
ATOM 2811 N N . HIS B 1 134 ? -24 14.422 -4.84 1 95.12 134 HIS B N 1
ATOM 2812 C CA . HIS B 1 134 ? -25.125 13.547 -4.535 1 95.12 134 HIS B CA 1
ATOM 2813 C C . HIS B 1 134 ? -24.672 12.289 -3.801 1 95.12 134 HIS B C 1
ATOM 2815 O O . HIS B 1 134 ? -23.516 11.867 -3.953 1 95.12 134 HIS B O 1
ATOM 2821 N N . ASP B 1 135 ? -25.547 11.672 -3.072 1 92.12 135 ASP B N 1
ATOM 2822 C CA . ASP B 1 135 ? -25.234 10.547 -2.207 1 92.12 135 ASP B CA 1
ATOM 2823 C C . ASP B 1 135 ? -24.656 9.383 -3.008 1 92.12 135 ASP B C 1
ATOM 2825 O O . ASP B 1 135 ? -23.766 8.672 -2.531 1 92.12 135 ASP B O 1
ATOM 2829 N N . ASP B 1 136 ? -25.062 9.281 -4.254 1 95.25 136 ASP B N 1
ATOM 2830 C CA . ASP B 1 136 ? -24.688 8.125 -5.047 1 95.25 136 ASP B CA 1
ATOM 2831 C C . ASP B 1 136 ? -23.453 8.422 -5.898 1 95.25 136 ASP B C 1
ATOM 2833 O O . ASP B 1 136 ? -22.922 7.539 -6.574 1 95.25 136 ASP B O 1
ATOM 2837 N N . ASP B 1 137 ? -22.969 9.711 -5.793 1 96.31 137 ASP B N 1
ATOM 2838 C CA . ASP B 1 137 ? -21.781 10.078 -6.562 1 96.31 137 ASP B CA 1
ATOM 2839 C C . ASP B 1 137 ? -20.516 9.492 -5.941 1 96.31 137 ASP B C 1
ATOM 2841 O O . ASP B 1 137 ? -20.375 9.469 -4.719 1 96.31 137 ASP B O 1
ATOM 2845 N N . VAL B 1 138 ? -19.656 8.984 -6.816 1 95.44 138 VAL B N 1
ATOM 2846 C CA . VAL B 1 138 ? -18.312 8.641 -6.332 1 95.44 138 VAL B CA 1
ATOM 2847 C C . VAL B 1 138 ? -17.578 9.906 -5.91 1 95.44 138 VAL B C 1
ATOM 2849 O O . VAL B 1 138 ? -17.781 10.977 -6.484 1 95.44 138 VAL B O 1
ATOM 2852 N N . THR B 1 139 ? -16.703 9.773 -4.969 1 96.81 139 THR B N 1
ATOM 2853 C CA . THR B 1 139 ? -16.031 10.953 -4.438 1 96.81 139 THR B CA 1
ATOM 2854 C C . THR B 1 139 ? -14.633 11.086 -5.023 1 96.81 139 THR B C 1
ATOM 2856 O O . THR B 1 139 ? -13.93 12.062 -4.75 1 96.81 139 THR B O 1
ATOM 2859 N N . SER B 1 140 ? -14.203 10.164 -5.82 1 97.44 140 SER B N 1
ATOM 2860 C CA . SER B 1 140 ? -12.859 10.102 -6.379 1 97.44 140 SER B CA 1
ATOM 2861 C C . SER B 1 140 ? -12.516 11.383 -7.145 1 97.44 140 SER B C 1
ATOM 2863 O O . SER B 1 140 ? -11.461 11.969 -6.938 1 97.44 140 SER B O 1
ATOM 2865 N N . THR B 1 141 ? -13.445 11.891 -7.941 1 97.25 141 THR B N 1
ATOM 2866 C CA . THR B 1 141 ? -13.195 13.062 -8.766 1 97.25 141 THR B CA 1
ATOM 2867 C C . THR B 1 141 ? -12.992 14.305 -7.898 1 97.25 141 THR B C 1
ATOM 2869 O O . THR B 1 141 ? -12.062 15.078 -8.125 1 97.25 141 THR B O 1
ATOM 2872 N N . ALA B 1 142 ? -13.844 14.422 -6.949 1 97.5 142 ALA B N 1
ATOM 2873 C CA . ALA B 1 142 ? -13.719 15.555 -6.031 1 97.5 142 ALA B CA 1
ATOM 2874 C C . ALA B 1 142 ? -12.375 15.508 -5.297 1 97.5 142 ALA B C 1
ATOM 2876 O O . ALA B 1 142 ? -11.719 16.547 -5.145 1 97.5 142 ALA B O 1
ATOM 2877 N N . ALA B 1 143 ? -11.992 14.352 -4.855 1 98.06 143 ALA B N 1
ATOM 2878 C CA . ALA B 1 143 ? -10.727 14.188 -4.148 1 98.06 143 ALA B CA 1
ATOM 2879 C C . ALA B 1 143 ? -9.539 14.5 -5.062 1 98.06 143 ALA B C 1
ATOM 2881 O O . ALA B 1 143 ? -8.641 15.25 -4.688 1 98.06 143 ALA B O 1
ATOM 2882 N N . GLN B 1 144 ? -9.562 13.977 -6.266 1 98.56 144 GLN B N 1
ATOM 2883 C CA . GLN B 1 144 ? -8.453 14.148 -7.203 1 98.56 144 GLN B CA 1
ATOM 2884 C C . GLN B 1 144 ? -8.328 15.609 -7.641 1 98.56 144 GLN B C 1
ATOM 2886 O O . GLN B 1 144 ? -7.219 16.125 -7.77 1 98.56 144 GLN B O 1
ATOM 2891 N N . GLU B 1 145 ? -9.414 16.25 -7.863 1 98.25 145 GLU B N 1
ATOM 2892 C CA . GLU B 1 145 ? -9.383 17.672 -8.227 1 98.25 145 GLU B CA 1
ATOM 2893 C C . GLU B 1 145 ? -8.805 18.516 -7.098 1 98.25 145 GLU B C 1
ATOM 2895 O O . GLU B 1 145 ? -7.953 19.375 -7.332 1 98.25 145 GLU B O 1
ATOM 2900 N N . SER B 1 146 ? -9.305 18.234 -5.898 1 98.56 146 SER B N 1
ATOM 2901 C CA . SER B 1 146 ? -8.781 18.953 -4.742 1 98.56 146 SER B CA 1
ATOM 2902 C C . SER B 1 146 ? -7.289 18.688 -4.555 1 98.56 146 SER B C 1
ATOM 2904 O O . SER B 1 146 ? -6.523 19.625 -4.277 1 98.56 146 SER B O 1
ATOM 2906 N N . TYR B 1 147 ? -6.906 17.453 -4.688 1 98.56 147 TYR B N 1
ATOM 2907 C CA . TYR B 1 147 ? -5.504 17.078 -4.57 1 98.56 147 TYR B CA 1
ATOM 2908 C C . TYR B 1 147 ? -4.648 17.828 -5.582 1 98.56 147 TYR B C 1
ATOM 2910 O O . TYR B 1 147 ? -3.631 18.422 -5.223 1 98.56 147 TYR B O 1
ATOM 2918 N N . ASN B 1 148 ? -5.074 17.891 -6.816 1 98.5 148 ASN B N 1
ATOM 2919 C CA . ASN B 1 148 ? -4.328 18.516 -7.895 1 98.5 148 ASN B CA 1
ATOM 2920 C C . ASN B 1 148 ? -4.191 20.031 -7.672 1 98.5 148 ASN B C 1
ATOM 2922 O O . ASN B 1 148 ? -3.18 20.625 -8.047 1 98.5 148 ASN B O 1
ATOM 2926 N N . LYS B 1 149 ? -5.082 20.594 -6.98 1 98.06 149 LYS B N 1
ATOM 2927 C CA . LYS B 1 149 ? -5.09 22.031 -6.766 1 98.06 149 LYS B CA 1
ATOM 2928 C C . LYS B 1 149 ? -4.293 22.406 -5.52 1 98.06 149 LYS B C 1
ATOM 2930 O O . LYS B 1 149 ? -3.961 23.578 -5.32 1 98.06 149 LYS B O 1
ATOM 2935 N N . THR B 1 150 ? -4.016 21.438 -4.691 1 97.88 150 THR B N 1
ATOM 2936 C CA . THR B 1 150 ? -3.459 21.797 -3.393 1 97.88 150 THR B CA 1
ATOM 2937 C C . THR B 1 150 ? -2.199 21 -3.094 1 97.88 150 THR B C 1
ATOM 2939 O O . THR B 1 150 ? -1.096 21.391 -3.471 1 97.88 150 THR B O 1
ATOM 2942 N N . LEU B 1 151 ? -2.338 19.766 -2.723 1 98.06 151 LEU B N 1
ATOM 2943 C CA . LEU B 1 151 ? -1.292 18.969 -2.082 1 98.06 151 LEU B CA 1
ATOM 2944 C C . LEU B 1 151 ? -0.307 18.438 -3.117 1 98.06 151 LEU B C 1
ATOM 2946 O O . LEU B 1 151 ? 0.872 18.234 -2.814 1 98.06 151 LEU B O 1
ATOM 2950 N N . SER B 1 152 ? -0.729 18.234 -4.383 1 98.31 152 SER B N 1
ATOM 2951 C CA . SER B 1 152 ? 0.089 17.594 -5.402 1 98.31 152 SER B CA 1
ATOM 2952 C C . SER B 1 152 ? 1.362 18.391 -5.676 1 98.31 152 SER B C 1
ATOM 2954 O O . SER B 1 152 ? 2.41 17.812 -5.969 1 98.31 152 SER B O 1
ATOM 2956 N N . LYS B 1 153 ? 1.371 19.688 -5.516 1 97.25 153 LYS B N 1
ATOM 2957 C CA . LYS B 1 153 ? 2.496 20.547 -5.863 1 97.25 153 LYS B CA 1
ATOM 2958 C C . LYS B 1 153 ? 3.682 20.312 -4.934 1 97.25 153 LYS B C 1
ATOM 2960 O O . LYS B 1 153 ? 4.809 20.703 -5.238 1 97.25 153 LYS B O 1
ATOM 2965 N N . PHE B 1 154 ? 3.398 19.656 -3.814 1 97.38 154 PHE B N 1
ATOM 2966 C CA . PHE B 1 154 ? 4.465 19.422 -2.846 1 97.38 154 PHE B CA 1
ATOM 2967 C C . PHE B 1 154 ? 4.98 18 -2.934 1 97.38 154 PHE B C 1
ATOM 2969 O O . PHE B 1 154 ? 5.973 17.641 -2.289 1 97.38 154 PHE B O 1
ATOM 2976 N N . HIS B 1 155 ? 4.273 17.094 -3.682 1 96.75 155 HIS B N 1
ATOM 2977 C CA . HIS B 1 155 ? 4.637 15.672 -3.74 1 96.75 155 HIS B CA 1
ATOM 2978 C C . HIS B 1 155 ? 5.465 15.367 -4.984 1 96.75 155 HIS B C 1
ATOM 2980 O O . HIS B 1 155 ? 5.129 15.812 -6.086 1 96.75 155 HIS B O 1
ATOM 2986 N N . PRO B 1 156 ? 6.57 14.617 -4.812 1 95.31 156 PRO B N 1
ATOM 2987 C CA . PRO B 1 156 ? 7.242 14.102 -6.008 1 95.31 156 PRO B CA 1
ATOM 2988 C C . PRO B 1 156 ? 6.316 13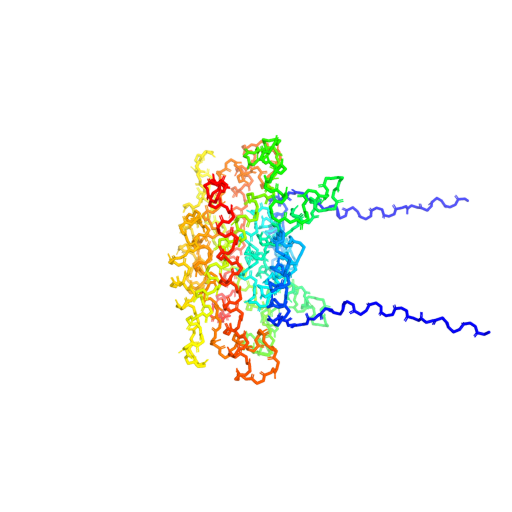.266 -6.887 1 95.31 156 PRO B C 1
ATOM 2990 O O . PRO B 1 156 ? 5.277 12.789 -6.418 1 95.31 156 PRO B O 1
ATOM 2993 N N . TRP B 1 157 ? 6.66 13.062 -8.086 1 95.44 157 TRP B N 1
ATOM 2994 C CA . TRP B 1 157 ? 5.832 12.438 -9.117 1 95.44 157 TRP B CA 1
ATOM 2995 C C . TRP B 1 157 ? 5.324 11.078 -8.648 1 95.44 157 TRP B C 1
ATOM 2997 O O . TRP B 1 157 ? 4.148 10.758 -8.828 1 95.44 157 TRP B O 1
ATOM 3007 N N . LEU B 1 158 ? 6.102 10.266 -8.023 1 93.38 158 LEU B N 1
ATOM 3008 C CA . LEU B 1 158 ? 5.699 8.93 -7.598 1 93.38 158 LEU B CA 1
ATOM 3009 C C . LEU B 1 158 ? 4.629 9 -6.512 1 93.38 158 LEU B C 1
ATOM 3011 O O . LEU B 1 158 ? 3.68 8.219 -6.516 1 93.38 158 LEU B O 1
ATOM 3015 N N . ILE B 1 159 ? 4.805 9.875 -5.559 1 94.88 159 ILE B N 1
ATOM 3016 C CA . ILE B 1 159 ? 3.822 10.062 -4.496 1 94.88 159 ILE B CA 1
ATOM 3017 C C . ILE B 1 159 ? 2.516 10.578 -5.094 1 94.88 159 ILE B C 1
ATOM 3019 O O . ILE B 1 159 ? 1.43 10.195 -4.656 1 94.88 159 ILE B O 1
ATOM 3023 N N . GLN B 1 160 ? 2.625 11.43 -6.086 1 97.44 160 GLN B N 1
ATOM 3024 C CA . GLN B 1 160 ? 1.439 11.914 -6.781 1 97.44 160 GLN B CA 1
ATOM 3025 C C . GLN B 1 160 ? 0.662 10.766 -7.418 1 97.44 160 GLN B C 1
ATOM 3027 O O . GLN B 1 160 ? -0.553 10.656 -7.238 1 97.44 160 GLN B O 1
ATOM 3032 N N . LYS B 1 161 ? 1.326 9.93 -8.125 1 96.12 161 LYS B N 1
ATOM 3033 C CA . LYS B 1 161 ? 0.685 8.797 -8.789 1 96.12 161 LYS B CA 1
ATOM 3034 C C . LYS B 1 161 ? 0.037 7.863 -7.773 1 96.12 161 LYS B C 1
ATOM 3036 O O . LYS B 1 161 ? -1.085 7.395 -7.977 1 96.12 161 LYS B O 1
ATOM 3041 N N . GLY B 1 162 ? 0.785 7.598 -6.711 1 95.19 162 GLY B N 1
ATOM 3042 C CA . GLY B 1 162 ? 0.223 6.762 -5.66 1 95.19 162 GLY B CA 1
ATOM 3043 C C . GLY B 1 162 ? -1.036 7.344 -5.047 1 95.19 162 GLY B C 1
ATOM 3044 O O . GLY B 1 162 ? -2.025 6.633 -4.855 1 95.19 162 GLY B O 1
ATOM 3045 N N . ALA B 1 163 ? -0.99 8.586 -4.73 1 96.75 163 ALA B N 1
ATOM 3046 C CA . ALA B 1 163 ? -2.133 9.258 -4.121 1 96.75 163 ALA B CA 1
ATOM 3047 C C . ALA B 1 163 ? -3.344 9.234 -5.051 1 96.75 163 ALA B C 1
ATOM 3049 O O . ALA B 1 163 ? -4.449 8.891 -4.633 1 96.75 163 ALA B O 1
ATOM 3050 N N . LEU B 1 164 ? -3.133 9.547 -6.297 1 97.5 164 LEU B N 1
ATOM 3051 C CA . LEU B 1 164 ? -4.211 9.578 -7.277 1 97.5 164 LEU B CA 1
ATOM 3052 C C . LEU B 1 164 ? -4.805 8.18 -7.473 1 97.5 164 LEU B C 1
ATOM 3054 O O . LEU B 1 164 ? -6.023 8.031 -7.574 1 97.5 164 LEU B O 1
ATOM 3058 N N . LEU B 1 165 ? -3.977 7.215 -7.52 1 95.75 165 LEU B N 1
ATOM 3059 C CA . LEU B 1 165 ? -4.453 5.84 -7.645 1 95.75 165 LEU B CA 1
ATOM 3060 C C . LEU B 1 165 ? -5.309 5.453 -6.441 1 95.75 165 LEU B C 1
ATOM 3062 O O . LEU B 1 165 ? -6.387 4.879 -6.602 1 95.75 165 LEU B O 1
ATOM 3066 N N . ALA B 1 166 ? -4.789 5.715 -5.254 1 95 166 ALA B N 1
ATOM 3067 C CA . ALA B 1 166 ? -5.527 5.391 -4.035 1 95 166 ALA B CA 1
ATOM 3068 C C . ALA B 1 166 ? -6.906 6.043 -4.043 1 95 166 ALA B C 1
ATOM 3070 O O . ALA B 1 166 ? -7.898 5.422 -3.66 1 95 166 ALA B O 1
ATOM 3071 N N . MET B 1 167 ? -7.059 7.207 -4.555 1 96.81 167 MET B N 1
ATOM 3072 C CA . MET B 1 167 ? -8.297 7.98 -4.52 1 96.81 167 MET B CA 1
ATOM 3073 C C . MET B 1 167 ? -9.336 7.383 -5.461 1 96.81 167 MET B C 1
ATOM 3075 O O . MET B 1 167 ? -10.539 7.594 -5.277 1 96.81 167 MET B O 1
ATOM 3079 N N . TYR B 1 168 ? -8.867 6.613 -6.426 1 95.38 168 TYR B N 1
ATOM 3080 C CA . TYR B 1 168 ? -9.805 5.914 -7.297 1 95.38 168 TYR B CA 1
ATOM 3081 C C . TYR B 1 168 ? -10.672 4.949 -6.496 1 95.38 168 TYR B C 1
ATOM 3083 O O . TYR B 1 168 ? -11.781 4.605 -6.918 1 95.38 168 TYR B O 1
ATOM 3091 N N . THR B 1 169 ? -10.219 4.52 -5.406 1 93.81 169 THR B N 1
ATOM 3092 C CA . THR B 1 169 ? -10.922 3.482 -4.656 1 93.81 169 THR B CA 1
ATOM 3093 C C . THR B 1 169 ? -11.867 4.098 -3.633 1 93.81 169 THR B C 1
ATOM 3095 O O . THR B 1 169 ? -12.516 3.381 -2.863 1 93.81 169 THR B O 1
ATOM 3098 N N . LEU B 1 170 ? -11.945 5.398 -3.576 1 95.56 170 LEU B N 1
ATOM 3099 C CA . LEU B 1 170 ? -12.859 6.043 -2.641 1 95.56 170 LEU B CA 1
ATOM 3100 C C . LEU B 1 170 ? -14.305 5.68 -2.959 1 95.56 170 LEU B C 1
ATOM 3102 O O . LEU B 1 170 ? -14.68 5.594 -4.129 1 95.56 170 LEU B O 1
ATOM 3106 N N . PRO B 1 171 ? -15.125 5.523 -1.965 1 93.94 171 PRO B N 1
ATOM 3107 C CA . PRO B 1 171 ? -16.531 5.133 -2.164 1 93.94 171 PRO B CA 1
ATOM 3108 C C . PRO B 1 171 ? -17.422 6.32 -2.496 1 93.94 171 PRO B C 1
ATOM 3110 O O . PRO B 1 171 ? -16.938 7.422 -2.754 1 93.94 171 PRO B O 1
ATOM 3113 N N . THR B 1 172 ? -18.703 5.98 -2.584 1 95.5 172 THR B N 1
ATOM 3114 C CA . THR B 1 172 ? -19.703 7.035 -2.791 1 95.5 172 THR B CA 1
ATOM 3115 C C . THR B 1 172 ? -19.766 7.957 -1.575 1 95.5 172 THR B C 1
ATOM 3117 O O . THR B 1 172 ? -19.281 7.609 -0.498 1 95.5 172 THR B O 1
ATOM 3120 N N . LYS B 1 173 ? -20.375 9.086 -1.856 1 94.56 173 LYS B N 1
ATOM 3121 C CA . LYS B 1 173 ? -20.547 10.023 -0.751 1 94.56 173 LYS B CA 1
ATOM 3122 C C . LYS B 1 173 ? -21.266 9.352 0.423 1 94.56 173 LYS B C 1
ATOM 3124 O O . LYS B 1 173 ? -20.812 9.445 1.564 1 94.56 173 LYS B O 1
ATOM 3129 N N . GLN B 1 174 ? -22.312 8.633 0.146 1 91.25 174 GLN B N 1
ATOM 3130 C CA . GLN B 1 174 ? -23.094 7.973 1.187 1 91.25 174 GLN B CA 1
ATOM 3131 C C . GLN B 1 174 ? -22.25 6.977 1.97 1 91.25 174 GLN B C 1
ATOM 3133 O O . GLN B 1 174 ? -22.281 6.953 3.201 1 91.25 174 GLN B O 1
ATOM 3138 N N . GLN B 1 175 ? -21.469 6.23 1.281 1 90.44 175 GLN B N 1
ATOM 3139 C CA . GLN B 1 175 ? -20.625 5.234 1.929 1 90.44 175 GLN B CA 1
ATOM 3140 C C . GLN B 1 175 ? -19.516 5.898 2.744 1 90.44 175 GLN B C 1
ATOM 3142 O O . GLN B 1 175 ? -19.188 5.434 3.834 1 90.44 175 GLN B O 1
ATOM 3147 N N . LEU B 1 176 ? -19.016 6.926 2.17 1 90.69 176 LEU B N 1
ATOM 3148 C CA . LEU B 1 176 ? -17.969 7.656 2.863 1 90.69 176 LEU B CA 1
ATOM 3149 C C . LEU B 1 176 ? -18.5 8.297 4.145 1 90.69 176 LEU B C 1
ATOM 3151 O O . LEU B 1 176 ? -17.859 8.211 5.195 1 90.69 176 LEU B O 1
ATOM 3155 N N . LEU B 1 177 ? -19.641 8.859 4.082 1 88.25 177 LEU B N 1
ATOM 3156 C CA . LEU B 1 177 ? -20.234 9.508 5.242 1 88.25 177 LEU B CA 1
ATOM 3157 C C . LEU B 1 177 ? -20.578 8.484 6.32 1 88.25 177 LEU B C 1
ATOM 3159 O O . LEU B 1 177 ? -20.453 8.773 7.516 1 88.25 177 LEU B O 1
ATOM 3163 N N . LYS B 1 178 ? -20.922 7.359 5.926 1 84.75 178 LYS B N 1
ATOM 3164 C CA . LYS B 1 178 ? -21.203 6.301 6.887 1 84.75 178 LYS B CA 1
ATOM 3165 C C . LYS B 1 178 ? -19.938 5.887 7.637 1 84.75 178 LYS B C 1
ATOM 3167 O O . LYS B 1 178 ? -19.984 5.598 8.836 1 84.75 178 LYS B O 1
ATOM 3172 N N . LYS B 1 179 ? -18.844 5.898 6.918 1 80.62 179 LYS B N 1
ATOM 3173 C CA . LYS B 1 179 ? -17.578 5.527 7.527 1 80.62 179 LYS B CA 1
ATOM 3174 C C . LYS B 1 179 ? -17.094 6.602 8.5 1 80.62 179 LYS B C 1
ATOM 3176 O O . LYS B 1 179 ? -16.406 6.301 9.477 1 80.62 179 LYS B O 1
ATOM 3181 N N . VAL B 1 180 ? -17.422 7.816 8.25 1 75.12 180 VAL B N 1
ATOM 3182 C CA . VAL B 1 180 ? -16.938 8.945 9.039 1 75.12 180 VAL B CA 1
ATOM 3183 C C . VAL B 1 180 ? -17.844 9.156 10.25 1 75.12 180 VAL B C 1
ATOM 3185 O O . VAL B 1 180 ? -17.359 9.531 11.328 1 75.12 180 VAL B O 1
ATOM 3188 N N . THR B 1 181 ? -19.156 8.898 10.148 1 71.38 181 THR B N 1
ATOM 3189 C CA . THR B 1 181 ? -20.062 9.281 11.227 1 71.38 181 THR B CA 1
ATOM 3190 C C . THR B 1 181 ? -20.688 8.039 11.859 1 71.38 181 THR B C 1
ATOM 3192 O O . THR B 1 181 ? -21.406 8.148 12.859 1 71.38 181 THR B O 1
ATOM 3195 N N . GLY B 1 182 ? -20.125 6.926 11.391 1 69.06 182 GLY B N 1
ATOM 3196 C CA . GLY B 1 182 ? -20.812 5.73 11.852 1 69.06 182 GLY B CA 1
ATOM 3197 C C . GLY B 1 182 ? -22.25 5.648 11.359 1 69.06 182 GLY B C 1
ATOM 3198 O O . GLY B 1 182 ? -22.547 6.051 10.234 1 69.06 182 GLY B O 1
ATOM 3199 N N . ASN B 1 183 ? -23.094 5.012 12.219 1 63.06 183 ASN B N 1
ATOM 3200 C CA . ASN B 1 183 ? -24.484 4.762 11.867 1 63.06 183 ASN B CA 1
ATOM 3201 C C . ASN B 1 183 ? -25.344 6.008 12.07 1 63.06 183 ASN B C 1
ATOM 3203 O O . ASN B 1 183 ? -26.562 5.906 12.188 1 63.06 183 ASN B O 1
ATOM 3207 N N . HIS B 1 184 ? -24.656 7.137 12.094 1 61.41 184 HIS B N 1
ATOM 3208 C CA . HIS B 1 184 ? -25.531 8.281 12.273 1 61.41 184 HIS B CA 1
ATOM 3209 C C . HIS B 1 184 ? -26.203 8.688 10.961 1 61.41 184 HIS B C 1
ATOM 3211 O O . HIS B 1 184 ? -25.656 8.422 9.883 1 61.41 184 HIS B O 1
ATOM 3217 N N . PRO B 1 185 ? -27.375 9.289 11.102 1 61.72 185 PRO B N 1
ATOM 3218 C CA . PRO B 1 185 ? -28.078 9.75 9.906 1 61.72 185 PRO B CA 1
ATOM 3219 C C . PRO B 1 185 ? -27.219 10.672 9.039 1 61.72 185 PRO B C 1
ATOM 3221 O O . PRO B 1 185 ? -26.375 11.414 9.555 1 61.72 185 PRO B O 1
ATOM 3224 N N . SER B 1 186 ? -27.391 10.602 7.711 1 62.69 186 SER B N 1
ATOM 3225 C CA . SER B 1 186 ? -26.625 11.258 6.664 1 62.69 186 SER B CA 1
ATOM 3226 C C . SER B 1 186 ? -26.594 12.773 6.859 1 62.69 186 SER B C 1
ATOM 3228 O O . SER B 1 186 ? -25.562 13.406 6.691 1 62.69 186 SER B O 1
ATOM 3230 N N . GLN B 1 187 ? -27.719 13.406 7.258 1 67.31 187 GLN B N 1
ATOM 3231 C CA . GLN B 1 187 ? -27.766 14.867 7.348 1 67.31 187 GLN B CA 1
ATOM 3232 C C . GLN B 1 187 ? -26.828 15.383 8.438 1 67.31 187 GLN B C 1
ATOM 3234 O O . GLN B 1 187 ? -26.141 16.391 8.234 1 67.31 187 GLN B O 1
ATOM 3239 N N . ASP B 1 188 ? -26.797 14.742 9.453 1 81 188 ASP B N 1
ATOM 3240 C CA . ASP B 1 188 ? -25.906 15.117 10.539 1 81 188 ASP B CA 1
ATOM 3241 C C . ASP B 1 188 ? -24.438 14.914 10.141 1 81 188 ASP B C 1
ATOM 3243 O O . ASP B 1 188 ? -23.578 15.711 10.516 1 81 188 ASP B O 1
ATOM 3247 N N . ALA B 1 189 ? -24.359 14.094 9.242 1 83.69 189 ALA B N 1
ATOM 3248 C CA . ALA B 1 189 ? -23 13.797 8.781 1 83.69 189 ALA B CA 1
ATOM 3249 C C . ALA B 1 189 ? -22.469 14.922 7.898 1 83.69 189 ALA B C 1
ATOM 3251 O O . ALA B 1 189 ? -21.312 15.328 8.031 1 83.69 189 ALA B O 1
ATOM 3252 N N . CYS B 1 190 ? -23.344 15.477 7.086 1 86.5 190 CYS B N 1
ATOM 3253 C CA . CYS B 1 190 ? -22.938 16.562 6.191 1 86.5 190 CYS B CA 1
ATOM 3254 C C . CYS B 1 190 ? -22.609 17.828 6.977 1 86.5 190 CYS B C 1
ATOM 3256 O O . CYS B 1 190 ? -21.641 18.516 6.656 1 86.5 190 CYS B O 1
ATOM 3258 N N . ILE B 1 191 ? -23.406 18.078 7.941 1 89.19 191 ILE B N 1
ATOM 3259 C CA . ILE B 1 191 ? -23.172 19.25 8.781 1 89.19 191 ILE B CA 1
ATOM 3260 C C . ILE B 1 191 ? -21.828 19.109 9.5 1 89.19 191 ILE B C 1
ATOM 3262 O O . ILE B 1 191 ? -21.047 20.047 9.562 1 89.19 191 ILE B O 1
ATOM 3266 N N . LEU B 1 192 ? -21.641 17.984 9.969 1 89.94 192 LEU B N 1
ATOM 3267 C CA . LEU B 1 192 ? -20.391 17.719 10.68 1 89.94 192 LEU B CA 1
ATOM 3268 C C . LEU B 1 192 ? -19.203 17.828 9.742 1 89.94 192 LEU B C 1
ATOM 3270 O O . LEU B 1 192 ? -18.172 18.375 10.117 1 89.94 192 LEU B O 1
ATOM 3274 N N . MET B 1 193 ? -19.344 17.328 8.547 1 91.44 193 MET B N 1
ATOM 3275 C CA . MET B 1 193 ? -18.266 17.422 7.566 1 91.44 193 MET B CA 1
ATOM 3276 C C . MET B 1 193 ? -18 18.875 7.195 1 91.44 193 MET B C 1
ATOM 3278 O O . MET B 1 193 ? -16.844 19.281 7.062 1 91.44 193 MET B O 1
ATOM 3282 N N . LYS B 1 194 ? -19.047 19.594 7.059 1 93 194 LYS B N 1
ATOM 3283 C CA . LYS B 1 194 ? -18.891 21.016 6.785 1 93 194 LYS B CA 1
ATOM 3284 C C . LYS B 1 194 ? -18.125 21.703 7.91 1 93 194 LYS B C 1
ATOM 3286 O O . LYS B 1 194 ? -17.219 22.516 7.652 1 93 194 LYS B O 1
ATOM 3291 N N . GLN B 1 195 ? -18.5 21.406 9.078 1 94.5 195 GLN B N 1
ATOM 3292 C CA . GLN B 1 195 ? -17.797 21.969 10.234 1 94.5 195 GLN B CA 1
ATOM 3293 C C . GLN B 1 195 ? -16.312 21.578 10.219 1 94.5 195 GLN B C 1
ATOM 3295 O O . GLN B 1 195 ? -15.453 22.406 10.492 1 94.5 195 GLN B O 1
ATOM 3300 N N . LEU B 1 196 ? -16.094 20.375 9.945 1 94.62 196 LEU B N 1
ATOM 3301 C CA . LEU B 1 196 ? -14.719 19.891 9.867 1 94.62 196 LEU B CA 1
ATOM 3302 C C . LEU B 1 196 ? -13.93 20.656 8.82 1 94.62 196 LEU B C 1
ATOM 3304 O O . LEU B 1 196 ? -12.797 21.078 9.078 1 94.62 196 LEU B O 1
ATOM 3308 N N . GLY B 1 197 ? -14.531 20.797 7.656 1 95.56 197 GLY B N 1
ATOM 3309 C CA . GLY B 1 197 ? -13.867 21.578 6.621 1 95.56 197 GLY B CA 1
ATOM 3310 C C . GLY B 1 197 ? -13.539 23 7.062 1 95.56 197 GLY B C 1
ATOM 3311 O O . GLY B 1 197 ? -12.445 23.484 6.805 1 95.56 197 GLY B O 1
ATOM 3312 N N . GLU B 1 198 ? -14.406 23.625 7.758 1 96.44 198 GLU B N 1
ATOM 3313 C CA . GLU B 1 198 ? -14.234 25 8.219 1 96.44 198 GLU B CA 1
ATOM 3314 C C . GLU B 1 198 ? -13.133 25.094 9.266 1 96.44 198 GLU B C 1
ATOM 3316 O O . GLU B 1 198 ? -12.281 25.984 9.195 1 96.44 198 GLU B O 1
ATOM 3321 N N . VAL B 1 199 ? -13.219 24.234 10.188 1 96.69 199 VAL B N 1
ATOM 3322 C CA . VAL B 1 199 ? -12.227 24.281 11.266 1 96.69 199 VAL B CA 1
ATOM 3323 C C . VAL B 1 199 ? -10.844 23.969 10.711 1 96.69 199 VAL B C 1
ATOM 3325 O O . VAL B 1 199 ? -9.852 24.578 11.109 1 96.69 199 VAL B O 1
ATOM 3328 N N . ALA B 1 200 ? -10.781 22.984 9.812 1 96.25 200 ALA B N 1
ATOM 3329 C CA . ALA B 1 200 ? -9.508 22.656 9.172 1 96.25 200 ALA B CA 1
ATOM 3330 C C . ALA B 1 200 ? -8.93 23.875 8.453 1 96.25 200 ALA B C 1
ATOM 3332 O O . ALA B 1 200 ? -7.727 24.141 8.531 1 96.25 200 ALA B O 1
ATOM 3333 N N . LEU B 1 201 ? -9.742 24.594 7.793 1 96.69 201 LEU B N 1
ATOM 3334 C CA . LEU B 1 201 ? -9.312 25.797 7.082 1 96.69 201 LEU B CA 1
ATOM 3335 C C . LEU B 1 201 ? -8.812 26.859 8.055 1 96.69 201 LEU B C 1
ATOM 3337 O O . LEU B 1 201 ? -7.816 27.531 7.785 1 96.69 201 LEU B O 1
ATOM 3341 N N . GLU B 1 202 ? -9.469 27 9.109 1 96.19 202 GLU B N 1
ATOM 3342 C CA . GLU B 1 202 ? -9.062 27.984 10.109 1 96.19 202 GLU B CA 1
ATOM 3343 C C . GLU B 1 202 ? -7.688 27.656 10.688 1 96.19 202 GLU B C 1
ATOM 3345 O O . GLU B 1 202 ? -6.828 28.531 10.789 1 96.19 202 GLU B O 1
ATOM 3350 N N . VAL B 1 203 ? -7.574 26.422 11.086 1 96.88 203 VAL B N 1
ATOM 3351 C CA . VAL B 1 203 ? -6.289 26 11.625 1 96.88 203 VAL B CA 1
ATOM 3352 C C . VAL B 1 203 ? -5.203 26.172 10.562 1 96.88 203 VAL B C 1
ATOM 3354 O O . VAL B 1 203 ? -4.086 26.594 10.875 1 96.88 203 VAL B O 1
ATOM 3357 N N . HIS B 1 204 ? -5.527 25.797 9.336 1 97.75 204 HIS B N 1
ATOM 3358 C CA . HIS B 1 204 ? -4.586 25.969 8.234 1 97.75 204 HIS B CA 1
ATOM 3359 C C . HIS B 1 204 ? -4.141 27.422 8.109 1 97.75 204 HIS B C 1
ATOM 3361 O O . HIS B 1 204 ? -2.943 27.703 8.008 1 97.75 204 HIS B O 1
ATOM 3367 N N . LYS B 1 205 ? -5.035 28.359 8.172 1 97.06 205 LYS B N 1
ATOM 3368 C CA . LYS B 1 205 ? -4.734 29.781 8 1 97.06 205 LYS B CA 1
ATOM 3369 C C . LYS B 1 205 ? -3.785 30.281 9.094 1 97.06 205 LYS B C 1
ATOM 3371 O O . LYS B 1 205 ? -2.799 30.953 8.805 1 97.06 205 LYS B O 1
ATOM 3376 N N . VAL B 1 206 ? -4.105 29.922 10.289 1 96.69 206 VAL B N 1
ATOM 3377 C CA . VAL B 1 206 ? -3.303 30.406 11.414 1 96.69 206 VAL B CA 1
ATOM 3378 C C . VAL B 1 206 ? -1.911 29.781 11.352 1 96.69 206 VAL B C 1
ATOM 3380 O O . VAL B 1 206 ? -0.906 30.469 11.555 1 96.69 206 VAL B O 1
ATOM 3383 N N . THR B 1 207 ? -1.859 28.5 11.086 1 97.88 207 THR B N 1
ATOM 3384 C CA . THR B 1 207 ? -0.579 27.812 10.992 1 97.88 207 THR B CA 1
ATOM 3385 C C . THR B 1 207 ? 0.229 28.328 9.805 1 97.88 207 THR B C 1
ATOM 3387 O O . THR B 1 207 ? 1.437 28.547 9.922 1 97.88 207 THR B O 1
ATOM 3390 N N . GLN B 1 208 ? -0.455 28.531 8.664 1 97.62 208 GLN B N 1
ATOM 3391 C CA . GLN B 1 208 ? 0.179 29.078 7.473 1 97.62 208 GLN B CA 1
ATOM 3392 C C . GLN B 1 208 ? 0.831 30.422 7.758 1 97.62 208 GLN B C 1
ATOM 3394 O O . GLN B 1 208 ? 1.964 30.672 7.344 1 97.62 208 GLN B O 1
ATOM 3399 N N . ARG B 1 209 ? 0.171 31.266 8.461 1 96.81 209 ARG B N 1
ATOM 3400 C CA . ARG B 1 209 ? 0.685 32.594 8.82 1 96.81 209 ARG B CA 1
ATOM 3401 C C . ARG B 1 209 ? 1.945 32.469 9.672 1 96.81 209 ARG B C 1
ATOM 3403 O O . ARG B 1 209 ? 2.9 33.219 9.477 1 96.81 209 ARG B O 1
ATOM 3410 N N . LEU B 1 210 ? 1.869 31.547 10.562 1 97.06 210 LEU B N 1
ATOM 3411 C CA . LEU B 1 210 ? 3.023 31.344 11.43 1 97.06 210 LEU B CA 1
ATOM 3412 C C . LEU B 1 210 ? 4.254 30.953 10.609 1 97.06 210 LEU B C 1
ATOM 3414 O O . LEU B 1 210 ? 5.34 31.5 10.82 1 97.06 210 LEU B O 1
ATOM 3418 N N . TYR B 1 211 ? 4.109 30.047 9.711 1 98.19 211 TYR B N 1
ATOM 3419 C CA . TYR B 1 211 ? 5.223 29.609 8.875 1 98.19 211 TYR B CA 1
ATOM 3420 C C . TYR B 1 211 ? 5.672 30.734 7.941 1 98.19 211 TYR B C 1
ATOM 3422 O O . TYR B 1 211 ? 6.863 30.891 7.68 1 98.19 211 TYR B O 1
ATOM 3430 N N . GLU B 1 212 ? 4.754 31.516 7.422 1 97.94 212 GLU B N 1
ATOM 3431 C CA . GLU B 1 212 ? 5.055 32.656 6.555 1 97.94 212 GLU B CA 1
ATOM 3432 C C . GLU B 1 212 ? 5.84 33.719 7.305 1 97.94 212 GLU B C 1
ATOM 3434 O O . GLU B 1 212 ? 6.848 34.219 6.805 1 97.94 212 GLU B O 1
ATOM 3439 N N . GLU B 1 213 ? 5.398 34.062 8.492 1 97 213 GLU B N 1
ATOM 3440 C CA . GLU B 1 213 ? 6.023 35.094 9.305 1 97 213 GLU B CA 1
ATOM 3441 C C . GLU B 1 213 ? 7.461 34.719 9.664 1 97 213 GLU B C 1
ATOM 3443 O O . GLU B 1 213 ? 8.297 35.594 9.867 1 97 213 GLU B O 1
ATOM 3448 N N . ASN B 1 214 ? 7.691 33.469 9.742 1 97.5 214 ASN B N 1
ATOM 3449 C CA . ASN B 1 214 ? 9.031 33 10.078 1 97.5 214 ASN B CA 1
ATOM 3450 C C . ASN B 1 214 ? 9.836 32.656 8.828 1 97.5 214 ASN B C 1
ATOM 3452 O O . ASN B 1 214 ? 10.977 32.188 8.922 1 97.5 214 ASN B O 1
ATOM 3456 N N . ASP B 1 215 ? 9.289 32.812 7.574 1 97.69 215 ASP B N 1
ATOM 3457 C CA . ASP B 1 215 ? 9.93 32.562 6.285 1 97.69 215 ASP B CA 1
ATOM 3458 C C . ASP B 1 215 ? 10.469 31.156 6.176 1 97.69 215 ASP B C 1
ATOM 3460 O O . ASP B 1 215 ? 11.633 30.953 5.844 1 97.69 215 ASP B O 1
ATOM 3464 N N . ILE B 1 216 ? 9.594 30.172 6.543 1 98.06 216 ILE B N 1
ATOM 3465 C CA . ILE B 1 216 ? 10.086 28.797 6.547 1 98.06 216 ILE B CA 1
ATOM 3466 C C . ILE B 1 216 ? 9.117 27.906 5.777 1 98.06 216 ILE B C 1
ATOM 3468 O O . ILE B 1 216 ? 9.094 26.688 5.98 1 98.06 216 ILE B O 1
ATOM 3472 N N . LEU B 1 217 ? 8.328 28.359 4.891 1 97.75 217 LEU B N 1
ATOM 3473 C CA . LEU B 1 217 ? 7.406 27.594 4.066 1 97.75 217 LEU B CA 1
ATOM 3474 C C . LEU B 1 217 ? 8.164 26.75 3.039 1 97.75 217 LEU B C 1
ATOM 3476 O O . LEU B 1 217 ? 7.598 25.844 2.424 1 97.75 217 LEU B O 1
ATOM 3480 N N . ASP B 1 218 ? 9.461 27.031 2.83 1 95.38 218 ASP B N 1
ATOM 3481 C CA . ASP B 1 218 ? 10.25 26.375 1.792 1 95.38 218 ASP B CA 1
ATOM 3482 C C . ASP B 1 218 ? 11.086 25.234 2.371 1 95.38 218 ASP B C 1
ATOM 3484 O O . ASP B 1 218 ? 11.961 24.703 1.697 1 95.38 218 ASP B O 1
ATOM 3488 N N . LEU B 1 219 ? 10.797 24.984 3.643 1 94.81 219 LEU B N 1
ATOM 3489 C CA . LEU B 1 219 ? 11.492 23.828 4.203 1 94.81 219 LEU B CA 1
ATOM 3490 C C . LEU B 1 219 ? 11.273 22.594 3.338 1 94.81 219 LEU B C 1
ATOM 3492 O O . LEU B 1 219 ? 10.164 22.359 2.844 1 94.81 219 LEU B O 1
ATOM 3496 N N . PRO B 1 220 ? 12.312 21.859 3.215 1 84.25 220 PRO B N 1
ATOM 3497 C CA . PRO B 1 220 ? 12.211 20.734 2.295 1 84.25 220 PRO B CA 1
ATOM 3498 C C . PRO B 1 220 ? 11.383 19.578 2.863 1 84.25 220 PRO B C 1
ATOM 3500 O O . PRO B 1 220 ? 11.242 19.469 4.082 1 84.25 220 PRO B O 1
#

Nearest PDB structures (foldseek):
  4kbr-assembly10_B  TM=9.246E-01  e=3.771E-14  Mus musculus
  4kbr-assembly7_G  TM=9.311E-01  e=9.265E-14  Mus musculus
  4kbr-assembly8_H  TM=9.229E-01  e=1.487E-13  Mus musculus
  4k80-assembly2_A  TM=9.071E-01  e=1.418E-13  Homo sapiens
  4k80-assembly2_A-2  TM=9.071E-01  e=1.418E-13  Homo sapiens

Organism: Limulus polyphemus (NCBI:txid6850)

Radius of gyration: 26.59 Å; Cα contacts (8 Å, |Δi|>4): 524; chains: 2; bounding box: 57×74×74 Å

Secondary structure (DSSP, 8-state):
--------------SS--HHHHHHHHHHHTTSTT--BHHHHHHHHHHHHHHHHHH-GGGHHHHHHHHHHHHHHHHHHHSTTGGGGSBHHHHHHHHHHTT-TT-SSS--HHHHHHHHHHHHHHHHHHHHHHTTS-TTSBSHHHHHHHHHHTGGGGS-HHHHHHHHHHHTT--BHHHHHHHHHTTS-HHHHHHHHHHHHHHHHHHHHHHHHHHHHTT-TT--/--------------SS--HHHHHHHHHHHTTSTT--BHHHHHHHHHHHHHHHHHH-GGGHHHHHHHHHHHHHHHHHHHSTTGGGGSBHHHHHHHHHHTT-TT-SSS--HHHHHHHHHHHHHHHHHHHHHHTTS-TTSBSHHHHHHHHHHTGGGGS-HHHHHHHHHHHTT--BHHHHHHHHHTTS-HHHHHHHHHHHHHHHHHHHHHHHHHHHHTT-TT--

Sequence (440 aa):
MSSSEDVNNGSGKKDYFDARFVCESFEKCMEDVSGISLDSYLKGYMELYRFFGFLGSVFSFVASDVISKINILESYQKSERGGHYKTIQSMIDYESANDLLRDKTRPSGARTLLRLHRALEFIASFIGNLVVLHDDDVTSTAAQESYNKTLSKFHPWLIQKGALLAMYTLPTKQQLLKKVTGNHPSQDACILMKQLGEVALEVHKVTQRLYEENDILDLPMSSSEDVNNGSGKKDYFDARFVCESFEKCMEDVSGISLDSYLKGYMELYRFFGFLGSVFSFVASDVISKINILESYQKSERGGHYKTIQSMIDYESANDLLRDKTRPSGARTLLRLHRALEFIASFIGNLVVLHDDDVTSTAAQESYNKTLSKFHPWLIQKGALLAMYTLPTKQQLLKKVTGNHPSQDACILMKQLGEVALEVHKVTQRLYEENDILDLP

Foldseek 3Di:
DDPPPPPPVPPPPDQFQALVLLLVLLVVQVPDVVAGFQVSNLSSLVSVLVLLVLLDDLCVVVSVLSVVLSVLLVVCCVDPNVVQSGHLLSLCVVCVVVVNLQDPVGDRNNLSVLLVLQVLQLLLQLLVQLLPDDQQDFSLVSSLVSCVVTVLVVDPPVVNVSVSVSSVSGGGSNVSLCRNVPPDDSVVSSVSSNSSSVSSVVSSVVSVVSCVVVVNSPRD/DDPPPPPPVCPDPPQFQALVLLLVLLVVLVPDVVAGFQVSNLSSLVSVLVLLVLLDDLCVVVSVLSVVLSVLLVVCCVDPNVVQSGHLLSLCVVCVVVVNLQDPVGDRNNLSVLLVLQVLQLLLQLLVQLLPDDQQDFSLVSSLVSCVVTVLVVDPPVVNVSVSVSSVSGGGSNVSLCRNHPPDDPVVSSVSSNSSSVSSVVSSVVSVVSCVVVVNSPRD